Protein AF-0000000086681454 (afdb_homodimer)

Nearest PDB structures (foldseek):
  4rvu-assembly2_B  TM=9.110E-01  e=4.464E-30  Mycobacterium tuberculosis H37Rv
  2oby-assembly1_A  TM=8.668E-01  e=4.019E-28  Homo sapiens
  1yb5-assembly1_A  TM=9.025E-01  e=2.209E-26  Homo sapiens
  1zsy-assembly1_A  TM=8.170E-01  e=2.437E-22  Homo sapiens
  7ayc-assembly1_A-2  TM=8.411E-01  e=2.108E-21  Homo sapiens

Structure (mmCIF, N/CA/C/O backbone):
data_AF-0000000086681454-model_v1
#
loop_
_entity.id
_entity.type
_entity.pdbx_description
1 polymer 'NADPH:quinone reductase'
#
loop_
_atom_site.group_PDB
_atom_site.id
_atom_site.type_symbol
_atom_site.label_atom_id
_atom_site.label_alt_id
_atom_site.label_comp_id
_atom_site.label_asym_id
_atom_site.label_entity_id
_atom_site.label_seq_id
_atom_site.pdbx_PDB_ins_code
_atom_site.Cartn_x
_atom_site.Cartn_y
_atom_site.Cartn_z
_atom_site.occupancy
_atom_site.B_iso_or_equiv
_atom_site.auth_seq_id
_atom_site.auth_comp_id
_atom_site.auth_asym_id
_atom_site.auth_atom_id
_atom_site.pdbx_PDB_model_num
ATOM 1 N N . MET A 1 1 ? 12.797 -35.812 -27.078 1 97.38 1 MET A N 1
ATOM 2 C CA . MET A 1 1 ? 11.555 -35.781 -26.312 1 97.38 1 MET A CA 1
ATOM 3 C C . MET A 1 1 ? 10.547 -34.844 -26.953 1 97.38 1 MET A C 1
ATOM 5 O O . MET A 1 1 ? 10.906 -34.031 -27.812 1 97.38 1 MET A O 1
ATOM 9 N N . ARG A 1 2 ? 9.242 -35 -26.531 1 98.25 2 ARG A N 1
ATOM 10 C CA . ARG A 1 2 ? 8.195 -34.062 -26.922 1 98.25 2 ARG A CA 1
ATOM 11 C C . ARG A 1 2 ? 8.148 -32.875 -25.984 1 98.25 2 ARG A C 1
ATOM 13 O O . ARG A 1 2 ? 8.359 -33 -24.781 1 98.25 2 ARG A O 1
ATOM 20 N N . ALA A 1 3 ? 7.895 -31.703 -26.594 1 98.75 3 ALA A N 1
ATOM 21 C CA . ALA A 1 3 ? 7.77 -30.469 -25.812 1 98.75 3 ALA A CA 1
ATOM 22 C C . ALA A 1 3 ? 6.98 -29.422 -26.578 1 98.75 3 ALA A C 1
ATOM 24 O O . ALA A 1 3 ? 6.762 -29.547 -27.797 1 98.75 3 ALA A O 1
ATOM 25 N N . LEU A 1 4 ? 6.465 -28.484 -25.938 1 98.81 4 LEU A N 1
ATOM 26 C CA . LEU A 1 4 ? 5.859 -27.312 -26.562 1 98.81 4 LEU A CA 1
ATOM 27 C C . LEU A 1 4 ? 6.844 -26.156 -26.609 1 98.81 4 LEU A C 1
ATOM 29 O O . LEU A 1 4 ? 7.422 -25.781 -25.594 1 98.81 4 LEU A O 1
ATOM 33 N N . GLN A 1 5 ? 7.035 -25.609 -27.766 1 98.75 5 GLN A N 1
ATOM 34 C CA . GLN A 1 5 ? 7.953 -24.5 -27.984 1 98.75 5 GLN A CA 1
ATOM 35 C C . GLN A 1 5 ? 7.199 -23.219 -28.359 1 98.75 5 GLN A C 1
ATOM 37 O O . GLN A 1 5 ? 6.344 -23.25 -29.25 1 98.75 5 GLN A O 1
ATOM 42 N N . GLN A 1 6 ? 7.398 -22.188 -27.656 1 98.75 6 GLN A N 1
ATOM 43 C CA . GLN A 1 6 ? 6.883 -20.859 -28 1 98.75 6 GLN A CA 1
ATOM 44 C C . GLN A 1 6 ? 7.789 -20.172 -29.016 1 98.75 6 GLN A C 1
ATOM 46 O O . GLN A 1 6 ? 8.977 -19.953 -28.75 1 98.75 6 GLN A O 1
ATOM 51 N N . ARG A 1 7 ? 7.281 -19.719 -30.062 1 98 7 ARG A N 1
ATOM 52 C CA . ARG A 1 7 ? 8.125 -19.297 -31.172 1 98 7 ARG A CA 1
ATOM 53 C C . ARG A 1 7 ? 8.125 -17.781 -31.312 1 98 7 ARG A C 1
ATOM 55 O O . ARG A 1 7 ? 9 -17.219 -31.969 1 98 7 ARG A O 1
ATOM 62 N N . SER A 1 8 ? 7.164 -17.125 -30.766 1 97.94 8 SER A N 1
ATOM 63 C CA . SER A 1 8 ? 7.043 -15.664 -30.812 1 97.94 8 SER A CA 1
ATOM 64 C C . SER A 1 8 ? 6.301 -15.133 -29.594 1 97.94 8 SER A C 1
ATOM 66 O O . SER A 1 8 ? 5.984 -15.891 -28.672 1 97.94 8 SER A O 1
ATOM 68 N N . PHE A 1 9 ? 6.051 -13.812 -29.625 1 97.69 9 PHE A N 1
ATOM 69 C CA . PHE A 1 9 ? 5.262 -13.188 -28.578 1 97.69 9 PHE A CA 1
ATOM 70 C C . PHE A 1 9 ? 3.818 -12.992 -29.016 1 97.69 9 PHE A C 1
ATOM 72 O O . PHE A 1 9 ? 3.119 -12.117 -28.5 1 97.69 9 PHE A O 1
ATOM 79 N N . ASP A 1 10 ? 3.375 -13.773 -30.016 1 97.31 10 ASP A N 1
ATOM 80 C CA . ASP A 1 10 ? 2.037 -13.594 -30.562 1 97.31 10 ASP A CA 1
ATOM 81 C C . ASP A 1 10 ? 1.003 -14.391 -29.766 1 97.31 10 ASP A C 1
ATOM 83 O O . ASP A 1 10 ? -0.128 -14.57 -30.234 1 97.31 10 ASP A O 1
ATOM 87 N N . GLY A 1 11 ? 1.394 -14.883 -28.656 1 97.44 11 GLY A N 1
ATOM 88 C CA . GLY A 1 11 ? 0.442 -15.508 -27.75 1 97.44 11 GLY A CA 1
ATOM 89 C C . GLY A 1 11 ? 0.363 -17.016 -27.922 1 97.44 11 GLY A C 1
ATOM 90 O O . GLY A 1 11 ? 1.226 -17.625 -28.562 1 97.44 11 GLY A O 1
ATOM 91 N N . PRO A 1 12 ? -0.625 -17.609 -27.266 1 97.44 12 PRO A N 1
ATOM 92 C CA . PRO A 1 12 ? -0.763 -19.062 -27.188 1 97.44 12 PRO A CA 1
ATOM 93 C C . PRO A 1 12 ? -0.827 -19.719 -28.562 1 97.44 12 PRO A C 1
ATOM 95 O O . PRO A 1 12 ? -0.464 -20.891 -28.703 1 97.44 12 PRO A O 1
ATOM 98 N N . ARG A 1 13 ? -1.24 -18.969 -29.547 1 94.56 13 ARG A N 1
ATOM 99 C CA . ARG A 1 13 ? -1.41 -19.531 -30.875 1 94.56 13 ARG A CA 1
ATOM 100 C C . ARG A 1 13 ? -0.069 -19.953 -31.469 1 94.56 13 ARG A C 1
ATOM 102 O O . ARG A 1 13 ? -0.012 -20.828 -32.344 1 94.56 13 ARG A O 1
ATOM 109 N N . ASP A 1 14 ? 1.019 -19.391 -31.047 1 97.25 14 ASP A N 1
ATOM 110 C CA . ASP A 1 14 ? 2.332 -19.688 -31.609 1 97.25 14 ASP A CA 1
ATOM 111 C C . ASP A 1 14 ? 3.061 -20.734 -30.781 1 97.25 14 ASP A C 1
ATOM 113 O O . ASP A 1 14 ? 4.258 -20.953 -30.953 1 97.25 14 ASP A O 1
ATOM 117 N N . LEU A 1 15 ? 2.369 -21.25 -29.812 1 97.62 15 LEU A N 1
ATOM 118 C CA . LEU A 1 15 ? 2.854 -22.422 -29.094 1 97.62 15 LEU A CA 1
ATOM 119 C C . LEU A 1 15 ? 2.703 -23.688 -29.938 1 97.62 15 LEU A C 1
ATOM 121 O O . LEU A 1 15 ? 1.61 -23.984 -30.422 1 97.62 15 LEU A O 1
ATOM 125 N N . GLY A 1 16 ? 3.861 -24.406 -30.141 1 97.81 16 GLY A N 1
ATOM 126 C CA . GLY A 1 16 ? 3.803 -25.562 -31.047 1 97.81 16 GLY A CA 1
ATOM 127 C C . GLY A 1 16 ? 4.5 -26.781 -30.484 1 97.81 16 GLY A C 1
ATOM 128 O O . GLY A 1 16 ? 5.52 -26.672 -29.797 1 97.81 16 GLY A O 1
ATOM 129 N N . LEU A 1 17 ? 3.99 -27.969 -30.828 1 98.19 17 LEU A N 1
ATOM 130 C CA . LEU A 1 17 ? 4.578 -29.25 -30.422 1 98.19 17 LEU A CA 1
ATOM 131 C C . LEU A 1 17 ? 5.812 -29.578 -31.25 1 98.19 17 LEU A C 1
ATOM 133 O O . LEU A 1 17 ? 5.77 -29.5 -32.469 1 98.19 17 LEU A O 1
ATOM 137 N N . VAL A 1 18 ? 6.887 -29.812 -30.562 1 98.19 18 VAL A N 1
ATOM 138 C CA . VAL A 1 18 ? 8.094 -30.359 -31.188 1 98.19 18 VAL A CA 1
ATOM 139 C C . VAL A 1 18 ? 8.383 -31.75 -30.641 1 98.19 18 VAL A C 1
ATOM 141 O O . VAL A 1 18 ? 8.148 -32.031 -29.453 1 98.19 18 VAL A O 1
ATOM 144 N N . THR A 1 19 ? 9 -32.625 -31.453 1 97.19 19 THR A N 1
ATOM 145 C CA . THR A 1 19 ? 9.047 -34.031 -31.047 1 97.19 19 THR A CA 1
ATOM 146 C C . THR A 1 19 ? 10.492 -34.531 -30.969 1 97.19 19 THR A C 1
ATOM 148 O O . THR A 1 19 ? 10.742 -35.656 -30.609 1 97.19 19 THR A O 1
ATOM 151 N N . ASP A 1 20 ? 11.422 -33.719 -31.234 1 96.94 20 ASP A N 1
ATOM 152 C CA . ASP A 1 20 ? 12.805 -34.188 -31.281 1 96.94 20 ASP A CA 1
ATOM 153 C C . ASP A 1 20 ? 13.719 -33.281 -30.453 1 96.94 20 ASP A C 1
ATOM 155 O O . ASP A 1 20 ? 14.836 -32.969 -30.875 1 96.94 20 ASP A O 1
ATOM 159 N N . VAL A 1 21 ? 13.219 -32.812 -29.359 1 97.25 21 VAL A N 1
ATOM 160 C CA . VAL A 1 21 ? 14.031 -32.031 -28.438 1 97.25 21 VAL A CA 1
ATOM 161 C C . VAL A 1 21 ? 14.93 -32.938 -27.609 1 97.25 21 VAL A C 1
ATOM 163 O O . VAL A 1 21 ? 14.477 -33.969 -27.094 1 97.25 21 VAL A O 1
ATOM 166 N N . PRO A 1 22 ? 16.188 -32.625 -27.516 1 97.5 22 PRO A N 1
ATOM 167 C CA . PRO A 1 22 ? 17.031 -33.438 -26.641 1 97.5 22 PRO A CA 1
ATOM 168 C C . PRO A 1 22 ? 16.578 -33.406 -25.188 1 97.5 22 PRO A C 1
ATOM 170 O O . PRO A 1 22 ? 16.141 -32.375 -24.688 1 97.5 22 PRO A O 1
ATOM 173 N N . VAL A 1 23 ? 16.656 -34.562 -24.531 1 98.25 23 VAL A N 1
ATOM 174 C CA . VAL A 1 23 ? 16.422 -34.594 -23.094 1 98.25 23 VAL A CA 1
ATOM 175 C C . VAL A 1 23 ? 17.547 -33.844 -22.375 1 98.25 23 VAL A C 1
ATOM 177 O O . VAL A 1 23 ? 18.734 -34.125 -22.609 1 98.25 23 VAL A O 1
ATOM 180 N N . PRO A 1 24 ? 17.234 -32.938 -21.516 1 97.38 24 PRO A N 1
ATOM 181 C CA . PRO A 1 24 ? 18.297 -32.188 -20.828 1 97.38 24 PRO A CA 1
ATOM 182 C C . PRO A 1 24 ? 18.969 -33.031 -19.734 1 97.38 24 PRO A C 1
ATOM 184 O O . PRO A 1 24 ? 18.391 -34 -19.25 1 97.38 24 PRO A O 1
ATOM 187 N N . SER A 1 25 ? 20.219 -32.719 -19.484 1 97.56 25 SER A N 1
ATOM 188 C CA . SER A 1 25 ? 20.953 -33.281 -18.359 1 97.56 25 SER A CA 1
ATOM 189 C C . SER A 1 25 ? 21.031 -32.312 -17.188 1 97.56 25 SER A C 1
ATOM 191 O O . SER A 1 25 ? 21.297 -31.109 -17.391 1 97.56 25 SER A O 1
ATOM 193 N N . PRO A 1 26 ? 20.812 -32.812 -16.031 1 97.88 26 PRO A N 1
ATOM 194 C CA . PRO A 1 26 ? 20.906 -31.891 -14.898 1 97.88 26 PRO A CA 1
ATOM 195 C C . PRO A 1 26 ? 22.344 -31.469 -14.594 1 97.88 26 PRO A C 1
ATOM 197 O O . PRO A 1 26 ? 23.234 -32.312 -14.555 1 97.88 26 PRO A O 1
ATOM 200 N N . GLY A 1 27 ? 22.531 -30.172 -14.469 1 97.81 27 GLY A N 1
ATOM 201 C CA . GLY A 1 27 ? 23.812 -29.672 -14 1 97.81 27 GLY A CA 1
ATOM 202 C C . GLY A 1 27 ? 23.969 -29.75 -12.5 1 97.81 27 GLY A C 1
ATOM 203 O O . GLY A 1 27 ? 23.141 -30.344 -11.812 1 97.81 27 GLY A O 1
ATOM 204 N N . PRO A 1 28 ? 25.141 -29.203 -11.977 1 98.06 28 PRO A N 1
ATOM 205 C CA . PRO A 1 28 ? 25.328 -29.172 -10.523 1 98.06 28 PRO A CA 1
ATOM 206 C C . PRO A 1 28 ? 24.156 -28.516 -9.781 1 98.06 28 PRO A C 1
ATOM 208 O O . PRO A 1 28 ? 23.734 -27.422 -10.164 1 98.06 28 PRO A O 1
ATOM 211 N N . GLY A 1 29 ? 23.641 -29.25 -8.773 1 98 29 GLY A N 1
ATOM 212 C CA . GLY A 1 29 ? 22.562 -28.719 -7.953 1 98 29 GLY A CA 1
ATOM 213 C C . GLY A 1 29 ? 21.188 -28.844 -8.602 1 98 29 GLY A C 1
ATOM 214 O O . GLY A 1 29 ? 20.203 -28.312 -8.094 1 98 29 GLY A O 1
ATOM 215 N N . GLU A 1 30 ? 21.141 -29.578 -9.711 1 98.38 30 GLU A N 1
ATOM 216 C CA . GLU A 1 30 ? 19.875 -29.688 -10.453 1 98.38 30 GLU A CA 1
ATOM 217 C C . GLU A 1 30 ? 19.391 -31.141 -10.484 1 98.38 30 GLU A C 1
ATOM 219 O O . GLU A 1 30 ? 20.156 -32.062 -10.195 1 98.38 30 GLU A O 1
ATOM 224 N N . VAL A 1 31 ? 18.141 -31.328 -10.812 1 98.62 31 VAL A N 1
ATOM 225 C CA . VAL A 1 31 ? 17.562 -32.656 -10.992 1 98.62 31 VAL A CA 1
ATOM 226 C C . VAL A 1 31 ? 16.797 -32.719 -12.32 1 98.62 31 VAL A C 1
ATOM 228 O O . VAL A 1 31 ? 16.281 -31.688 -12.789 1 98.62 31 VAL A O 1
ATOM 231 N N . LEU A 1 32 ? 16.797 -33.844 -12.859 1 98.75 32 LEU A N 1
ATOM 232 C CA . LEU A 1 32 ? 15.961 -34.125 -14.023 1 98.75 32 LEU A CA 1
ATOM 233 C C . LEU A 1 32 ? 14.664 -34.812 -13.617 1 98.75 32 LEU A C 1
ATOM 235 O O . LEU A 1 32 ? 14.695 -35.812 -12.93 1 98.75 32 LEU A O 1
ATOM 239 N N . VAL A 1 33 ? 13.617 -34.25 -14.008 1 98.88 33 VAL A N 1
ATOM 240 C CA . VAL A 1 33 ? 12.297 -34.781 -13.656 1 98.88 33 VAL A CA 1
ATOM 241 C C . VAL A 1 33 ? 11.594 -35.312 -14.906 1 98.88 33 VAL A C 1
ATOM 243 O O . VAL A 1 33 ? 11.508 -34.594 -15.914 1 98.88 33 VAL A O 1
ATOM 246 N N . ARG A 1 34 ? 11.18 -36.531 -14.914 1 98.88 34 ARG A N 1
ATOM 247 C CA . ARG A 1 34 ? 10.195 -37 -15.891 1 98.88 34 ARG A CA 1
ATOM 248 C C . ARG A 1 34 ? 8.812 -36.438 -15.578 1 98.88 34 ARG A C 1
ATOM 250 O O . ARG A 1 34 ? 8.172 -36.844 -14.609 1 98.88 34 ARG A O 1
ATOM 257 N N . VAL A 1 35 ? 8.375 -35.531 -16.391 1 98.88 35 VAL A N 1
ATOM 258 C CA . VAL A 1 35 ? 7.152 -34.781 -16.109 1 98.88 35 VAL A CA 1
ATOM 259 C C . VAL A 1 35 ? 5.938 -35.688 -16.391 1 98.88 35 VAL A C 1
ATOM 261 O O . VAL A 1 35 ? 5.766 -36.188 -17.5 1 98.88 35 VAL A O 1
ATOM 264 N N . THR A 1 36 ? 5.141 -35.875 -15.375 1 98.75 36 THR A N 1
ATOM 265 C CA . THR A 1 36 ? 3.902 -36.625 -15.547 1 98.75 36 THR A CA 1
ATOM 266 C C . THR A 1 36 ? 2.711 -35.688 -15.68 1 98.75 36 THR A C 1
ATOM 268 O O . THR A 1 36 ? 1.667 -36.062 -16.219 1 98.75 36 THR A O 1
ATOM 271 N N . ALA A 1 37 ? 2.816 -34.5 -15.172 1 98.81 37 ALA A N 1
ATOM 272 C CA . ALA A 1 37 ? 1.804 -33.438 -15.289 1 98.81 37 ALA A CA 1
ATOM 273 C C . ALA A 1 37 ? 2.439 -32.062 -15.25 1 98.81 37 ALA A C 1
ATOM 275 O O . ALA A 1 37 ? 3.254 -31.766 -14.375 1 98.81 37 ALA A O 1
ATOM 276 N N . ALA A 1 38 ? 2.129 -31.234 -16.203 1 98.88 38 ALA A N 1
ATOM 277 C CA . ALA A 1 38 ? 2.572 -29.844 -16.25 1 98.88 38 ALA A CA 1
ATOM 278 C C . ALA A 1 38 ? 1.423 -28.891 -15.93 1 98.88 38 ALA A C 1
ATOM 280 O O . ALA A 1 38 ? 0.33 -29.016 -16.484 1 98.88 38 ALA A O 1
ATOM 281 N N . GLY A 1 39 ? 1.675 -28 -14.992 1 98.88 39 GLY A N 1
ATOM 282 C CA . GLY A 1 39 ? 0.644 -27.031 -14.625 1 98.88 39 GLY A CA 1
ATOM 283 C C . GLY A 1 39 ? 0.575 -25.844 -15.562 1 98.88 39 GLY A C 1
ATOM 284 O O . GLY A 1 39 ? 1.607 -25.344 -16 1 98.88 39 GLY A O 1
ATOM 285 N N . VAL A 1 40 ? -0.639 -25.453 -15.922 1 98.75 40 VAL A N 1
ATOM 286 C CA . VAL A 1 40 ? -0.854 -24.281 -16.734 1 98.75 40 VAL A CA 1
ATOM 287 C C . VAL A 1 40 ? -1.156 -23.078 -15.844 1 98.75 40 VAL A C 1
ATOM 289 O O . VAL A 1 40 ? -2.002 -23.156 -14.953 1 98.75 40 VAL A O 1
ATOM 292 N N . ASN A 1 41 ? -0.465 -22.016 -16.016 1 98.06 41 ASN A N 1
ATOM 293 C CA . ASN A 1 41 ? -0.604 -20.797 -15.242 1 98.06 41 ASN A CA 1
ATOM 294 C C . ASN A 1 41 ? -0.809 -19.578 -16.141 1 98.06 41 ASN A C 1
ATOM 296 O O . ASN A 1 41 ? -0.433 -19.594 -17.312 1 98.06 41 ASN A O 1
ATOM 300 N N . PHE A 1 42 ? -1.377 -18.547 -15.586 1 97.44 42 PHE A N 1
ATOM 301 C CA . PHE A 1 42 ? -1.509 -17.328 -16.375 1 97.44 42 PHE A CA 1
ATOM 302 C C . PHE A 1 42 ? -0.139 -16.766 -16.719 1 97.44 42 PHE A C 1
ATOM 304 O O . PHE A 1 42 ? 0.017 -16.094 -17.75 1 97.44 42 PHE A O 1
ATOM 311 N N . VAL A 1 43 ? 0.84 -17.016 -15.961 1 96.94 43 VAL A N 1
ATOM 312 C CA . VAL A 1 43 ? 2.215 -16.625 -16.266 1 96.94 43 VAL A CA 1
ATOM 313 C C . VAL A 1 43 ? 2.621 -17.203 -17.625 1 96.94 43 VAL A C 1
ATOM 315 O O . VAL A 1 43 ? 3.352 -16.547 -18.375 1 96.94 43 VAL A O 1
ATOM 318 N N . ASP A 1 44 ? 2.197 -18.359 -17.969 1 98.25 44 ASP A N 1
ATOM 319 C CA . ASP A 1 44 ? 2.496 -18.953 -19.266 1 98.25 44 ASP A CA 1
ATOM 320 C C . ASP A 1 44 ? 1.904 -18.109 -20.406 1 98.25 44 ASP A C 1
ATOM 322 O O . ASP A 1 44 ? 2.531 -17.938 -21.453 1 98.25 44 ASP A O 1
ATOM 326 N N . VAL A 1 45 ? 0.685 -17.609 -20.172 1 97.94 45 VAL A N 1
ATOM 327 C CA . VAL A 1 45 ? 0.048 -16.719 -21.125 1 97.94 45 VAL A CA 1
ATOM 328 C C . VAL A 1 45 ? 0.841 -15.414 -21.234 1 97.94 45 VAL A C 1
ATOM 330 O O . VAL A 1 45 ? 1.155 -14.961 -22.328 1 97.94 45 VAL A O 1
ATOM 333 N N . ALA A 1 46 ? 1.193 -14.867 -20.078 1 96.81 46 ALA A N 1
ATOM 334 C CA . ALA A 1 46 ? 1.931 -13.609 -20.047 1 96.81 46 ALA A CA 1
ATOM 335 C C . ALA A 1 46 ? 3.277 -13.742 -20.75 1 96.81 46 ALA A C 1
ATOM 337 O O . ALA A 1 46 ? 3.697 -12.836 -21.484 1 96.81 46 ALA A O 1
ATOM 338 N N . GLN A 1 47 ? 3.932 -14.836 -20.547 1 97.5 47 GLN A N 1
ATOM 339 C CA . GLN A 1 47 ? 5.207 -15.07 -21.219 1 97.5 47 GLN A CA 1
ATOM 340 C C . GLN A 1 47 ? 5.023 -15.195 -22.719 1 97.5 47 GLN A C 1
ATOM 342 O O . GLN A 1 47 ? 5.816 -14.656 -23.5 1 97.5 47 GLN A O 1
ATOM 347 N N . SER A 1 48 ? 3.998 -15.836 -23.156 1 97.94 48 SER A N 1
ATOM 348 C CA . SER A 1 48 ? 3.746 -16.016 -24.578 1 97.94 48 SER A CA 1
ATOM 349 C C . SER A 1 48 ? 3.463 -14.688 -25.266 1 97.94 48 SER A C 1
ATOM 351 O O . SER A 1 48 ? 3.631 -14.555 -26.484 1 97.94 48 SER A O 1
ATOM 353 N N . ARG A 1 49 ? 3.018 -13.734 -24.469 1 96.88 49 ARG A N 1
ATOM 354 C CA . ARG A 1 49 ? 2.684 -12.414 -25 1 96.88 49 ARG A CA 1
ATOM 355 C C . ARG A 1 49 ? 3.818 -11.43 -24.75 1 96.88 49 ARG A C 1
ATOM 357 O O . ARG A 1 49 ? 3.73 -10.266 -25.156 1 96.88 49 ARG A O 1
ATOM 364 N N . GLY A 1 50 ? 4.859 -11.828 -24.047 1 95.12 50 GLY A N 1
ATOM 365 C CA . GLY A 1 50 ? 5.988 -10.961 -23.734 1 95.12 50 GLY A CA 1
ATOM 366 C C . GLY A 1 50 ? 5.672 -9.938 -22.656 1 95.12 50 GLY A C 1
ATOM 367 O O . GLY A 1 50 ? 6.34 -8.906 -22.562 1 95.12 50 GLY A O 1
ATOM 368 N N . THR A 1 51 ? 4.613 -10.195 -21.891 1 93 51 THR A N 1
ATOM 369 C CA . THR A 1 51 ? 4.176 -9.195 -20.922 1 93 51 THR A CA 1
ATOM 370 C C . THR A 1 51 ? 4.66 -9.562 -19.516 1 93 51 THR A C 1
ATOM 372 O O . THR A 1 51 ? 4.465 -8.797 -18.578 1 93 51 THR A O 1
ATOM 375 N N . PHE A 1 52 ? 5.277 -10.695 -19.391 1 93.62 52 PHE A N 1
ATOM 376 C CA . PHE A 1 52 ? 5.898 -11.078 -18.125 1 93.62 52 PHE A CA 1
ATOM 377 C C . PHE A 1 52 ? 7.309 -10.508 -18.031 1 93.62 52 PHE A C 1
ATOM 379 O O . PHE A 1 52 ? 8.188 -10.859 -18.828 1 93.62 52 PHE A O 1
ATOM 386 N N . ALA A 1 53 ? 7.539 -9.68 -17.031 1 92.62 53 ALA A N 1
ATOM 387 C CA . ALA A 1 53 ? 8.852 -9.047 -16.891 1 92.62 53 ALA A CA 1
ATOM 388 C C . ALA A 1 53 ? 9.922 -10.086 -16.562 1 92.62 53 ALA A C 1
ATOM 390 O O . ALA A 1 53 ? 9.773 -10.867 -15.625 1 92.62 53 ALA A O 1
ATOM 391 N N . GLY A 1 54 ? 10.984 -10.086 -17.422 1 91.38 54 GLY A N 1
ATOM 392 C CA . GLY A 1 54 ? 12.086 -11.008 -17.203 1 91.38 54 GLY A CA 1
ATOM 393 C C . GLY A 1 54 ? 11.812 -12.406 -17.703 1 91.38 54 GLY A C 1
ATOM 394 O O . GLY A 1 54 ? 12.5 -13.359 -17.328 1 91.38 54 GLY A O 1
ATOM 395 N N . GLY A 1 55 ? 10.789 -12.562 -18.469 1 93.56 55 GLY A N 1
ATOM 396 C CA . GLY A 1 55 ? 10.484 -13.859 -19.062 1 93.56 55 GLY A CA 1
ATOM 397 C C . GLY A 1 55 ? 11.422 -14.242 -20.188 1 93.56 55 GLY A C 1
ATOM 398 O O . GLY A 1 55 ? 12.242 -13.422 -20.625 1 93.56 55 GLY A O 1
ATOM 399 N N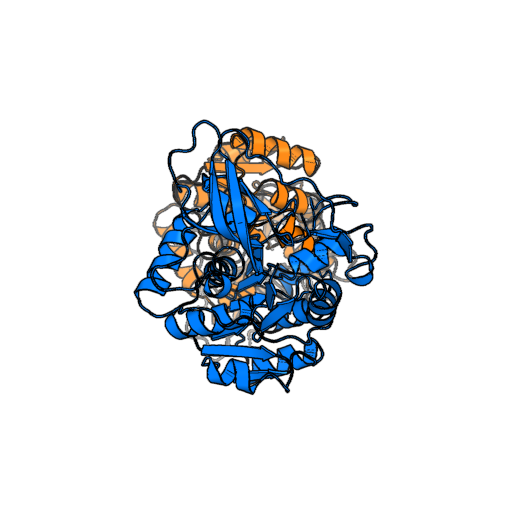 . PRO A 1 56 ? 11.312 -15.438 -20.641 1 96.81 56 PRO A N 1
ATOM 400 C CA . PRO A 1 56 ? 12.195 -15.914 -21.703 1 96.81 56 PRO A CA 1
ATOM 401 C C . PRO A 1 56 ? 11.883 -15.281 -23.047 1 96.81 56 PRO A C 1
ATOM 403 O O . PRO A 1 56 ? 10.773 -14.797 -23.266 1 96.81 56 PR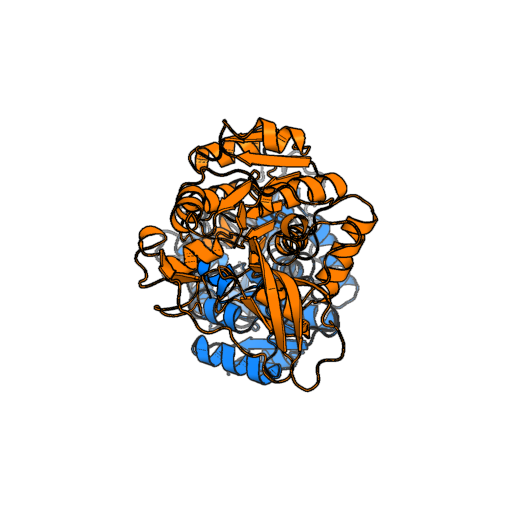O A O 1
ATOM 406 N N . GLN A 1 57 ? 12.93 -15.312 -23.906 1 97.62 57 GLN A N 1
ATOM 407 C CA . GLN A 1 57 ? 12.781 -14.844 -25.281 1 97.62 57 GLN A CA 1
ATOM 408 C C . GLN A 1 57 ? 12.516 -16.016 -26.234 1 97.62 57 GLN A C 1
ATOM 410 O O . GLN A 1 57 ? 13.18 -17.047 -26.141 1 97.62 57 GLN A O 1
ATOM 415 N N . PRO A 1 58 ? 11.617 -15.859 -27.094 1 97.56 58 PRO A N 1
ATOM 416 C CA . PRO A 1 58 ? 11.398 -16.922 -28.078 1 97.56 58 PRO A CA 1
ATOM 417 C C . PRO A 1 58 ? 12.594 -17.125 -29 1 97.56 58 PRO A C 1
ATOM 419 O O . PRO A 1 58 ? 13.32 -16.172 -29.281 1 97.56 58 PRO A O 1
ATOM 422 N N . PRO A 1 59 ? 12.859 -18.328 -29.531 1 97.81 59 PRO A N 1
ATOM 423 C CA . PRO A 1 59 ? 12.086 -19.516 -29.156 1 97.81 59 PRO A CA 1
ATOM 424 C C . PRO A 1 59 ? 12.5 -20.094 -27.812 1 97.81 59 PRO A C 1
ATOM 426 O O . PRO A 1 59 ? 13.672 -20.031 -27.438 1 97.81 59 PRO A O 1
ATOM 429 N N . TYR A 1 60 ? 11.586 -20.594 -27.031 1 98 60 TYR A N 1
ATOM 430 C CA . TYR A 1 60 ? 11.859 -21.25 -25.766 1 98 60 TYR A CA 1
ATOM 431 C C . TYR A 1 60 ? 10.859 -22.375 -25.516 1 98 60 TYR A C 1
ATOM 433 O O . TYR A 1 60 ? 9.781 -22.406 -26.109 1 98 60 TYR A O 1
ATOM 441 N N . LEU A 1 61 ? 11.25 -23.391 -24.719 1 98.5 61 LEU A N 1
ATOM 442 C CA . LEU A 1 61 ? 10.305 -24.406 -24.25 1 98.5 61 LEU A CA 1
ATOM 443 C C . LEU A 1 61 ? 9.398 -23.844 -23.156 1 98.5 61 LEU A C 1
ATOM 445 O O . LEU A 1 61 ? 9.883 -23.344 -22.141 1 98.5 61 LEU A O 1
ATOM 449 N N . ALA A 1 62 ? 8.102 -23.969 -23.344 1 98.56 62 ALA A N 1
ATOM 450 C CA . ALA A 1 62 ? 7.121 -23.25 -22.531 1 98.56 62 ALA A CA 1
ATOM 451 C C . ALA A 1 62 ? 6.766 -24.047 -21.281 1 98.56 62 ALA A C 1
ATOM 453 O O . ALA A 1 62 ? 7.152 -25.203 -21.141 1 98.56 62 ALA A O 1
ATOM 454 N N . GLY A 1 63 ? 6.055 -23.312 -20.375 1 98.69 63 GLY A N 1
ATOM 455 C CA . GLY A 1 63 ? 5.555 -23.906 -19.141 1 98.69 63 GLY A CA 1
ATOM 456 C C . GLY A 1 63 ? 6.473 -23.688 -17.953 1 98.69 63 GLY A C 1
ATOM 457 O O . GLY A 1 63 ? 7.648 -24.047 -18 1 98.69 63 GLY A O 1
ATOM 458 N N . ILE A 1 64 ? 5.914 -23.219 -16.828 1 98.56 64 ILE A N 1
ATOM 459 C CA . ILE A 1 64 ? 6.809 -22.891 -15.727 1 98.56 64 ILE A CA 1
ATOM 460 C C . ILE A 1 64 ? 6.688 -23.938 -14.625 1 98.56 64 ILE A C 1
ATOM 462 O O . ILE A 1 64 ? 7.559 -24.047 -13.758 1 98.56 64 ILE A O 1
ATOM 466 N N . GLU A 1 65 ? 5.672 -24.719 -14.633 1 98.75 65 GLU A N 1
ATOM 467 C CA . GLU A 1 65 ? 5.383 -25.609 -13.516 1 98.75 65 GLU A CA 1
ATOM 468 C C . GLU A 1 65 ? 5.258 -27.062 -13.977 1 98.75 65 GLU A C 1
ATOM 470 O O . GLU A 1 65 ? 4.586 -27.344 -14.977 1 98.75 65 GLU A O 1
ATOM 475 N N . GLY A 1 66 ? 5.902 -27.938 -13.227 1 98.81 66 GLY A N 1
ATOM 476 C CA . GLY A 1 66 ? 5.812 -29.359 -13.547 1 98.81 66 GLY A CA 1
ATOM 477 C C . GLY A 1 66 ? 5.926 -30.25 -12.328 1 98.81 66 GLY A C 1
ATOM 478 O O . GLY A 1 66 ? 6.645 -29.922 -11.383 1 98.81 66 GLY A O 1
ATOM 479 N N . ALA A 1 67 ? 5.23 -31.359 -12.352 1 98.88 67 ALA A N 1
ATOM 480 C CA . ALA A 1 67 ? 5.309 -32.406 -11.352 1 98.88 67 ALA A CA 1
ATOM 481 C C . ALA A 1 67 ? 5.656 -33.75 -12 1 98.88 67 ALA A C 1
ATOM 483 O O . ALA A 1 67 ? 5.254 -34.031 -13.133 1 98.88 67 ALA A O 1
ATOM 484 N N . GLY A 1 68 ? 6.41 -34.531 -11.266 1 98.81 68 GLY A N 1
ATOM 485 C CA . GLY A 1 68 ? 6.773 -35.844 -11.805 1 98.81 68 GLY A CA 1
ATOM 486 C C . GLY A 1 68 ? 7.816 -36.562 -10.969 1 98.81 68 GLY A C 1
ATOM 487 O O . GLY A 1 68 ? 7.914 -36.344 -9.758 1 98.81 68 GLY A O 1
ATOM 488 N N . GLU A 1 69 ? 8.531 -37.438 -11.656 1 98.81 69 GLU A N 1
ATOM 489 C CA . GLU A 1 69 ? 9.492 -38.312 -10.992 1 98.81 69 GLU A CA 1
ATOM 490 C C . GLU A 1 69 ? 10.922 -37.875 -11.289 1 98.81 69 GLU A C 1
ATOM 492 O O . GLU A 1 69 ? 11.289 -37.656 -12.453 1 98.81 69 GLU A O 1
ATOM 497 N N . VAL A 1 70 ? 11.672 -37.75 -10.211 1 98.81 70 VAL A N 1
ATOM 498 C CA . VAL A 1 70 ? 13.102 -37.5 -10.398 1 98.81 70 VAL A CA 1
ATOM 499 C C . VAL A 1 70 ? 13.758 -38.75 -11.016 1 98.81 70 VAL A C 1
ATOM 501 O O . VAL A 1 70 ? 13.625 -39.844 -10.492 1 98.81 70 VAL A O 1
ATOM 504 N N . VAL A 1 71 ? 14.508 -38.531 -12.125 1 98.62 71 VAL A N 1
ATOM 505 C CA . VAL A 1 71 ? 15.086 -39.688 -12.805 1 98.62 71 VAL A CA 1
ATOM 506 C C . VAL A 1 71 ? 16.609 -39.594 -12.82 1 98.62 71 VAL A C 1
ATOM 508 O O . VAL A 1 71 ? 17.312 -40.562 -13.047 1 98.62 71 VAL A O 1
ATOM 511 N N . ALA A 1 72 ? 17.141 -38.375 -12.617 1 98.31 72 ALA A N 1
ATOM 512 C CA . ALA A 1 72 ? 18.578 -38.125 -12.523 1 98.31 72 ALA A CA 1
ATOM 513 C C . ALA A 1 72 ? 18.891 -36.906 -11.664 1 98.31 72 ALA A C 1
ATOM 515 O O . ALA A 1 72 ? 18.047 -36.031 -11.508 1 98.31 72 ALA A O 1
ATOM 516 N N . VAL A 1 73 ? 20.062 -36.938 -11.039 1 98.25 73 VAL A N 1
ATOM 517 C CA . VAL A 1 73 ? 20.5 -35.812 -10.203 1 98.25 73 VAL A CA 1
ATOM 518 C C . VAL A 1 73 ? 21.891 -35.375 -10.609 1 98.25 73 VAL A C 1
ATOM 520 O O . VAL A 1 73 ? 22.719 -36.188 -11.039 1 98.25 73 VAL A O 1
ATOM 523 N N . GLY A 1 74 ? 22.062 -34.062 -10.516 1 97.81 74 GLY A N 1
ATOM 524 C CA . GLY A 1 74 ? 23.375 -33.531 -10.812 1 97.81 74 GLY A CA 1
ATOM 525 C C . GLY A 1 74 ? 24.328 -33.594 -9.625 1 97.81 74 GLY A C 1
ATOM 526 O O . GLY A 1 74 ? 23.953 -34.062 -8.547 1 97.81 74 GLY A O 1
ATOM 527 N N . ALA A 1 75 ? 25.547 -33.125 -9.906 1 97.38 75 ALA A N 1
ATOM 528 C CA . ALA A 1 75 ? 26.594 -33.125 -8.875 1 97.38 75 ALA A CA 1
ATOM 529 C C . ALA A 1 75 ? 26.156 -32.281 -7.668 1 97.38 75 ALA A C 1
ATOM 531 O O . ALA A 1 75 ? 25.578 -31.219 -7.816 1 97.38 75 ALA A O 1
ATOM 532 N N . GLY A 1 76 ? 26.328 -32.875 -6.461 1 96.62 76 GLY A N 1
ATOM 533 C CA . GLY A 1 76 ? 26.141 -32.094 -5.23 1 96.62 76 GLY A CA 1
ATOM 534 C C . GLY A 1 76 ? 24.719 -32.219 -4.691 1 96.62 76 GLY A C 1
ATOM 535 O O . GLY A 1 76 ? 24.422 -31.672 -3.617 1 96.62 76 GLY A O 1
ATOM 536 N N . VAL A 1 77 ? 23.859 -32.844 -5.445 1 96.94 77 VAL A N 1
ATOM 537 C CA . VAL A 1 77 ? 22.484 -32.938 -5 1 96.94 77 VAL A CA 1
ATOM 538 C C . VAL A 1 77 ? 22.359 -34.062 -3.947 1 96.94 77 VAL A C 1
ATOM 540 O O . VAL A 1 77 ? 22.797 -35.188 -4.176 1 96.94 77 VAL A O 1
ATOM 543 N N . THR A 1 78 ? 21.969 -33.688 -2.719 1 90.44 78 THR A N 1
ATOM 544 C CA . THR A 1 78 ? 21.812 -34.625 -1.635 1 90.44 78 THR A CA 1
ATOM 545 C C . THR A 1 78 ? 20.328 -34.938 -1.381 1 90.44 78 THR A C 1
ATOM 547 O O . THR A 1 78 ? 20 -35.875 -0.681 1 90.44 78 THR A O 1
ATOM 550 N N . GLY A 1 79 ? 19.469 -34.094 -1.865 1 87 79 GLY A N 1
ATOM 551 C CA . GLY A 1 79 ? 18.031 -34.312 -1.825 1 87 79 GLY A CA 1
ATOM 552 C C . GLY A 1 79 ? 17.281 -33.531 -2.891 1 87 79 GLY A C 1
ATOM 553 O O . GLY A 1 79 ? 17.609 -32.375 -3.158 1 87 79 GLY A O 1
ATOM 554 N N . PRO A 1 80 ? 16.25 -34.312 -3.463 1 95.12 80 PRO A N 1
ATOM 555 C CA . PRO A 1 80 ? 15.461 -35.5 -3.76 1 95.12 80 PRO A CA 1
ATOM 556 C C . PRO A 1 80 ? 16.281 -36.625 -4.434 1 95.12 80 PRO A C 1
ATOM 558 O O . PRO A 1 80 ? 17.422 -36.375 -4.855 1 95.12 80 PRO A O 1
ATOM 561 N N . GLU A 1 81 ? 15.883 -37.781 -4.555 1 97.06 81 GLU A N 1
ATOM 562 C CA . GLU A 1 81 ? 16.531 -38.938 -5.184 1 97.06 81 GLU A CA 1
ATOM 563 C C . GLU A 1 81 ? 15.719 -39.438 -6.363 1 97.06 81 GLU A C 1
ATOM 565 O O . GLU A 1 81 ? 14.508 -39.188 -6.445 1 97.06 81 GLU A O 1
ATOM 570 N N . PRO A 1 82 ? 16.516 -40.125 -7.281 1 98 82 PRO A N 1
ATOM 571 C CA . PRO A 1 82 ? 15.734 -40.781 -8.328 1 98 82 PRO A CA 1
ATOM 572 C C . PRO A 1 82 ? 14.625 -41.656 -7.766 1 98 82 PRO A C 1
ATOM 574 O O . PRO A 1 82 ? 14.852 -42.406 -6.809 1 98 82 PRO A O 1
ATOM 577 N N . GLY A 1 83 ? 13.492 -41.5 -8.281 1 98.25 83 GLY A N 1
ATOM 578 C CA . GLY A 1 83 ? 12.336 -42.188 -7.766 1 98.25 83 GLY A CA 1
ATOM 579 C C . GLY A 1 83 ? 11.383 -41.312 -6.992 1 98.25 83 GLY A C 1
ATOM 580 O O . GLY A 1 83 ? 10.188 -41.594 -6.879 1 98.25 83 GLY A O 1
ATOM 581 N N . ASP A 1 84 ? 11.875 -40.188 -6.418 1 98.44 84 ASP A N 1
ATOM 582 C CA . ASP A 1 84 ? 11.039 -39.25 -5.688 1 98.44 84 ASP A CA 1
ATOM 583 C C . ASP A 1 84 ? 10.109 -38.5 -6.633 1 98.44 84 ASP A C 1
ATOM 585 O O . ASP A 1 84 ? 10.492 -38.156 -7.754 1 98.44 84 ASP A O 1
ATOM 589 N N . HIS A 1 85 ? 8.898 -38.219 -6.164 1 98.75 85 HIS A N 1
ATOM 590 C CA . HIS A 1 85 ? 7.973 -37.375 -6.898 1 98.75 85 HIS A CA 1
ATOM 591 C C . HIS A 1 85 ? 7.992 -35.938 -6.363 1 98.75 85 HIS A C 1
ATOM 593 O O . HIS A 1 85 ? 7.836 -35.719 -5.16 1 98.75 85 HIS A O 1
ATOM 599 N N . VAL A 1 86 ? 8.234 -35 -7.281 1 98.81 86 VAL A N 1
ATOM 600 C CA . VAL A 1 86 ? 8.391 -33.594 -6.879 1 98.81 86 VAL A CA 1
ATOM 601 C C . VAL A 1 86 ? 7.566 -32.688 -7.797 1 98.81 86 VAL A C 1
ATOM 603 O O . VAL A 1 86 ? 7.125 -33.125 -8.867 1 98.81 86 VAL A O 1
ATOM 606 N N . VAL A 1 87 ? 7.258 -31.594 -7.336 1 98.81 87 VAL A N 1
ATOM 607 C CA . VAL A 1 87 ? 6.684 -30.5 -8.117 1 98.81 87 VAL A CA 1
ATOM 608 C C . VAL A 1 87 ? 7.559 -29.25 -7.996 1 98.81 87 VAL A C 1
ATOM 610 O O . VAL A 1 87 ? 8.148 -29 -6.941 1 98.81 87 VAL A O 1
ATOM 613 N N . GLY A 1 88 ? 7.742 -28.5 -9.039 1 98.31 88 GLY A N 1
ATOM 614 C CA . GLY A 1 88 ? 8.547 -27.297 -9.047 1 98.31 88 GLY A CA 1
ATOM 615 C C . GLY A 1 88 ? 8.172 -26.328 -10.156 1 98.31 88 GLY A C 1
ATOM 616 O O . GLY A 1 88 ? 7.305 -26.641 -10.984 1 98.31 88 GLY A O 1
ATOM 617 N N . ALA A 1 89 ? 8.727 -25.172 -10.07 1 97.88 89 ALA A N 1
ATOM 618 C CA . ALA A 1 89 ? 8.516 -24.125 -11.078 1 97.88 89 ALA A CA 1
ATOM 619 C C . ALA A 1 89 ? 9.844 -23.578 -11.586 1 97.88 89 ALA A C 1
ATOM 621 O O . ALA A 1 89 ? 10.781 -23.406 -10.805 1 97.88 89 ALA A O 1
ATOM 622 N N . ALA A 1 90 ? 9.906 -23.359 -12.852 1 96.62 90 ALA A N 1
ATOM 623 C CA . ALA A 1 90 ? 11.039 -22.719 -13.508 1 96.62 90 ALA A CA 1
ATOM 624 C C . ALA A 1 90 ? 10.57 -21.594 -14.43 1 96.62 90 ALA A C 1
ATOM 626 O O . ALA A 1 90 ? 10 -21.844 -15.492 1 96.62 90 ALA A O 1
ATOM 627 N N . ILE A 1 91 ? 10.938 -20.375 -14.086 1 95.56 91 ILE A N 1
ATOM 628 C CA . ILE A 1 91 ? 10.414 -19.203 -14.773 1 95.56 91 ILE A CA 1
ATOM 629 C C . ILE A 1 91 ? 10.922 -19.188 -16.219 1 95.56 91 ILE A C 1
ATOM 631 O O . ILE A 1 91 ? 10.242 -18.688 -17.109 1 95.56 91 ILE A O 1
ATOM 635 N N . ALA A 1 92 ? 12.062 -19.781 -16.469 1 95.31 92 ALA A N 1
ATOM 636 C CA . ALA A 1 92 ? 12.633 -19.812 -17.812 1 95.31 92 ALA A CA 1
ATOM 637 C C . ALA A 1 92 ? 11.883 -20.797 -18.703 1 95.31 92 ALA A C 1
ATOM 639 O O . ALA A 1 92 ? 12.07 -20.797 -19.922 1 95.31 92 ALA A O 1
ATOM 640 N N . GLY A 1 93 ? 11.078 -21.641 -18.156 1 97.06 93 GLY A N 1
ATOM 641 C CA . GLY A 1 93 ? 10.281 -22.562 -18.938 1 97.06 93 GLY A CA 1
ATOM 642 C C . GLY A 1 93 ? 10.805 -23.984 -18.891 1 97.06 93 GLY A C 1
ATOM 643 O O . GLY A 1 93 ? 11.648 -24.312 -18.047 1 97.06 93 GLY A O 1
ATOM 644 N N . GLY A 1 94 ? 10.125 -24.875 -19.656 1 98 94 GLY A N 1
ATOM 645 C CA . GLY A 1 94 ? 10.602 -26.234 -19.828 1 98 94 GLY A CA 1
ATOM 646 C C . GLY A 1 94 ? 9.648 -27.281 -19.266 1 98 94 GLY A C 1
ATOM 647 O O . GLY A 1 94 ? 9.844 -28.484 -19.484 1 98 94 GLY A O 1
ATOM 648 N N . ALA A 1 95 ? 8.578 -26.844 -18.672 1 98.75 95 ALA A N 1
ATOM 649 C CA . ALA A 1 95 ? 7.703 -27.797 -18 1 98.75 95 ALA A CA 1
ATOM 650 C C . ALA A 1 95 ? 6.734 -28.453 -18.969 1 98.75 95 ALA A C 1
ATOM 652 O O . ALA A 1 95 ? 6.254 -29.562 -18.734 1 98.75 95 ALA A O 1
ATOM 653 N N . PHE A 1 96 ? 6.383 -27.734 -20.047 1 98.88 96 PHE A N 1
ATOM 654 C CA . PHE A 1 96 ? 5.52 -28.328 -21.062 1 98.88 96 PHE A CA 1
ATOM 655 C C . PHE A 1 96 ? 6.309 -29.297 -21.953 1 98.88 96 PHE A C 1
ATOM 657 O O . PHE A 1 96 ? 6.441 -29.078 -23.156 1 98.88 96 PHE A O 1
ATOM 664 N N . ALA A 1 97 ? 6.828 -30.359 -21.328 1 98.81 97 ALA A N 1
ATOM 665 C CA . ALA A 1 97 ? 7.707 -31.344 -21.953 1 98.81 97 ALA A CA 1
ATOM 666 C C . ALA A 1 97 ? 7.688 -32.656 -21.188 1 98.81 97 ALA A C 1
ATOM 668 O O . ALA A 1 97 ? 7.137 -32.75 -20.078 1 98.81 97 ALA A O 1
ATOM 669 N N . GLU A 1 98 ? 8.25 -33.625 -21.797 1 98.88 98 GLU A N 1
ATOM 670 C CA . GLU A 1 98 ? 8.32 -34.938 -21.156 1 98.88 98 GLU A CA 1
ATOM 671 C C . GLU A 1 98 ? 9.312 -34.938 -20 1 98.88 98 GLU A C 1
ATOM 673 O O . GLU A 1 98 ? 9.18 -35.719 -19.062 1 98.88 98 GLU A O 1
ATOM 678 N N . TYR A 1 99 ? 10.352 -34.031 -20.109 1 98.81 99 TYR A N 1
ATOM 679 C CA . TYR A 1 99 ? 11.352 -33.875 -19.062 1 98.81 99 TYR A CA 1
ATOM 680 C C . TYR A 1 99 ? 11.641 -32.406 -18.812 1 98.81 99 TYR A C 1
ATOM 682 O O . TYR A 1 99 ? 11.594 -31.594 -19.719 1 98.81 99 TYR A O 1
ATOM 690 N N . MET A 1 100 ? 11.953 -32.094 -17.594 1 98.56 100 MET A N 1
ATOM 691 C CA . MET A 1 100 ? 12.375 -30.75 -17.25 1 98.56 100 MET A CA 1
ATOM 692 C C . MET A 1 100 ? 13.469 -30.766 -16.172 1 98.56 100 MET A C 1
ATOM 694 O O . MET A 1 100 ? 13.578 -31.734 -15.414 1 98.56 100 MET A O 1
ATOM 698 N N . VAL A 1 101 ? 14.266 -29.797 -16.172 1 98.44 101 VAL A N 1
ATOM 699 C CA . VAL A 1 101 ? 15.289 -29.641 -15.141 1 98.44 101 VAL A CA 1
ATOM 700 C C . VAL A 1 101 ? 14.82 -28.625 -14.102 1 98.44 101 VAL A C 1
ATOM 702 O O . VAL A 1 101 ? 14.234 -27.594 -14.445 1 98.44 101 VAL A O 1
ATOM 705 N N . LEU A 1 102 ? 15.031 -28.953 -12.828 1 98 102 LEU A N 1
ATOM 706 C CA . LEU A 1 102 ? 14.742 -28.062 -11.711 1 98 102 LEU A CA 1
ATOM 707 C C . LEU A 1 102 ? 15.953 -27.938 -10.781 1 98 102 LEU A C 1
ATOM 709 O O . LEU A 1 102 ? 16.703 -28.906 -10.609 1 98 102 LEU A O 1
ATOM 713 N N . PRO A 1 103 ? 16.172 -26.75 -10.219 1 96.69 103 PRO A N 1
ATOM 714 C CA . PRO A 1 103 ? 17.062 -26.75 -9.047 1 96.69 103 PRO A CA 1
ATOM 715 C C . PRO A 1 103 ? 16.562 -27.688 -7.949 1 96.69 103 PRO A C 1
ATOM 717 O O . PRO A 1 103 ? 15.375 -27.688 -7.613 1 96.69 103 PRO A O 1
ATOM 720 N N . ALA A 1 104 ? 17.5 -28.453 -7.441 1 97.38 104 ALA A N 1
ATOM 721 C CA . ALA A 1 104 ? 17.141 -29.391 -6.387 1 97.38 104 ALA A CA 1
ATOM 722 C C . ALA A 1 104 ? 16.469 -28.688 -5.215 1 97.38 104 ALA A C 1
ATOM 724 O O . ALA A 1 104 ? 15.5 -29.188 -4.641 1 97.38 104 ALA A O 1
ATOM 725 N N . ALA A 1 105 ? 16.922 -27.5 -4.945 1 93.38 105 ALA A N 1
ATOM 726 C CA . ALA A 1 105 ? 16.453 -26.734 -3.797 1 93.38 105 ALA A CA 1
ATOM 727 C C . ALA A 1 105 ? 15.023 -26.25 -4.008 1 93.38 105 ALA A C 1
ATOM 729 O O . ALA A 1 105 ? 14.32 -25.922 -3.043 1 93.38 105 ALA A O 1
ATOM 730 N N . ALA A 1 106 ? 14.57 -26.266 -5.227 1 93.19 106 ALA A N 1
ATOM 731 C CA . ALA A 1 106 ? 13.242 -25.75 -5.547 1 93.19 106 ALA A CA 1
ATOM 732 C C . ALA A 1 106 ? 12.266 -26.875 -5.855 1 93.19 106 ALA A C 1
ATOM 734 O O . ALA A 1 106 ? 11.102 -26.641 -6.168 1 93.19 106 ALA A O 1
ATOM 735 N N . ALA A 1 107 ? 12.742 -28.047 -5.828 1 97.19 107 ALA A N 1
ATOM 736 C CA . ALA A 1 107 ? 11.891 -29.219 -6.043 1 97.19 107 ALA A CA 1
ATOM 737 C C . ALA A 1 107 ? 11.164 -29.625 -4.758 1 97.19 107 ALA A C 1
ATOM 739 O O . ALA A 1 107 ? 11.789 -30.094 -3.807 1 97.19 107 ALA A O 1
ATOM 740 N N . VAL A 1 108 ? 9.875 -29.438 -4.723 1 97.44 108 VAL A N 1
ATOM 741 C CA . VAL A 1 108 ? 9.055 -29.703 -3.541 1 97.44 108 VAL A CA 1
ATOM 742 C C . VAL A 1 108 ? 8.453 -31.094 -3.635 1 97.44 108 VAL A C 1
ATOM 744 O O . VAL A 1 108 ? 7.902 -31.469 -4.672 1 97.44 108 VAL A O 1
ATOM 747 N N . PRO A 1 109 ? 8.578 -31.891 -2.58 1 97.69 109 PRO A N 1
ATOM 748 C CA . PRO A 1 109 ? 7.996 -33.219 -2.633 1 97.69 109 PRO A CA 1
ATOM 749 C C . PRO A 1 109 ? 6.48 -33.219 -2.822 1 97.69 109 PRO A C 1
ATOM 751 O O . PRO A 1 109 ? 5.789 -32.406 -2.203 1 97.69 109 PRO A O 1
ATOM 754 N N . VAL A 1 110 ? 5.98 -34.031 -3.691 1 98.44 110 VAL A N 1
ATOM 755 C CA . VAL A 1 110 ? 4.543 -34.281 -3.77 1 98.44 110 VAL A CA 1
ATOM 756 C C . VAL A 1 110 ? 4.051 -34.906 -2.457 1 98.44 110 VAL A C 1
ATOM 758 O O . VAL A 1 110 ? 4.652 -35.844 -1.933 1 98.44 110 VAL A O 1
ATOM 761 N N . PRO A 1 111 ? 2.98 -34.312 -1.878 1 97.94 111 PRO A N 1
ATOM 762 C CA . PRO A 1 111 ? 2.492 -34.875 -0.608 1 97.94 111 PRO A CA 1
ATOM 763 C C . PRO A 1 111 ? 2.184 -36.375 -0.685 1 97.94 111 PRO A C 1
ATOM 765 O O . PRO A 1 111 ? 1.741 -36.844 -1.727 1 97.94 111 PRO A O 1
ATOM 768 N N . ALA A 1 112 ? 2.369 -37.031 0.437 1 95.69 112 ALA A N 1
ATOM 769 C CA . ALA A 1 112 ? 2.143 -38.5 0.49 1 95.69 112 ALA A CA 1
ATOM 770 C C . ALA A 1 112 ? 0.71 -38.844 0.092 1 95.69 112 ALA A C 1
ATOM 772 O O . ALA A 1 112 ? -0.241 -38.219 0.568 1 95.69 112 ALA A O 1
ATOM 773 N N . GLY A 1 113 ? 0.677 -39.75 -0.797 1 96.81 113 GLY A N 1
ATOM 774 C CA . GLY A 1 113 ? -0.636 -40.219 -1.186 1 96.81 113 GLY A CA 1
ATOM 775 C C . GLY A 1 113 ? -1.23 -39.469 -2.361 1 96.81 113 GLY A C 1
ATOM 776 O O . GLY A 1 113 ? -2.271 -39.875 -2.895 1 96.81 113 GLY A O 1
ATOM 777 N N . TRP A 1 114 ? -0.655 -38.375 -2.75 1 98.5 114 TRP A N 1
ATOM 778 C CA . TRP A 1 114 ? -1.17 -37.594 -3.881 1 98.5 114 TRP A CA 1
ATOM 779 C C . TRP A 1 114 ? -0.558 -38.094 -5.191 1 98.5 114 TRP A C 1
ATOM 781 O O . TRP A 1 114 ? 0.611 -38.469 -5.227 1 98.5 114 TRP A O 1
ATOM 791 N N . ALA A 1 115 ? -1.368 -38.062 -6.25 1 98.56 115 ALA A N 1
ATOM 792 C CA . ALA A 1 115 ? -0.816 -38.156 -7.598 1 98.56 115 ALA A CA 1
ATOM 793 C C . ALA A 1 115 ? -0.085 -36.875 -7.984 1 98.56 115 ALA A C 1
ATOM 795 O O . ALA A 1 115 ? -0.328 -35.812 -7.406 1 98.56 115 ALA A O 1
ATOM 796 N N . ASP A 1 116 ? 0.811 -36.969 -8.938 1 98.69 116 ASP A N 1
ATOM 797 C CA . ASP A 1 116 ? 1.597 -35.844 -9.367 1 98.69 116 ASP A CA 1
ATOM 798 C C . ASP A 1 116 ? 0.691 -34.656 -9.781 1 98.69 116 ASP A C 1
ATOM 800 O O . ASP A 1 116 ? 0.91 -33.531 -9.367 1 98.69 116 ASP A O 1
ATOM 804 N N . GLU A 1 117 ? -0.331 -34.969 -10.586 1 98.56 117 GLU A N 1
ATOM 805 C CA . GLU A 1 117 ? -1.19 -33.906 -11.109 1 98.56 117 GLU A CA 1
ATOM 806 C C . GLU A 1 117 ? -1.93 -33.188 -9.984 1 98.56 117 GLU A C 1
ATOM 808 O O . GLU A 1 117 ? -2.254 -32 -10.102 1 98.56 117 GLU A O 1
ATOM 813 N N . GLN A 1 118 ? -2.113 -33.844 -8.844 1 98.62 118 GLN A N 1
ATOM 814 C CA . GLN A 1 118 ? -2.84 -33.281 -7.719 1 98.62 118 GLN A CA 1
ATOM 815 C C . GLN A 1 118 ? -1.986 -32.25 -6.977 1 98.62 118 GLN A C 1
ATOM 817 O O . GLN A 1 118 ? -2.502 -31.484 -6.168 1 98.62 118 GLN A O 1
ATOM 822 N N . ALA A 1 119 ? -0.671 -32.219 -7.262 1 98.62 119 ALA A N 1
ATOM 823 C CA . ALA A 1 119 ? 0.26 -31.312 -6.594 1 98.62 119 ALA A CA 1
ATOM 824 C C . ALA A 1 119 ? 0.423 -30.016 -7.383 1 98.62 119 ALA A C 1
ATOM 826 O O . ALA A 1 119 ? 1.081 -29.078 -6.922 1 98.62 119 ALA A O 1
ATOM 827 N N . LEU A 1 120 ? -0.215 -29.969 -8.57 1 98.75 120 LEU A N 1
ATOM 828 C CA . LEU A 1 120 ? -0.11 -28.75 -9.359 1 98.75 120 LEU A CA 1
ATOM 829 C C . LEU A 1 120 ? -0.772 -27.578 -8.641 1 98.75 120 LEU A C 1
ATOM 831 O O . LEU A 1 120 ? -1.898 -27.703 -8.156 1 98.75 120 LEU A O 1
ATOM 835 N N . GLY A 1 121 ? -0.081 -26.453 -8.539 1 98.25 121 GLY A N 1
ATOM 836 C CA . GLY A 1 121 ? -0.505 -25.266 -7.789 1 98.25 121 GLY A CA 1
ATOM 837 C C . GLY A 1 121 ? 0.217 -25.109 -6.465 1 98.25 121 GLY A C 1
ATOM 838 O O . GLY A 1 121 ? 0.244 -24.031 -5.891 1 98.25 121 GLY A O 1
ATOM 839 N N . LEU A 1 122 ? 0.869 -26.141 -6.012 1 98 122 LEU A N 1
ATOM 840 C CA . LEU A 1 122 ? 1.519 -26.188 -4.707 1 98 122 LEU A CA 1
ATOM 841 C C . LEU A 1 122 ? 2.672 -25.203 -4.629 1 98 122 LEU A C 1
ATOM 843 O O . LEU A 1 122 ? 2.994 -24.703 -3.549 1 98 122 LEU A O 1
ATOM 847 N N . VAL A 1 123 ? 3.238 -24.844 -5.785 1 97.25 123 VAL A N 1
ATOM 848 C CA . VAL A 1 123 ? 4.43 -24 -5.727 1 97.25 123 VAL A CA 1
ATOM 849 C C . VAL A 1 123 ? 4.16 -22.672 -6.422 1 97.25 123 VAL A C 1
ATOM 851 O O . VAL A 1 123 ? 5.051 -21.828 -6.527 1 97.25 123 VAL A O 1
ATOM 854 N N . VAL A 1 124 ? 2.941 -22.453 -6.914 1 97.69 124 VAL A N 1
ATOM 855 C CA . VAL A 1 124 ? 2.623 -21.234 -7.633 1 97.69 124 VAL A CA 1
ATOM 856 C C . VAL A 1 124 ? 1.343 -20.625 -7.066 1 97.69 124 VAL A C 1
ATOM 858 O O . VAL A 1 124 ? 1.391 -19.625 -6.344 1 97.69 124 VAL A O 1
ATOM 861 N N . ASN A 1 125 ? 0.206 -21.344 -7.195 1 98.31 125 ASN A N 1
ATOM 862 C CA . ASN A 1 125 ? -1.109 -20.797 -6.871 1 98.31 125 ASN A CA 1
ATOM 863 C C . ASN A 1 125 ? -1.326 -20.719 -5.363 1 98.31 125 ASN A C 1
ATOM 865 O O . ASN A 1 125 ? -1.723 -19.672 -4.848 1 98.31 125 ASN A O 1
ATOM 869 N N . TRP A 1 126 ? -1.021 -21.797 -4.695 1 98.62 126 TRP A N 1
ATOM 870 C CA . TRP A 1 126 ? -1.363 -21.891 -3.279 1 98.62 126 TRP A CA 1
ATOM 871 C C . TRP A 1 126 ? -0.499 -20.969 -2.441 1 98.62 126 TRP A C 1
ATOM 873 O O . TRP A 1 126 ? -1.012 -20.219 -1.598 1 98.62 126 TRP A O 1
ATOM 883 N N . PRO A 1 127 ? 0.82 -20.938 -2.697 1 98.25 127 PRO A N 1
ATOM 884 C CA . PRO A 1 127 ? 1.604 -19.969 -1.924 1 98.25 127 PRO A CA 1
ATOM 885 C C . PRO A 1 127 ? 1.234 -18.531 -2.242 1 98.25 127 PRO A C 1
ATOM 887 O O . PRO A 1 127 ? 1.326 -17.656 -1.371 1 98.25 127 PRO A O 1
ATOM 890 N N . THR A 1 128 ? 0.831 -18.234 -3.463 1 98.62 128 THR A N 1
ATOM 891 C CA . THR A 1 128 ? 0.38 -16.891 -3.816 1 98.62 128 THR A CA 1
ATOM 892 C C . THR A 1 128 ? -0.871 -16.516 -3.027 1 98.62 128 THR A C 1
ATOM 894 O O . THR A 1 128 ? -0.94 -15.43 -2.441 1 98.62 128 THR A O 1
ATOM 897 N N . ALA A 1 129 ? -1.842 -17.406 -2.99 1 98.88 129 ALA A N 1
ATOM 898 C CA . ALA A 1 129 ? -3.07 -17.172 -2.232 1 98.88 129 ALA A CA 1
ATOM 899 C C . ALA A 1 129 ? -2.77 -16.969 -0.75 1 98.88 129 ALA A C 1
ATOM 901 O O . ALA A 1 129 ? -3.277 -16.031 -0.133 1 98.88 129 ALA A O 1
ATOM 902 N N . LEU A 1 130 ? -1.929 -17.844 -0.225 1 98.81 130 LEU A N 1
ATOM 903 C CA . LEU A 1 130 ? -1.582 -17.75 1.189 1 98.81 130 LEU A CA 1
ATOM 904 C C . LEU A 1 130 ? -0.892 -16.438 1.507 1 98.81 130 LEU A C 1
ATOM 906 O O . LEU A 1 130 ? -1.27 -15.742 2.455 1 98.81 130 LEU A O 1
ATOM 910 N N . ALA A 1 131 ? 0.065 -16.094 0.674 1 98.69 131 ALA A N 1
ATOM 911 C CA . ALA A 1 131 ? 0.814 -14.867 0.896 1 98.69 131 ALA A CA 1
ATOM 912 C C . ALA A 1 131 ? -0.104 -13.648 0.842 1 98.69 131 ALA A C 1
ATOM 914 O O . ALA A 1 131 ? 0.038 -12.719 1.64 1 98.69 131 ALA A O 1
ATOM 915 N N . ALA A 1 132 ? -1.026 -13.641 -0.067 1 98.88 132 ALA A N 1
ATOM 916 C CA . ALA A 1 132 ? -1.945 -12.516 -0.236 1 98.88 132 ALA A CA 1
ATOM 917 C C . ALA A 1 132 ? -2.891 -12.398 0.956 1 98.88 132 ALA A C 1
ATOM 919 O O . ALA A 1 132 ? -3.285 -11.297 1.337 1 98.88 132 ALA A O 1
ATOM 920 N N . LEU A 1 133 ? -3.268 -13.492 1.604 1 98.81 133 LEU A N 1
ATOM 921 C CA . LEU A 1 133 ? -4.27 -13.508 2.666 1 98.81 133 LEU A CA 1
ATOM 922 C C . LEU A 1 133 ? -3.643 -13.141 4.008 1 98.81 133 LEU A C 1
ATOM 924 O O . LEU A 1 133 ? -4.223 -12.375 4.777 1 98.81 133 LEU A O 1
ATOM 928 N N . ARG A 1 134 ? -2.455 -13.688 4.309 1 96.31 134 ARG A N 1
ATOM 929 C CA . ARG A 1 134 ? -2.049 -13.602 5.711 1 96.31 134 ARG A CA 1
ATOM 930 C C . ARG A 1 134 ? -0.842 -12.688 5.875 1 96.31 134 ARG A C 1
ATOM 932 O O . ARG A 1 134 ? -0.972 -11.562 6.363 1 96.31 134 ARG A O 1
ATOM 939 N N . PRO A 1 135 ? 0.358 -13.203 5.355 1 95.88 135 PRO A N 1
ATOM 940 C CA . PRO A 1 135 ? 1.444 -12.297 5.738 1 95.88 135 PRO A CA 1
ATOM 941 C C . PRO A 1 135 ? 1.296 -10.906 5.125 1 95.88 135 PRO A C 1
ATOM 943 O O . PRO A 1 135 ? 1.669 -9.906 5.75 1 95.88 135 PRO A O 1
ATOM 946 N N . LEU A 1 136 ? 0.734 -10.797 3.961 1 98 136 LEU A N 1
ATOM 947 C CA . LEU A 1 136 ? 0.611 -9.484 3.35 1 98 136 LEU A CA 1
ATOM 948 C C . LEU A 1 136 ? -0.772 -8.891 3.602 1 98 136 LEU A C 1
ATOM 950 O O . LEU A 1 136 ? -0.901 -7.699 3.887 1 98 136 LEU A O 1
ATOM 954 N N . GLY A 1 137 ? -1.8 -9.703 3.514 1 98.38 137 GLY A N 1
ATOM 955 C CA . GLY A 1 137 ? -3.166 -9.219 3.641 1 98.38 137 GLY A CA 1
ATOM 956 C C . GLY A 1 137 ? -3.619 -9.086 5.082 1 98.38 137 GLY A C 1
ATOM 957 O O . GLY A 1 137 ? -4.531 -8.312 5.383 1 98.38 137 GLY A O 1
ATOM 958 N N . GLY A 1 138 ? -3.102 -9.969 5.973 1 98.12 138 GLY A N 1
ATOM 959 C CA . GLY A 1 138 ? -3.428 -9.898 7.387 1 98.12 138 GLY A CA 1
ATOM 960 C C . GLY A 1 138 ? -4.879 -10.234 7.68 1 98.12 138 GLY A C 1
ATOM 961 O O . GLY A 1 138 ? -5.477 -9.656 8.594 1 98.12 138 GLY A O 1
ATOM 962 N N . ILE A 1 139 ? -5.449 -11.047 6.891 1 98.5 139 ILE A N 1
ATOM 963 C CA . ILE A 1 139 ? -6.859 -11.359 7.078 1 98.5 139 ILE A CA 1
ATOM 964 C C . ILE A 1 139 ? -7.066 -11.992 8.453 1 98.5 139 ILE A C 1
ATOM 966 O O . ILE A 1 139 ? -6.25 -12.797 8.906 1 98.5 139 ILE A O 1
ATOM 970 N N . ALA A 1 140 ? -8.133 -11.625 9.156 1 98.25 140 ALA A N 1
ATOM 971 C CA . ALA A 1 140 ? -8.5 -12.148 10.469 1 98.25 140 ALA A CA 1
ATOM 972 C C . ALA A 1 140 ? -9.961 -12.594 10.492 1 98.25 140 ALA A C 1
ATOM 974 O O . ALA A 1 140 ? -10.742 -12.219 9.625 1 98.25 140 ALA A O 1
ATOM 975 N N . ALA A 1 141 ? -10.188 -13.461 11.492 1 98.62 141 ALA A N 1
ATOM 976 C CA . ALA A 1 141 ? -11.562 -13.914 11.664 1 98.62 141 ALA A CA 1
ATOM 977 C C . ALA A 1 141 ? -12.516 -12.727 11.797 1 98.62 141 ALA A C 1
ATOM 979 O O . ALA A 1 141 ? -12.219 -11.758 12.5 1 98.62 141 ALA A O 1
ATOM 980 N N . GLY A 1 142 ? -13.625 -12.805 11.055 1 98.5 142 GLY A N 1
ATOM 981 C CA . GLY A 1 142 ? -14.641 -11.766 11.133 1 98.5 142 GLY A CA 1
ATOM 982 C C . GLY A 1 142 ? -14.461 -10.68 10.086 1 98.5 142 GLY A C 1
ATOM 983 O O . GLY A 1 142 ? -15.383 -9.891 9.836 1 98.5 142 GLY A O 1
ATOM 984 N N . GLN A 1 143 ? -13.352 -10.578 9.43 1 98.81 143 GLN A N 1
ATOM 985 C CA . GLN A 1 143 ? -13.109 -9.594 8.375 1 98.81 143 GLN A CA 1
ATOM 986 C C . GLN A 1 143 ? -13.633 -10.086 7.031 1 98.81 143 GLN A C 1
ATOM 988 O O . GLN A 1 143 ? -13.914 -11.273 6.863 1 98.81 143 GLN A O 1
ATOM 993 N N . THR A 1 144 ? -13.797 -9.188 6.125 1 98.94 144 THR A N 1
ATOM 994 C CA . THR A 1 144 ? -14.344 -9.484 4.805 1 98.94 144 THR A CA 1
ATOM 995 C C . THR A 1 144 ? -13.266 -9.359 3.732 1 98.94 144 THR A C 1
ATOM 997 O O . THR A 1 144 ? -12.5 -8.391 3.725 1 98.94 144 THR A O 1
ATOM 1000 N N . VAL A 1 145 ? -13.195 -10.336 2.848 1 98.94 145 VAL A N 1
ATOM 1001 C CA . VAL A 1 145 ? -12.227 -10.328 1.759 1 98.94 145 VAL A CA 1
ATOM 1002 C C . VAL A 1 145 ? -12.945 -10.453 0.42 1 98.94 145 VAL A C 1
ATOM 1004 O O . VAL A 1 145 ? -13.898 -11.234 0.291 1 98.94 145 VAL A O 1
ATOM 1007 N N . LEU A 1 146 ? -12.594 -9.594 -0.547 1 98.94 146 LEU A N 1
ATOM 1008 C CA . LEU A 1 146 ? -12.992 -9.711 -1.945 1 98.94 146 LEU A CA 1
ATOM 1009 C C . LEU A 1 146 ? -11.914 -10.43 -2.756 1 98.94 146 LEU A C 1
ATOM 1011 O O . LEU A 1 146 ? -10.766 -9.984 -2.793 1 98.94 146 LEU A O 1
ATOM 1015 N N . ILE A 1 147 ? -12.25 -11.531 -3.338 1 98.94 147 ILE A N 1
ATOM 1016 C CA . ILE A 1 147 ? -11.312 -12.32 -4.129 1 98.94 147 ILE A CA 1
ATOM 1017 C C . ILE A 1 147 ? -11.695 -12.258 -5.605 1 98.94 147 ILE A C 1
ATOM 1019 O O . ILE A 1 147 ? -12.742 -12.781 -6 1 98.94 147 ILE A O 1
ATOM 1023 N N . HIS A 1 148 ? -10.914 -11.578 -6.375 1 98.62 148 HIS A N 1
ATOM 1024 C CA . HIS A 1 148 ? -11.125 -11.555 -7.816 1 98.62 148 HIS A CA 1
ATOM 1025 C C . HIS A 1 148 ? -10.656 -12.859 -8.461 1 98.62 148 HIS A C 1
ATOM 1027 O O . HIS A 1 148 ? -9.773 -13.531 -7.926 1 98.62 148 HIS A O 1
ATOM 1033 N N . ALA A 1 149 ? -11.258 -13.172 -9.656 1 98.25 149 ALA A N 1
ATOM 1034 C CA . ALA A 1 149 ? -10.938 -14.406 -10.359 1 98.25 149 ALA A CA 1
ATOM 1035 C C . ALA A 1 149 ? -11.023 -15.609 -9.414 1 98.25 149 ALA A C 1
ATOM 1037 O O . ALA A 1 149 ? -10.125 -16.453 -9.406 1 98.25 149 ALA A O 1
ATOM 1038 N N . ALA A 1 150 ? -12.094 -15.695 -8.68 1 98.81 150 ALA A N 1
ATOM 1039 C CA . ALA A 1 150 ? -12.203 -16.625 -7.559 1 98.81 150 ALA A CA 1
ATOM 1040 C C . ALA A 1 150 ? -12.32 -18.062 -8.047 1 98.81 150 ALA A C 1
ATOM 1042 O O . ALA A 1 150 ? -12.031 -19 -7.309 1 98.81 150 ALA A O 1
ATOM 1043 N N . ALA A 1 151 ? -12.734 -18.234 -9.266 1 98.62 151 ALA A N 1
ATOM 1044 C CA . ALA A 1 151 ? -12.969 -19.578 -9.773 1 98.62 151 ALA A CA 1
ATOM 1045 C C . ALA A 1 151 ? -11.695 -20.172 -10.375 1 98.62 151 ALA A C 1
ATOM 1047 O O . ALA A 1 151 ? -11.664 -21.344 -10.758 1 98.62 151 ALA A O 1
ATOM 1048 N N . GLY A 1 152 ? -10.648 -19.375 -10.453 1 98.12 152 GLY A N 1
ATOM 1049 C CA . GLY A 1 152 ? -9.391 -19.859 -11 1 98.12 152 GLY A CA 1
ATOM 1050 C C . GLY A 1 152 ? -8.555 -20.625 -10 1 98.12 152 GLY A C 1
ATOM 1051 O O . GLY A 1 152 ? -9 -20.891 -8.883 1 98.12 152 GLY A O 1
ATOM 1052 N N . GLY A 1 153 ? -7.375 -21.062 -10.438 1 97.62 153 GLY A N 1
ATOM 1053 C CA . GLY A 1 153 ? -6.496 -21.875 -9.602 1 97.62 153 GLY A CA 1
ATOM 1054 C C . GLY A 1 153 ? -6.105 -21.188 -8.305 1 97.62 153 GLY A C 1
ATOM 1055 O O . GLY A 1 153 ? -6.246 -21.766 -7.227 1 97.62 153 GLY A O 1
ATOM 1056 N N . THR A 1 154 ? -5.641 -19.969 -8.391 1 98.56 154 THR A N 1
ATOM 1057 C CA . THR A 1 154 ? -5.266 -19.219 -7.199 1 98.56 154 THR A CA 1
ATOM 1058 C C . THR A 1 154 ? -6.504 -18.812 -6.406 1 98.56 154 THR A C 1
ATOM 1060 O O . THR A 1 154 ? -6.516 -18.891 -5.176 1 98.56 154 THR A O 1
ATOM 1063 N N . GLY A 1 155 ? -7.559 -18.422 -7.125 1 98.75 155 GLY A N 1
ATOM 1064 C CA . GLY A 1 155 ? -8.789 -17.953 -6.504 1 98.75 155 GLY A CA 1
ATOM 1065 C C . GLY A 1 155 ? -9.453 -19 -5.641 1 98.75 155 GLY A C 1
ATOM 1066 O O . GLY A 1 155 ? -9.875 -18.719 -4.516 1 98.75 155 GLY A O 1
ATOM 1067 N N . GLN A 1 156 ? -9.531 -20.203 -6.129 1 98.75 156 GLN A N 1
ATOM 1068 C CA . GLN A 1 156 ? -10.18 -21.266 -5.375 1 98.75 156 GLN A CA 1
ATOM 1069 C C . GLN A 1 156 ? -9.406 -21.578 -4.098 1 98.75 156 GLN A C 1
ATOM 1071 O O . GLN A 1 156 ? -10.008 -21.797 -3.039 1 98.75 156 GLN A O 1
ATOM 1076 N N . ALA A 1 157 ? -8.094 -21.609 -4.199 1 98.62 157 ALA A N 1
ATOM 1077 C CA . ALA A 1 157 ? -7.273 -21.797 -3.004 1 98.62 157 ALA A CA 1
ATOM 1078 C C . ALA A 1 157 ? -7.504 -20.672 -2 1 98.62 157 ALA A C 1
ATOM 1080 O O . ALA A 1 157 ? -7.605 -20.922 -0.796 1 98.62 157 ALA A O 1
ATOM 1081 N N . ALA A 1 158 ? -7.613 -19.484 -2.475 1 98.88 158 ALA A N 1
ATOM 1082 C CA . ALA A 1 158 ? -7.816 -18.312 -1.621 1 98.88 158 ALA A CA 1
ATOM 1083 C C . ALA A 1 158 ? -9.156 -18.391 -0.898 1 98.88 158 ALA A C 1
ATOM 1085 O O . ALA A 1 158 ? -9.25 -18.094 0.295 1 98.88 158 ALA A O 1
ATOM 1086 N N . VAL A 1 159 ? -10.242 -18.781 -1.65 1 98.88 159 VAL A N 1
ATOM 1087 C CA . VAL A 1 159 ? -11.562 -18.906 -1.038 1 98.88 159 VAL A CA 1
ATOM 1088 C C . VAL A 1 159 ? -11.508 -19.922 0.107 1 98.88 159 VAL A C 1
ATOM 1090 O O . VAL A 1 159 ? -11.938 -19.625 1.225 1 98.88 159 VAL A O 1
ATOM 1093 N N . THR A 1 160 ? -10.914 -21.047 -0.161 1 98.75 160 THR A N 1
ATOM 1094 C CA . THR A 1 160 ? -10.836 -22.109 0.823 1 98.75 160 THR A CA 1
ATOM 1095 C C . THR A 1 160 ? -10.055 -21.672 2.053 1 98.75 160 THR A C 1
ATOM 1097 O O . THR A 1 160 ? -10.508 -21.844 3.184 1 98.75 160 THR A O 1
ATOM 1100 N N . MET A 1 161 ? -8.906 -21.062 1.851 1 98.81 161 MET A N 1
ATOM 1101 C CA . MET A 1 161 ? -8.055 -20.625 2.955 1 98.81 161 MET A CA 1
ATOM 1102 C C . MET A 1 161 ? -8.711 -19.5 3.738 1 98.81 161 MET A C 1
ATOM 1104 O O . MET A 1 161 ? -8.641 -19.469 4.969 1 98.81 161 MET A O 1
ATOM 1108 N N . ALA A 1 162 ? -9.305 -18.531 3.029 1 98.94 162 ALA A N 1
ATOM 1109 C CA . ALA A 1 162 ? -9.969 -17.422 3.691 1 98.94 162 ALA A CA 1
ATOM 1110 C C . ALA A 1 162 ? -11.07 -17.906 4.625 1 98.94 162 ALA A C 1
ATOM 1112 O O . ALA A 1 162 ? -11.211 -17.422 5.746 1 98.94 162 ALA A O 1
ATOM 1113 N N . LYS A 1 163 ? -11.844 -18.875 4.148 1 98.81 163 LYS A N 1
ATOM 1114 C CA . LYS A 1 163 ? -12.891 -19.453 4.98 1 98.81 163 LYS A CA 1
ATOM 1115 C C . LYS A 1 163 ? -12.305 -20.141 6.215 1 98.81 163 LYS A C 1
ATOM 1117 O O . LYS A 1 163 ? -12.836 -20 7.32 1 98.81 163 LYS A O 1
ATOM 1122 N N . HIS A 1 164 ? -11.25 -20.812 6.027 1 98.56 164 HIS A N 1
ATOM 1123 C CA . HIS A 1 164 ? -10.562 -21.453 7.145 1 98.56 164 HIS A CA 1
ATOM 1124 C C . HIS A 1 164 ? -10.148 -20.438 8.195 1 98.56 164 HIS A C 1
ATOM 1126 O O . HIS A 1 164 ? -10.25 -20.688 9.398 1 98.56 164 HIS A O 1
ATOM 1132 N N . TYR A 1 165 ? -9.742 -19.266 7.773 1 98.56 165 TYR A N 1
ATOM 1133 C CA . TYR A 1 165 ? -9.266 -18.219 8.68 1 98.56 165 TYR A CA 1
ATOM 1134 C C . TYR A 1 165 ? -10.43 -17.469 9.305 1 98.56 165 TYR A C 1
ATOM 1136 O O . TYR A 1 165 ? -10.227 -16.531 10.086 1 98.56 165 TYR A O 1
ATOM 1144 N N . GLY A 1 166 ? -11.664 -17.797 8.922 1 98.75 166 GLY A N 1
ATOM 1145 C CA . GLY A 1 166 ? -12.844 -17.234 9.562 1 98.75 166 GLY A CA 1
ATOM 1146 C C . GLY A 1 166 ? -13.336 -15.961 8.898 1 98.75 166 GLY A C 1
AT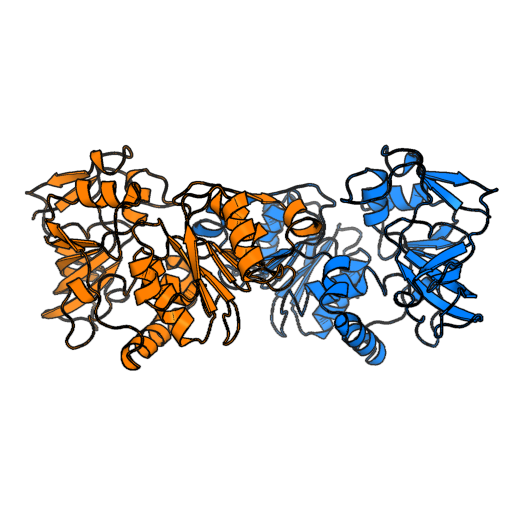OM 1147 O O . GLY A 1 166 ? -14.102 -15.203 9.492 1 98.75 166 GLY A O 1
ATOM 1148 N N . ALA A 1 167 ? -12.945 -15.734 7.688 1 98.81 167 ALA A N 1
ATOM 1149 C CA . ALA A 1 167 ? -13.328 -14.508 6.98 1 98.81 167 ALA A CA 1
ATOM 1150 C C . ALA A 1 167 ? -14.68 -14.664 6.301 1 98.81 167 ALA A C 1
ATOM 1152 O O . ALA A 1 167 ? -15.117 -15.789 6.02 1 98.81 167 ALA A O 1
ATOM 1153 N N . THR A 1 168 ? -15.344 -13.57 6.094 1 98.94 168 THR A N 1
ATOM 1154 C CA . THR A 1 168 ? -16.438 -13.484 5.129 1 98.94 168 THR A CA 1
ATOM 1155 C C . THR A 1 168 ? -15.891 -13.281 3.717 1 98.94 168 THR A C 1
ATOM 1157 O O . THR A 1 168 ? -15.133 -12.336 3.471 1 98.94 168 THR A O 1
ATOM 1160 N N . VAL A 1 169 ? -16.297 -14.164 2.834 1 98.94 169 VAL A N 1
ATOM 1161 C CA . VAL A 1 169 ? -15.688 -14.156 1.506 1 98.94 169 VAL A CA 1
ATOM 1162 C C . VAL A 1 169 ? -16.703 -13.656 0.481 1 98.94 169 VAL A C 1
ATOM 1164 O O . VAL A 1 169 ? -17.797 -14.227 0.349 1 98.94 169 VAL A O 1
ATOM 1167 N N . ILE A 1 170 ? -16.375 -12.609 -0.214 1 98.94 170 ILE A N 1
ATOM 1168 C CA . ILE A 1 170 ? -17.031 -12.18 -1.446 1 98.94 170 ILE A CA 1
ATOM 1169 C C . ILE A 1 170 ? -16.203 -12.625 -2.65 1 98.94 170 ILE A C 1
ATOM 1171 O O . ILE A 1 170 ? -15.102 -12.125 -2.875 1 98.94 170 ILE A O 1
ATOM 1175 N N . ALA A 1 171 ? -16.766 -13.555 -3.434 1 98.94 171 ALA A N 1
ATOM 1176 C CA . ALA A 1 171 ? -16.047 -14.125 -4.57 1 98.94 171 ALA A CA 1
ATOM 1177 C C . ALA A 1 171 ? -16.547 -13.539 -5.887 1 98.94 171 ALA A C 1
ATOM 1179 O O . ALA A 1 171 ? -17.75 -13.57 -6.168 1 98.94 171 ALA A O 1
ATOM 1180 N N . ALA A 1 172 ? -15.633 -12.961 -6.645 1 98.81 172 ALA A N 1
ATOM 1181 C CA . ALA A 1 172 ? -15.977 -12.469 -7.973 1 98.81 172 ALA A CA 1
ATOM 1182 C C . ALA A 1 172 ? -15.664 -13.516 -9.039 1 98.81 172 ALA A C 1
ATOM 1184 O O . ALA A 1 172 ? -14.523 -13.977 -9.148 1 98.81 172 ALA A O 1
ATOM 1185 N N . ALA A 1 173 ? -16.562 -13.914 -9.805 1 98.38 173 ALA A N 1
ATOM 1186 C CA . ALA A 1 173 ? -16.484 -14.875 -10.906 1 98.38 173 ALA A CA 1
ATOM 1187 C C . ALA A 1 173 ? -17.594 -14.641 -11.93 1 98.38 173 ALA A C 1
ATOM 1189 O O . ALA A 1 173 ? -18.547 -13.914 -11.656 1 98.38 173 ALA A O 1
ATOM 1190 N N . SER A 1 174 ? -17.406 -15.148 -13.102 1 97.81 174 SER A N 1
ATOM 1191 C CA . SER A 1 174 ? -18.516 -15.094 -14.062 1 97.81 174 SER A CA 1
ATOM 1192 C C . SER A 1 174 ? -19.703 -15.914 -13.586 1 97.81 174 SER A C 1
ATOM 1194 O O . SER A 1 174 ? -19.547 -16.906 -12.867 1 97.81 174 SER A O 1
ATOM 1196 N N . PRO A 1 175 ? -20.859 -15.516 -13.969 1 97.62 175 PRO A N 1
ATOM 1197 C CA . PRO A 1 175 ? -22.062 -16.156 -13.438 1 97.62 175 PRO A CA 1
ATOM 1198 C C . PRO A 1 175 ? -22.047 -17.672 -13.602 1 97.62 175 PRO A C 1
ATOM 1200 O O . PRO A 1 175 ? -22.484 -18.391 -12.695 1 97.62 175 PRO A O 1
ATOM 1203 N N . GLU A 1 176 ? -21.531 -18.156 -14.664 1 98.06 176 GLU A N 1
ATOM 1204 C CA . GLU A 1 176 ? -21.531 -19.594 -14.938 1 98.06 176 GLU A CA 1
ATOM 1205 C C . GLU A 1 176 ? -20.625 -20.328 -13.953 1 98.06 176 GLU A C 1
ATOM 1207 O O . GLU A 1 176 ? -20.672 -21.562 -13.852 1 98.06 176 GLU A O 1
ATOM 1212 N N . LYS A 1 177 ? -19.828 -19.594 -13.18 1 98.5 177 LYS A N 1
ATOM 1213 C CA . LYS A 1 177 ? -18.875 -20.203 -12.258 1 98.5 177 LYS A CA 1
ATOM 1214 C C . LYS A 1 177 ? -19.266 -19.938 -10.805 1 98.5 177 LYS A C 1
ATOM 1216 O O . LYS A 1 177 ? -18.531 -20.281 -9.883 1 98.5 177 LYS A O 1
ATOM 1221 N N . HIS A 1 178 ? -20.391 -19.328 -10.562 1 98.5 178 HIS A N 1
ATOM 1222 C CA . HIS A 1 178 ? -20.797 -18.938 -9.211 1 98.5 178 HIS A CA 1
ATOM 1223 C C . HIS A 1 178 ? -20.969 -20.156 -8.312 1 98.5 178 HIS A C 1
ATOM 1225 O O . HIS A 1 178 ? -20.594 -20.125 -7.141 1 98.5 178 HIS A O 1
ATOM 1231 N N . GLU A 1 179 ? -21.484 -21.188 -8.875 1 98.31 179 GLU A N 1
ATOM 1232 C CA . GLU A 1 179 ? -21.719 -22.375 -8.055 1 98.31 179 GLU A CA 1
ATOM 1233 C C . GLU A 1 179 ? -20.406 -23 -7.609 1 98.31 179 GLU A C 1
ATOM 1235 O O . GLU A 1 179 ? -20.312 -23.547 -6.504 1 98.31 179 GLU A O 1
ATOM 1240 N N . VAL A 1 180 ? -19.391 -22.859 -8.445 1 97.75 180 VAL A N 1
ATOM 1241 C CA . VAL A 1 180 ? -18.062 -23.391 -8.109 1 97.75 180 VAL A CA 1
ATOM 1242 C C . VAL A 1 180 ? -17.547 -22.703 -6.852 1 97.75 180 VAL A C 1
ATOM 1244 O O . VAL A 1 180 ? -17.094 -23.359 -5.91 1 97.75 180 VAL A O 1
ATOM 1247 N N . VAL A 1 181 ? -17.641 -21.406 -6.766 1 98.25 181 VAL A N 1
ATOM 1248 C CA . VAL A 1 181 ? -17.031 -20.656 -5.66 1 98.25 181 VAL A CA 1
ATOM 1249 C C . VAL A 1 181 ? -17.938 -20.75 -4.43 1 98.25 181 VAL A C 1
ATOM 1251 O O . VAL A 1 181 ? -17.453 -20.75 -3.295 1 98.25 181 VAL A O 1
ATOM 1254 N N . ARG A 1 182 ? -19.281 -20.922 -4.613 1 98.5 182 ARG A N 1
ATOM 1255 C CA . ARG A 1 182 ? -20.172 -21.172 -3.488 1 98.5 182 ARG A CA 1
ATOM 1256 C C . ARG A 1 182 ? -19.844 -22.5 -2.82 1 98.5 182 ARG A C 1
ATOM 1258 O O . ARG A 1 182 ? -19.828 -22.594 -1.592 1 98.5 182 ARG A O 1
ATOM 1265 N N . ALA A 1 183 ? -19.578 -23.453 -3.686 1 98.12 183 ALA A N 1
ATOM 1266 C CA . ALA A 1 183 ? -19.266 -24.797 -3.178 1 98.12 183 ALA A CA 1
ATOM 1267 C C . ALA A 1 183 ? -17.969 -24.781 -2.361 1 98.12 183 ALA A C 1
ATOM 1269 O O . ALA A 1 183 ? -17.797 -25.609 -1.465 1 98.12 183 ALA A O 1
ATOM 1270 N N . LEU A 1 184 ? -17.156 -23.828 -2.627 1 97.69 184 LEU A N 1
ATOM 1271 C CA . LEU A 1 184 ? -15.891 -23.703 -1.906 1 97.69 184 LEU A CA 1
ATOM 1272 C C . LEU A 1 184 ? -16.094 -22.969 -0.587 1 97.69 184 LEU A C 1
ATOM 1274 O O . LEU A 1 184 ? -15.18 -22.922 0.25 1 97.69 184 LEU A O 1
ATOM 1278 N N . GLY A 1 185 ? -17.234 -22.312 -0.435 1 98.12 185 GLY A N 1
ATOM 1279 C CA . GLY A 1 185 ? -17.547 -21.688 0.844 1 98.12 185 GLY A CA 1
ATOM 1280 C C . GLY A 1 185 ? -17.734 -20.188 0.747 1 98.12 185 GLY A C 1
ATOM 1281 O O . GLY A 1 185 ? -17.922 -19.516 1.762 1 98.12 185 GLY A O 1
ATOM 1282 N N . ALA A 1 186 ? -17.734 -19.625 -0.445 1 98.81 186 ALA A N 1
ATOM 1283 C CA . ALA A 1 186 ? -17.953 -18.188 -0.58 1 98.81 186 ALA A CA 1
ATOM 1284 C C . ALA A 1 186 ? -19.281 -17.781 0.053 1 98.81 186 ALA A C 1
ATOM 1286 O O . ALA A 1 186 ? -20.297 -18.453 -0.129 1 98.81 186 ALA A O 1
ATOM 1287 N N . ASP A 1 187 ? -19.266 -16.719 0.82 1 98.88 187 ASP A N 1
ATOM 1288 C CA . ASP A 1 187 ? -20.469 -16.219 1.474 1 98.88 187 ASP A CA 1
ATOM 1289 C C . ASP A 1 187 ? -21.328 -15.414 0.505 1 98.88 187 ASP A C 1
ATOM 1291 O O . ASP A 1 187 ? -22.562 -15.438 0.587 1 98.88 187 ASP A O 1
ATOM 1295 N N . HIS A 1 188 ? -20.672 -14.688 -0.333 1 98.81 188 HIS A N 1
ATOM 1296 C CA . HIS A 1 188 ? -21.312 -13.898 -1.378 1 98.81 188 HIS A CA 1
ATOM 1297 C C . HIS A 1 188 ? -20.578 -14.047 -2.705 1 98.81 188 HIS A C 1
ATOM 1299 O O . HIS A 1 188 ? -19.375 -14.352 -2.729 1 98.81 188 HIS A O 1
ATOM 1305 N N . VAL A 1 189 ? -21.359 -13.93 -3.791 1 98.62 189 VAL A N 1
ATOM 1306 C CA . VAL A 1 189 ? -20.781 -13.961 -5.125 1 98.62 189 VAL A CA 1
ATOM 1307 C C . VAL A 1 189 ? -21.172 -12.703 -5.898 1 98.62 189 VAL A C 1
ATOM 1309 O O . VAL A 1 189 ? -22.297 -12.211 -5.754 1 98.62 189 VAL A O 1
ATOM 1312 N N . VAL A 1 190 ? -20.203 -12.141 -6.605 1 98.62 190 VAL A N 1
ATOM 1313 C CA . VAL A 1 190 ? -20.484 -11.008 -7.48 1 98.62 190 VAL A CA 1
ATOM 1314 C C . VAL A 1 190 ? -20.047 -11.336 -8.906 1 98.62 190 VAL A C 1
ATOM 1316 O O . VAL A 1 190 ? -19.188 -12.195 -9.117 1 98.62 190 VAL A O 1
ATOM 1319 N N . ASP A 1 191 ? -20.672 -10.664 -9.906 1 98.19 191 ASP A N 1
ATOM 1320 C CA . ASP A 1 191 ? -20.406 -10.891 -11.32 1 98.19 191 ASP A CA 1
ATOM 1321 C C . ASP A 1 191 ? -19.141 -10.156 -11.773 1 98.19 191 ASP A C 1
ATOM 1323 O O . ASP A 1 191 ? -19.125 -8.93 -11.844 1 98.19 191 ASP A O 1
ATOM 1327 N N . SER A 1 192 ? -18.156 -10.922 -12.141 1 96.56 192 SER A N 1
ATOM 1328 C CA . SER A 1 192 ? -16.844 -10.352 -12.477 1 96.56 192 SER A CA 1
ATOM 1329 C C . SER A 1 192 ? -16.891 -9.633 -13.828 1 96.56 192 SER A C 1
ATOM 1331 O O . SER A 1 192 ? -15.953 -8.922 -14.188 1 96.56 192 SER A O 1
ATOM 1333 N N . ARG A 1 193 ? -17.953 -9.773 -14.578 1 93.69 193 ARG A N 1
ATOM 1334 C CA . ARG A 1 193 ? -18.047 -9.164 -15.898 1 93.69 193 ARG A CA 1
ATOM 1335 C C . ARG A 1 193 ? -18.594 -7.746 -15.812 1 93.69 193 ARG A C 1
ATOM 1337 O O . ARG A 1 193 ? -18.562 -7.004 -16.797 1 93.69 193 ARG A O 1
ATOM 1344 N N . GLU A 1 194 ? -19.078 -7.438 -14.688 1 91.44 194 GLU A N 1
ATOM 1345 C CA . GLU A 1 194 ? -19.609 -6.09 -14.5 1 91.44 194 GLU A CA 1
ATOM 1346 C C . GLU A 1 194 ? -18.5 -5.047 -14.594 1 91.44 194 GLU A C 1
ATOM 1348 O O . GLU A 1 194 ? -17.328 -5.352 -14.352 1 91.44 194 GLU A O 1
ATOM 1353 N N . SER A 1 195 ? -18.984 -3.863 -14.953 1 88 195 SER A N 1
ATOM 1354 C CA . SER A 1 195 ? -18 -2.779 -14.969 1 88 195 SER A CA 1
ATOM 1355 C C . SER A 1 195 ? -17.406 -2.566 -13.586 1 88 195 SER A C 1
ATOM 1357 O O . SER A 1 195 ? -17.984 -2.963 -12.578 1 88 195 SER A O 1
ATOM 1359 N N . GLY A 1 196 ? -16.266 -1.887 -13.602 1 90.19 196 GLY A N 1
ATOM 1360 C CA . GLY A 1 196 ? -15.594 -1.598 -12.344 1 90.19 196 GLY A CA 1
ATOM 1361 C C . GLY A 1 196 ? -16.5 -0.901 -11.336 1 90.19 196 GLY A C 1
ATOM 1362 O O . GLY A 1 196 ? -16.547 -1.281 -10.164 1 90.19 196 GLY A O 1
ATOM 1363 N N . ALA A 1 197 ? -17.234 0.031 -11.781 1 93.69 197 ALA A N 1
ATOM 1364 C CA . ALA A 1 197 ? -18.094 0.825 -10.906 1 93.69 197 ALA A CA 1
ATOM 1365 C C . ALA A 1 197 ? -19.234 -0.018 -10.336 1 93.69 197 ALA A C 1
ATOM 1367 O O . ALA A 1 197 ? -19.562 0.089 -9.156 1 93.69 197 ALA A O 1
ATOM 1368 N N . ASP A 1 198 ? -19.797 -0.873 -11.148 1 96.69 198 ASP A N 1
ATOM 1369 C CA . ASP A 1 198 ? -20.906 -1.713 -10.727 1 96.69 198 ASP A CA 1
ATOM 1370 C C . ASP A 1 198 ? -20.453 -2.777 -9.734 1 96.69 198 ASP A C 1
ATOM 1372 O O . ASP A 1 198 ? -21.141 -3.062 -8.75 1 96.69 198 ASP A O 1
ATOM 1376 N N . LEU A 1 199 ? -19.312 -3.307 -10.039 1 97.44 199 LEU A N 1
ATOM 1377 C CA . LEU A 1 199 ? -18.766 -4.312 -9.133 1 97.44 199 LEU A CA 1
ATOM 1378 C C . LEU A 1 199 ? -18.484 -3.707 -7.762 1 97.44 199 LEU A C 1
ATOM 1380 O O . LEU A 1 199 ? -18.844 -4.285 -6.734 1 97.44 199 LEU A O 1
ATOM 1384 N N . ALA A 1 200 ? -17.891 -2.549 -7.711 1 98.31 200 ALA A N 1
ATOM 1385 C CA . ALA A 1 200 ? -17.594 -1.86 -6.453 1 98.31 200 ALA A CA 1
ATOM 1386 C C . ALA A 1 200 ? -18.891 -1.552 -5.691 1 98.31 200 ALA A C 1
ATOM 1388 O O . ALA A 1 200 ? -18.953 -1.744 -4.477 1 98.31 200 ALA A O 1
ATOM 1389 N N . ALA A 1 201 ? -19.891 -1.058 -6.391 1 98.31 201 ALA A N 1
ATOM 1390 C CA . ALA A 1 201 ? -21.172 -0.718 -5.766 1 98.31 201 ALA A CA 1
ATOM 1391 C C . ALA A 1 201 ? -21.812 -1.946 -5.129 1 98.31 201 ALA A C 1
ATOM 1393 O O . ALA A 1 201 ? -22.375 -1.862 -4.039 1 98.31 201 ALA A O 1
ATOM 1394 N N . GLU A 1 202 ? -21.719 -3.074 -5.84 1 98.44 202 GLU A N 1
ATOM 1395 C CA . GLU A 1 202 ? -22.281 -4.309 -5.312 1 98.44 202 GLU A CA 1
ATOM 1396 C C . GLU A 1 202 ? -21.562 -4.754 -4.043 1 98.44 202 GLU A C 1
ATOM 1398 O O . GLU A 1 202 ? -22.188 -5.18 -3.076 1 98.44 202 GLU A O 1
ATOM 1403 N N . VAL A 1 203 ? -20.281 -4.629 -4.016 1 98.75 203 VAL A N 1
ATOM 1404 C CA . VAL A 1 203 ? -19.484 -4.996 -2.844 1 98.75 203 VAL A CA 1
ATOM 1405 C C . VAL A 1 203 ? -19.828 -4.07 -1.68 1 98.75 203 VAL A C 1
ATOM 1407 O O . VAL A 1 203 ? -19.984 -4.52 -0.543 1 98.75 203 VAL A O 1
ATOM 1410 N N . LEU A 1 204 ? -19.953 -2.777 -1.932 1 98.69 204 LEU A N 1
ATOM 1411 C CA . LEU A 1 204 ? -20.297 -1.816 -0.893 1 98.69 204 LEU A CA 1
ATOM 1412 C C . LEU A 1 204 ? -21.688 -2.109 -0.33 1 98.69 204 LEU A C 1
ATOM 1414 O O . LEU A 1 204 ? -21.922 -1.981 0.876 1 98.69 204 LEU A O 1
ATOM 1418 N N . ARG A 1 205 ? -22.609 -2.523 -1.206 1 98.44 205 ARG A N 1
ATOM 1419 C CA . ARG A 1 205 ? -23.938 -2.908 -0.739 1 98.44 205 ARG A CA 1
ATOM 1420 C C . ARG A 1 205 ? -23.859 -4.105 0.203 1 98.44 205 ARG A C 1
ATOM 1422 O O . ARG A 1 205 ? -24.453 -4.094 1.279 1 98.44 205 ARG A O 1
ATOM 1429 N N . LEU A 1 206 ? -23 -5.082 -0.142 1 98.56 206 LEU A N 1
ATOM 1430 C CA . LEU A 1 206 ? -22.875 -6.309 0.641 1 98.56 206 LEU A CA 1
ATOM 1431 C C . LEU A 1 206 ? -22.188 -6.027 1.978 1 98.56 206 LEU A C 1
ATOM 1433 O O . LEU A 1 206 ? -22.25 -6.844 2.896 1 98.56 206 LEU A O 1
ATOM 1437 N N . THR A 1 207 ? -21.531 -4.906 2.104 1 98.38 207 THR A N 1
ATOM 1438 C CA . THR A 1 207 ? -20.797 -4.57 3.314 1 98.38 207 THR A CA 1
ATOM 1439 C C . THR A 1 207 ? -21.422 -3.365 4.012 1 98.38 207 THR A C 1
ATOM 1441 O O . THR A 1 207 ? -20.75 -2.676 4.785 1 98.38 207 THR A O 1
ATOM 1444 N N . ALA A 1 208 ? -22.641 -2.998 3.645 1 97.88 208 ALA A N 1
ATOM 1445 C CA . ALA A 1 208 ? -23.406 -1.906 4.242 1 97.88 208 ALA A CA 1
ATOM 1446 C C . ALA A 1 208 ? -22.656 -0.582 4.125 1 97.88 208 ALA A C 1
ATOM 1448 O O . ALA A 1 208 ? -22.625 0.215 5.066 1 97.88 208 ALA A O 1
ATOM 1449 N N . GLY A 1 209 ? -21.891 -0.521 3.068 1 97.75 209 GLY A N 1
ATOM 1450 C CA . GLY A 1 209 ? -21.234 0.733 2.744 1 97.75 209 GLY A CA 1
ATOM 1451 C C . GLY A 1 209 ? -19.828 0.842 3.33 1 97.75 209 GLY A C 1
ATOM 1452 O O . GLY A 1 209 ? -19.078 1.757 2.99 1 97.75 209 GLY A O 1
ATOM 1453 N N . ALA A 1 210 ? -19.344 -0.072 4.145 1 96.81 210 ALA A N 1
ATOM 1454 C CA . ALA A 1 210 ? -18.078 0.021 4.859 1 96.81 210 ALA A CA 1
ATOM 1455 C C . ALA A 1 210 ? -16.906 -0.31 3.939 1 96.81 210 ALA A C 1
ATOM 1457 O O . ALA A 1 210 ? -15.797 0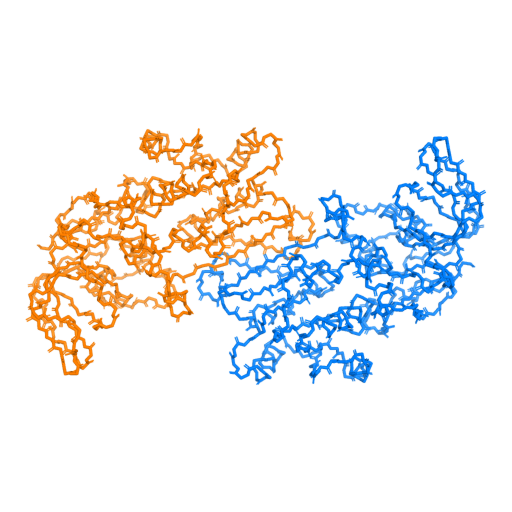.215 4.113 1 96.81 210 ALA A O 1
ATOM 1458 N N . GLY A 1 211 ? -17.156 -1.211 2.965 1 98.5 211 GLY A N 1
ATOM 1459 C CA . GLY A 1 211 ? -16.078 -1.771 2.164 1 98.5 211 GLY A CA 1
ATOM 1460 C C . GLY A 1 211 ? -15.461 -3.014 2.775 1 98.5 211 GLY A C 1
ATOM 1461 O O . GLY A 1 211 ? -15.773 -3.375 3.912 1 98.5 211 GLY A O 1
ATOM 1462 N N . VAL A 1 212 ? -14.625 -3.643 2.014 1 98.94 212 VAL A N 1
ATOM 1463 C CA . VAL A 1 212 ? -14.008 -4.883 2.475 1 98.94 212 VAL A CA 1
ATOM 1464 C C . VAL A 1 212 ? -12.688 -4.57 3.178 1 98.94 212 VAL A C 1
ATOM 1466 O O . VAL A 1 212 ? -12.078 -3.525 2.936 1 98.94 212 VAL A O 1
ATOM 1469 N N . ASP A 1 213 ? -12.266 -5.52 4.047 1 98.88 213 ASP A N 1
ATOM 1470 C CA . ASP A 1 213 ? -11 -5.379 4.758 1 98.88 213 ASP A CA 1
ATOM 1471 C C . ASP A 1 213 ? -9.812 -5.699 3.844 1 98.88 213 ASP A C 1
ATOM 1473 O O . ASP A 1 213 ? -8.719 -5.168 4.027 1 98.88 213 ASP A O 1
ATOM 1477 N N . LEU A 1 214 ? -10.047 -6.582 2.885 1 98.94 214 LEU A N 1
ATOM 1478 C CA . LEU A 1 214 ? -8.969 -7.078 2.033 1 98.94 214 LEU A CA 1
ATOM 1479 C C . LEU A 1 214 ? -9.484 -7.375 0.628 1 98.94 214 LEU A C 1
ATOM 1481 O O . LEU A 1 214 ? -10.57 -7.938 0.465 1 98.94 214 LEU A O 1
ATOM 1485 N N . VAL A 1 215 ? -8.727 -6.953 -0.366 1 98.94 215 VAL A N 1
ATOM 1486 C CA . VAL A 1 215 ? -8.969 -7.367 -1.744 1 98.94 215 VAL A CA 1
ATOM 1487 C C . VAL A 1 215 ? -7.77 -8.148 -2.273 1 98.94 215 VAL A C 1
ATOM 1489 O O . VAL A 1 215 ? -6.625 -7.715 -2.113 1 98.94 215 VAL A O 1
ATOM 1492 N N . LEU A 1 216 ? -7.973 -9.328 -2.77 1 98.94 216 LEU A N 1
ATOM 1493 C CA . LEU A 1 216 ? -6.988 -10.023 -3.59 1 98.94 216 LEU A CA 1
ATOM 1494 C C . LEU A 1 216 ? -7.137 -9.648 -5.059 1 98.94 216 LEU A C 1
ATOM 1496 O O . LEU A 1 216 ? -8.047 -10.125 -5.738 1 98.94 216 LEU A O 1
ATOM 1500 N N . GLU A 1 217 ? -6.246 -8.797 -5.535 1 98.81 217 GLU A N 1
ATOM 1501 C CA . GLU A 1 217 ? -6.352 -8.148 -6.84 1 98.81 217 GLU A CA 1
ATOM 1502 C C . GLU A 1 217 ? -5.395 -8.781 -7.848 1 98.81 217 GLU A C 1
ATOM 1504 O O . GLU A 1 217 ? -4.195 -8.5 -7.832 1 98.81 217 GLU A O 1
ATOM 1509 N N . SER A 1 218 ? -5.922 -9.633 -8.695 1 97.75 218 SER A N 1
ATOM 1510 C CA . SER A 1 218 ? -5.094 -10.383 -9.633 1 97.75 218 SER A CA 1
ATOM 1511 C C . SER A 1 218 ? -5.449 -10.039 -11.078 1 97.75 218 SER A C 1
ATOM 1513 O O . SER A 1 218 ? -4.898 -10.625 -12.016 1 97.75 218 SER A O 1
ATOM 1515 N N . VAL A 1 219 ? -6.344 -9.141 -11.281 1 97.44 219 VAL A N 1
ATOM 1516 C CA . VAL A 1 219 ? -6.922 -8.953 -12.609 1 97.44 219 VAL A CA 1
ATOM 1517 C C . VAL A 1 219 ? -6.375 -7.672 -13.234 1 97.44 219 VAL A C 1
ATOM 1519 O O . VAL A 1 219 ? -5.867 -7.688 -14.352 1 97.44 219 VAL A O 1
ATOM 1522 N N . GLY A 1 220 ? -6.441 -6.57 -12.5 1 97.19 220 GLY A N 1
ATOM 1523 C CA . GLY A 1 220 ? -5.988 -5.289 -13.023 1 97.19 220 GLY A CA 1
ATOM 1524 C C . GLY A 1 220 ? -7.043 -4.574 -13.852 1 97.19 220 GLY A C 1
ATOM 1525 O O . GLY A 1 220 ? -8.242 -4.82 -13.688 1 97.19 220 GLY A O 1
ATOM 1526 N N . GLY A 1 221 ? -6.59 -3.586 -14.68 1 96.44 221 GLY A N 1
ATOM 1527 C CA . GLY A 1 221 ? -7.52 -2.824 -15.5 1 96.44 221 GLY A CA 1
ATOM 1528 C C . GLY A 1 221 ? -8.648 -2.197 -14.695 1 96.44 221 GLY A C 1
ATOM 1529 O O . GLY A 1 221 ? -8.414 -1.644 -13.617 1 96.44 221 GLY A O 1
ATOM 1530 N N . ALA A 1 222 ? -9.867 -2.328 -15.164 1 96.25 222 ALA A N 1
ATOM 1531 C CA . ALA A 1 222 ? -11.039 -1.754 -14.508 1 96.25 222 ALA A CA 1
ATOM 1532 C C . ALA A 1 222 ? -11.281 -2.395 -13.148 1 96.25 222 ALA A C 1
ATOM 1534 O O . ALA A 1 222 ? -11.805 -1.751 -12.234 1 96.25 222 ALA A O 1
ATOM 1535 N N . THR A 1 223 ? -10.867 -3.611 -13.023 1 97.44 223 THR A N 1
ATOM 1536 C CA . THR A 1 223 ? -11.039 -4.324 -11.766 1 97.44 223 THR A CA 1
ATOM 1537 C C . THR A 1 223 ? -10.18 -3.701 -10.664 1 97.44 223 THR A C 1
ATOM 1539 O O . THR A 1 223 ? -10.578 -3.678 -9.5 1 97.44 223 THR A O 1
ATOM 1542 N N . PHE A 1 224 ? -9.07 -3.152 -11.039 1 98.44 224 PHE A N 1
ATOM 1543 C CA . PHE A 1 224 ? -8.203 -2.467 -10.086 1 98.44 224 PHE A CA 1
ATOM 1544 C C . PHE A 1 224 ? -8.922 -1.267 -9.477 1 98.44 224 PHE A C 1
ATOM 1546 O O . PHE A 1 224 ? -8.906 -1.085 -8.258 1 98.44 224 PHE A O 1
ATOM 1553 N N . ASP A 1 225 ? -9.555 -0.525 -10.281 1 97.19 225 ASP A N 1
ATOM 1554 C CA . ASP A 1 225 ? -10.328 0.619 -9.812 1 97.19 225 ASP A CA 1
ATOM 1555 C C . ASP A 1 225 ? -11.453 0.174 -8.883 1 97.19 225 ASP A C 1
ATOM 1557 O O . ASP A 1 225 ? -11.703 0.81 -7.852 1 97.19 225 ASP A O 1
ATOM 1561 N N . ALA A 1 226 ? -12.125 -0.86 -9.258 1 98.19 226 ALA A N 1
ATOM 1562 C CA . ALA A 1 226 ? -13.188 -1.406 -8.422 1 98.19 226 ALA A CA 1
ATOM 1563 C C . ALA A 1 226 ? -12.648 -1.857 -7.066 1 98.19 226 ALA A C 1
ATOM 1565 O O . ALA A 1 226 ? -13.297 -1.672 -6.035 1 98.19 226 ALA A O 1
ATOM 1566 N N . SER A 1 227 ? -11.469 -2.48 -7.105 1 98.75 227 SER A N 1
ATOM 1567 C CA . SER A 1 227 ? -10.812 -2.938 -5.883 1 98.75 227 SER A CA 1
ATOM 1568 C C . SER A 1 227 ? -10.555 -1.78 -4.926 1 98.75 227 SER A C 1
ATOM 1570 O O . SER A 1 227 ? -10.875 -1.868 -3.736 1 98.75 227 SER A O 1
ATOM 1572 N N . LEU A 1 228 ? -10.031 -0.726 -5.457 1 98.75 228 LEU A N 1
ATOM 1573 C CA . LEU A 1 228 ? -9.742 0.448 -4.641 1 98.75 228 LEU A CA 1
ATOM 1574 C C . LEU A 1 228 ? -11.023 1.029 -4.055 1 98.75 228 LEU A C 1
ATOM 1576 O O . LEU A 1 228 ? -11.086 1.341 -2.861 1 98.75 228 LEU A O 1
ATOM 1580 N N . ALA A 1 229 ? -12.062 1.109 -4.852 1 98.44 229 ALA A N 1
ATOM 1581 C CA . ALA A 1 229 ? -13.328 1.731 -4.449 1 98.44 229 ALA A CA 1
ATOM 1582 C C . ALA A 1 229 ? -14.055 0.875 -3.422 1 98.44 229 ALA A C 1
ATOM 1584 O O . ALA A 1 229 ? -14.797 1.397 -2.582 1 98.44 229 ALA A O 1
ATOM 1585 N N . ALA A 1 230 ? -13.789 -0.454 -3.422 1 98.75 230 ALA A N 1
ATOM 1586 C CA . ALA A 1 230 ? -14.523 -1.39 -2.576 1 98.75 230 ALA A CA 1
ATOM 1587 C C . ALA A 1 230 ? -13.805 -1.61 -1.248 1 98.75 230 ALA A C 1
ATOM 1589 O O . ALA A 1 230 ? -14.289 -2.35 -0.388 1 98.75 230 ALA A O 1
ATOM 1590 N N . THR A 1 231 ? -12.68 -1.041 -1.063 1 98.88 231 THR A N 1
ATOM 1591 C CA . THR A 1 231 ? -11.836 -1.321 0.091 1 98.88 231 THR A CA 1
ATOM 1592 C C . THR A 1 231 ? -12.086 -0.306 1.202 1 98.88 231 THR A C 1
ATOM 1594 O O . THR A 1 231 ? -12.211 0.892 0.939 1 98.88 231 THR A O 1
ATOM 1597 N N . LYS A 1 232 ? -12.117 -0.802 2.451 1 98.31 232 LYS A N 1
ATOM 1598 C CA . LYS A 1 232 ? -12.273 0.073 3.609 1 98.31 232 LYS A CA 1
ATOM 1599 C C . LYS A 1 232 ? -11.141 1.092 3.686 1 98.31 232 LYS A C 1
ATOM 1601 O O . LYS A 1 232 ? -9.969 0.734 3.557 1 98.31 232 LYS A O 1
ATOM 1606 N N . ARG A 1 233 ? -11.477 2.33 3.916 1 97.19 233 ARG A N 1
ATOM 1607 C CA . ARG A 1 233 ? -10.453 3.361 4.055 1 97.19 233 ARG A CA 1
ATOM 1608 C C . ARG A 1 233 ? -9.656 3.174 5.344 1 97.19 233 ARG A C 1
ATOM 1610 O O . ARG A 1 233 ? -10.164 2.609 6.316 1 97.19 233 ARG A O 1
ATOM 1617 N N . VAL A 1 234 ? -8.422 3.596 5.355 1 97.62 234 VAL A N 1
ATOM 1618 C CA . VAL A 1 234 ? -7.496 3.707 6.48 1 97.62 234 VAL A CA 1
ATOM 1619 C C . VAL A 1 234 ? -6.871 2.344 6.773 1 97.62 234 VAL A C 1
ATOM 1621 O O . VAL A 1 234 ? -5.648 2.211 6.816 1 97.62 234 VAL A O 1
ATOM 1624 N N . THR A 1 235 ? -7.699 1.281 6.832 1 97.44 235 THR A N 1
ATOM 1625 C CA . THR A 1 235 ? -7.141 0.012 7.285 1 97.44 235 THR A CA 1
ATOM 1626 C C . THR A 1 235 ? -7.199 -1.03 6.172 1 97.44 235 THR A C 1
ATOM 1628 O O . THR A 1 235 ? -6.543 -2.072 6.254 1 97.44 235 THR A O 1
ATOM 1631 N N . GLY A 1 236 ? -8.086 -0.813 5.164 1 98.62 236 GLY A N 1
ATOM 1632 C CA . GLY A 1 236 ? -8.281 -1.803 4.113 1 98.62 236 GLY A CA 1
ATOM 1633 C C . GLY A 1 236 ? -7.043 -2.014 3.262 1 98.62 236 GLY A C 1
ATOM 1634 O O . GLY A 1 236 ? -6.281 -1.075 3.018 1 98.62 236 GLY A O 1
ATOM 1635 N N . ARG A 1 237 ? -6.879 -3.252 2.723 1 98.88 237 ARG A N 1
ATOM 1636 C CA . ARG A 1 237 ? -5.699 -3.623 1.948 1 98.88 237 ARG A CA 1
ATOM 1637 C C . ARG A 1 237 ? -6.094 -4.18 0.584 1 98.88 237 ARG A C 1
ATOM 1639 O O . ARG A 1 237 ? -7.07 -4.922 0.47 1 98.88 237 ARG A O 1
ATOM 1646 N N . VAL A 1 238 ? -5.363 -3.793 -0.385 1 98.94 238 VAL A N 1
ATOM 1647 C CA . VAL A 1 238 ? -5.453 -4.344 -1.734 1 98.94 238 VAL A CA 1
ATOM 1648 C C . VAL A 1 238 ? -4.129 -5.008 -2.109 1 98.94 238 VAL A C 1
ATOM 1650 O O . VAL A 1 238 ? -3.143 -4.324 -2.391 1 98.94 238 VAL A O 1
ATOM 1653 N N . VAL A 1 239 ? -4.082 -6.328 -2.113 1 98.94 239 VAL A N 1
ATOM 1654 C CA . VAL A 1 239 ? -2.865 -7.035 -2.498 1 98.94 239 VAL A CA 1
ATOM 1655 C C . VAL A 1 239 ? -2.879 -7.309 -4 1 98.94 239 VAL A C 1
ATOM 1657 O O . VAL A 1 239 ? -3.746 -8.031 -4.496 1 98.94 239 VAL A O 1
ATOM 1660 N N . VAL A 1 240 ? -1.914 -6.762 -4.703 1 98.94 240 VAL A N 1
ATOM 1661 C CA . VAL A 1 240 ? -1.848 -6.777 -6.164 1 98.94 240 VAL A CA 1
ATOM 1662 C C . VAL A 1 240 ? -0.819 -7.809 -6.621 1 98.94 240 VAL A C 1
ATOM 1664 O O . VAL A 1 240 ? 0.367 -7.695 -6.305 1 98.94 240 VAL A O 1
ATOM 1667 N N . TYR A 1 241 ? -1.221 -8.836 -7.406 1 98.44 241 TYR A N 1
ATOM 1668 C CA . TYR A 1 241 ? -0.255 -9.867 -7.77 1 98.44 241 TYR A CA 1
ATOM 1669 C C . TYR A 1 241 ? -0.491 -10.359 -9.195 1 98.44 241 TYR A C 1
ATOM 1671 O O . TYR A 1 241 ? 0.084 -11.367 -9.609 1 98.44 241 TYR A O 1
ATOM 1679 N N . GLY A 1 242 ? -1.374 -9.609 -9.922 1 95.81 242 GLY A N 1
ATOM 1680 C CA . GLY A 1 242 ? -1.595 -9.945 -11.32 1 95.81 242 GLY A CA 1
ATOM 1681 C C . GLY A 1 242 ? -2.156 -8.789 -12.125 1 95.81 242 GLY A C 1
ATOM 1682 O O . GLY A 1 242 ? -2.621 -7.801 -11.562 1 95.81 242 GLY A O 1
ATOM 1683 N N . LEU A 1 243 ? -2.133 -8.914 -13.422 1 94.56 243 LEU A N 1
ATOM 1684 C CA . LEU A 1 243 ? -2.604 -7.863 -14.32 1 94.56 243 LEU A CA 1
ATOM 1685 C C . LEU A 1 243 ? -3.24 -8.461 -15.57 1 94.56 243 LEU A C 1
ATOM 1687 O O . LEU A 1 243 ? -3.012 -7.98 -16.688 1 94.56 243 LEU A O 1
ATOM 1691 N N . ALA A 1 244 ? -3.971 -9.523 -15.375 1 93.44 244 ALA A N 1
ATOM 1692 C CA . ALA A 1 244 ? -4.602 -10.25 -16.484 1 93.44 244 ALA A CA 1
ATOM 1693 C C . ALA A 1 244 ? -5.488 -9.32 -17.312 1 93.44 244 ALA A C 1
ATOM 1695 O O . ALA A 1 244 ? -5.605 -9.484 -18.516 1 93.44 244 ALA A O 1
ATOM 1696 N N . GLY A 1 245 ? -6.117 -8.422 -16.641 1 93.56 245 GLY A N 1
ATOM 1697 C CA . GLY A 1 245 ? -7.023 -7.496 -17.297 1 93.56 245 GLY A CA 1
ATOM 1698 C C . GLY A 1 245 ? -6.348 -6.219 -17.766 1 93.56 245 GLY A C 1
ATOM 1699 O O . GLY A 1 245 ? -7.012 -5.293 -18.219 1 93.56 245 GLY A O 1
ATOM 1700 N N . GLY A 1 246 ? -5.023 -6.129 -17.547 1 94.75 246 GLY A N 1
ATOM 1701 C CA . GLY A 1 246 ? -4.285 -4.98 -18.047 1 94.75 246 GLY A CA 1
ATOM 1702 C C . GLY A 1 246 ? -3.709 -4.113 -16.953 1 94.75 246 GLY A C 1
ATOM 1703 O O . GLY A 1 246 ? -3.965 -4.355 -15.766 1 94.75 246 GLY A O 1
ATOM 1704 N N . GLU A 1 247 ? -2.947 -3.162 -17.438 1 96.88 247 GLU A N 1
ATOM 1705 C CA . GLU A 1 247 ? -2.283 -2.25 -16.516 1 96.88 247 GLU A CA 1
ATOM 1706 C C . GLU A 1 247 ? -3.254 -1.196 -15.984 1 96.88 247 GLU A C 1
ATOM 1708 O O . GLU A 1 247 ? -4.199 -0.813 -16.672 1 96.88 247 GLU A O 1
ATOM 1713 N N . ALA A 1 248 ? -3.092 -0.792 -14.82 1 98 248 ALA A N 1
ATOM 1714 C CA . ALA A 1 248 ? -3.812 0.274 -14.133 1 98 248 ALA A CA 1
ATOM 1715 C C . ALA A 1 248 ? -2.904 1 -13.148 1 98 248 ALA A C 1
ATOM 1717 O O . ALA A 1 248 ? -1.866 0.469 -12.742 1 98 248 ALA A O 1
ATOM 1718 N N . ALA A 1 249 ? -3.254 2.242 -12.812 1 98.31 249 ALA A N 1
ATOM 1719 C CA . ALA A 1 249 ? -2.389 3.043 -11.953 1 98.31 249 ALA A CA 1
ATOM 1720 C C . ALA A 1 249 ? -3.184 3.666 -10.805 1 98.31 249 ALA A C 1
ATOM 1722 O O . ALA A 1 249 ? -4.402 3.816 -10.898 1 98.31 249 ALA A O 1
ATOM 1723 N N . ILE A 1 250 ? -2.557 3.924 -9.727 1 98.56 250 ILE A N 1
ATOM 1724 C CA . ILE A 1 250 ? -3.037 4.773 -8.648 1 98.56 250 ILE A CA 1
ATOM 1725 C C . ILE A 1 250 ? -2.055 5.918 -8.414 1 98.56 250 ILE A C 1
ATOM 1727 O O . ILE A 1 250 ? -0.838 5.723 -8.477 1 98.56 250 ILE A O 1
ATOM 1731 N N . THR A 1 251 ? -2.557 7.129 -8.18 1 98.38 251 THR A N 1
ATOM 1732 C CA . THR A 1 251 ? -1.684 8.281 -7.98 1 98.38 251 THR A CA 1
ATOM 1733 C C . THR A 1 251 ? -1.572 8.625 -6.5 1 98.38 251 THR A C 1
ATOM 1735 O O . THR A 1 251 ? -2.391 8.188 -5.691 1 98.38 251 THR A O 1
ATOM 1738 N N . ASN A 1 252 ? -0.512 9.383 -6.188 1 98.25 252 ASN A N 1
ATOM 1739 C CA . ASN A 1 252 ? -0.426 9.914 -4.832 1 98.25 252 ASN A CA 1
ATOM 1740 C C . ASN A 1 252 ? -1.626 10.797 -4.5 1 98.25 252 ASN A C 1
ATOM 1742 O O . ASN A 1 252 ? -2.074 10.836 -3.354 1 98.25 252 ASN A O 1
ATOM 1746 N N . TRP A 1 253 ? -2.223 11.469 -5.453 1 97.69 253 TRP A N 1
ATOM 1747 C CA . TRP A 1 253 ? -3.449 12.227 -5.227 1 97.69 253 TRP A CA 1
ATOM 1748 C C . TRP A 1 253 ? -4.586 11.305 -4.793 1 97.69 253 TRP A C 1
ATOM 1750 O O . TRP A 1 253 ? -5.301 11.602 -3.83 1 97.69 253 TRP A O 1
ATOM 1760 N N . ASP A 1 254 ? -4.734 10.148 -5.473 1 98.25 254 ASP A N 1
ATOM 1761 C CA . ASP A 1 254 ? -5.766 9.18 -5.113 1 98.25 254 ASP A CA 1
ATOM 1762 C C . ASP A 1 254 ? -5.586 8.703 -3.672 1 98.25 254 ASP A C 1
ATOM 1764 O O . ASP A 1 254 ? -6.559 8.617 -2.92 1 98.25 254 ASP A O 1
ATOM 1768 N N . LEU A 1 255 ? -4.367 8.406 -3.307 1 98.62 255 LEU A N 1
ATOM 1769 C CA . LEU A 1 255 ? -4.047 7.848 -1.999 1 98.62 255 LEU A CA 1
ATOM 1770 C C . LEU A 1 255 ? -4.328 8.859 -0.892 1 98.62 255 LEU A C 1
ATOM 1772 O O . LEU A 1 255 ? -4.734 8.484 0.21 1 98.62 255 LEU A O 1
ATOM 1776 N N . VAL A 1 256 ? -4.141 10.117 -1.178 1 98.06 256 VAL A N 1
ATOM 1777 C CA . VAL A 1 256 ? -4.309 11.148 -0.161 1 98.06 256 VAL A CA 1
ATOM 1778 C C . VAL A 1 256 ? -5.773 11.578 -0.101 1 98.06 256 VAL A C 1
ATOM 1780 O O . VAL A 1 256 ? -6.328 11.773 0.985 1 98.06 256 VAL A O 1
ATOM 1783 N N . TYR A 1 257 ? -6.496 11.633 -1.268 1 97.06 257 TYR A N 1
ATOM 1784 C CA . TYR A 1 257 ? -7.758 12.367 -1.267 1 97.06 257 TYR A CA 1
ATOM 1785 C C . TYR A 1 257 ? -8.922 11.445 -1.604 1 97.06 257 TYR A C 1
ATOM 1787 O O . TYR A 1 257 ? -10.078 11.758 -1.291 1 97.06 257 TYR A O 1
ATOM 1795 N N . ARG A 1 258 ? -8.641 10.359 -2.191 1 97 258 ARG A N 1
ATOM 1796 C CA . ARG A 1 258 ? -9.758 9.578 -2.715 1 97 258 ARG A CA 1
ATOM 1797 C C . ARG A 1 258 ? -9.805 8.195 -2.076 1 97 258 ARG A C 1
ATOM 1799 O O . ARG A 1 258 ? -10.859 7.762 -1.604 1 97 258 ARG A O 1
ATOM 1806 N N . HIS A 1 259 ? -8.602 7.453 -2.066 1 97.81 259 HIS A N 1
ATOM 1807 C CA . HIS A 1 259 ? -8.484 6.086 -1.571 1 97.81 259 HIS A CA 1
ATOM 1808 C C . HIS A 1 259 ? -7.387 5.969 -0.522 1 97.81 259 HIS A C 1
ATOM 1810 O O . HIS A 1 259 ? -6.281 5.512 -0.823 1 97.81 259 HIS A O 1
ATOM 1816 N N . GLN A 1 260 ? -7.703 6.266 0.72 1 98.44 260 GLN A N 1
ATOM 1817 C CA . GLN A 1 260 ? -6.73 6.066 1.79 1 98.44 260 GLN A CA 1
ATOM 1818 C C . GLN A 1 260 ? -6.684 4.602 2.225 1 98.44 260 GLN A C 1
ATOM 1820 O O . GLN A 1 260 ? -7.102 4.266 3.334 1 98.44 260 GLN A O 1
ATOM 1825 N N . VAL A 1 261 ? -6.078 3.766 1.392 1 98.69 261 VAL A N 1
ATOM 1826 C CA . VAL A 1 261 ? -5.984 2.326 1.618 1 98.69 261 VAL A CA 1
ATOM 1827 C C . VAL A 1 261 ? -4.523 1.885 1.544 1 98.69 261 VAL A C 1
ATOM 1829 O O . VAL A 1 261 ? -3.637 2.697 1.273 1 98.69 261 VAL A O 1
ATOM 1832 N N . HIS A 1 262 ? -4.266 0.635 1.89 1 98.88 262 HIS A N 1
ATOM 1833 C CA . HIS A 1 262 ? -2.967 -0.006 1.721 1 98.88 262 HIS A CA 1
ATOM 1834 C C . HIS A 1 262 ? -2.908 -0.795 0.417 1 98.88 262 HIS A C 1
ATOM 1836 O O . HIS A 1 262 ? -3.686 -1.732 0.217 1 98.88 262 HIS A O 1
ATOM 1842 N N . VAL A 1 263 ? -2.074 -0.412 -0.5 1 98.94 263 VAL A N 1
ATOM 1843 C CA . VAL A 1 263 ? -1.849 -1.15 -1.738 1 98.94 263 VAL A CA 1
ATOM 1844 C C . VAL A 1 263 ? -0.528 -1.912 -1.654 1 98.94 263 VAL A C 1
ATOM 1846 O O . VAL A 1 263 ? 0.532 -1.31 -1.471 1 98.94 263 VAL A O 1
ATOM 1849 N N . VAL A 1 264 ? -0.577 -3.219 -1.8 1 98.88 264 VAL A N 1
ATOM 1850 C CA . VAL A 1 264 ? 0.562 -4.082 -1.513 1 98.88 264 VAL A CA 1
ATOM 1851 C C . VAL A 1 264 ? 0.93 -4.883 -2.76 1 98.88 264 VAL A C 1
ATOM 1853 O O . VAL A 1 264 ? 0.077 -5.551 -3.35 1 98.88 264 VAL A O 1
ATOM 1856 N N . GLY A 1 265 ? 2.176 -4.781 -3.135 1 98.88 265 GLY A N 1
ATOM 1857 C CA . GLY A 1 265 ? 2.645 -5.574 -4.258 1 98.88 265 GLY A CA 1
ATOM 1858 C C . GLY A 1 265 ? 3.1 -6.965 -3.855 1 98.88 265 GLY A C 1
ATOM 1859 O O . GLY A 1 265 ? 3.781 -7.133 -2.844 1 98.88 265 GLY A O 1
ATOM 1860 N N . LEU A 1 266 ? 2.744 -7.934 -4.691 1 98.81 266 LEU A N 1
ATOM 1861 C CA . LEU A 1 266 ? 3.139 -9.312 -4.422 1 98.81 266 LEU A CA 1
ATOM 1862 C C . LEU A 1 266 ? 3.656 -9.984 -5.688 1 98.81 266 LEU A C 1
ATOM 1864 O O . LEU A 1 266 ? 2.973 -10 -6.715 1 98.81 266 LEU A O 1
ATOM 1868 N N . ASN A 1 267 ? 4.781 -10.406 -5.66 1 97.75 267 ASN A N 1
ATOM 1869 C CA . ASN A 1 267 ? 5.383 -11.391 -6.559 1 97.75 267 ASN A CA 1
ATOM 1870 C C . ASN A 1 267 ? 5.883 -12.609 -5.801 1 97.75 267 ASN A C 1
ATOM 1872 O O . ASN A 1 267 ? 6.812 -12.516 -5 1 97.75 267 ASN A O 1
ATOM 1876 N N . ILE A 1 268 ? 5.285 -13.711 -6.043 1 96.44 268 ILE A N 1
ATOM 1877 C CA . ILE A 1 268 ? 5.531 -14.883 -5.203 1 96.44 268 ILE A CA 1
ATOM 1878 C C . ILE A 1 268 ? 6.988 -15.312 -5.332 1 96.44 268 ILE A C 1
ATOM 1880 O O . ILE A 1 268 ? 7.59 -15.781 -4.363 1 96.44 268 ILE A O 1
ATOM 1884 N N . GLY A 1 269 ? 7.617 -15.148 -6.531 1 94.25 269 GLY A N 1
ATOM 1885 C CA . GLY A 1 269 ? 9.031 -15.453 -6.68 1 94.25 269 GLY A CA 1
ATOM 1886 C C . GLY A 1 269 ? 9.914 -14.609 -5.773 1 94.25 269 GLY A C 1
ATOM 1887 O O . GLY A 1 269 ? 10.859 -15.125 -5.164 1 94.25 269 GLY A O 1
ATOM 1888 N N . VAL A 1 270 ? 9.586 -13.383 -5.617 1 95.38 270 VAL A N 1
ATOM 1889 C CA . VAL A 1 270 ? 10.328 -12.469 -4.754 1 95.38 270 VAL A CA 1
ATOM 1890 C C . VAL A 1 270 ? 10.062 -12.805 -3.291 1 95.38 270 VAL A C 1
ATOM 1892 O O . VAL A 1 270 ? 10.992 -12.883 -2.482 1 95.38 270 VAL A O 1
ATOM 1895 N N . LEU A 1 271 ? 8.828 -13.07 -2.971 1 96.25 271 LEU A N 1
ATOM 1896 C CA . LEU A 1 271 ? 8.453 -13.312 -1.582 1 96.25 271 LEU A CA 1
ATOM 1897 C C . LEU A 1 271 ? 9.078 -14.602 -1.062 1 96.25 271 LEU A C 1
ATOM 1899 O O . LEU A 1 271 ? 9.539 -14.656 0.079 1 96.25 271 LEU A O 1
ATOM 1903 N N . ILE A 1 272 ? 9.086 -15.664 -1.878 1 93.62 272 ILE A N 1
ATOM 1904 C CA . ILE A 1 272 ? 9.625 -16.953 -1.434 1 93.62 272 ILE A CA 1
ATOM 1905 C C . ILE A 1 272 ? 11.109 -16.812 -1.126 1 93.62 272 ILE A C 1
ATOM 1907 O O . ILE A 1 272 ? 11.617 -17.438 -0.192 1 93.62 272 ILE A O 1
ATOM 1911 N N . GLY A 1 273 ? 11.852 -15.977 -1.881 1 91.38 273 GLY A N 1
ATOM 1912 C CA . GLY A 1 273 ? 13.25 -15.695 -1.579 1 91.38 273 GLY A CA 1
ATOM 1913 C C . GLY A 1 273 ? 13.445 -14.984 -0.252 1 91.38 273 GLY A C 1
ATOM 1914 O O . GLY A 1 273 ? 14.375 -15.297 0.493 1 91.38 273 GLY A O 1
ATOM 1915 N N . ALA A 1 274 ? 12.5 -14.141 0.076 1 90.12 274 ALA A N 1
ATOM 1916 C CA . ALA A 1 274 ? 12.594 -13.32 1.277 1 90.12 274 ALA A CA 1
ATOM 1917 C C . ALA A 1 274 ? 11.977 -14.031 2.479 1 90.12 274 ALA A C 1
ATOM 1919 O O . ALA A 1 274 ? 12.367 -13.781 3.623 1 90.12 274 ALA A O 1
ATOM 1920 N N . ALA A 1 275 ? 11.016 -14.898 2.164 1 89 275 ALA A N 1
ATOM 1921 C CA . ALA A 1 275 ? 10.25 -15.539 3.23 1 89 275 ALA A CA 1
ATOM 1922 C C . ALA A 1 275 ? 9.961 -17 2.895 1 89 275 ALA A C 1
ATOM 1924 O O . ALA A 1 275 ? 8.797 -17.391 2.73 1 89 275 ALA A O 1
ATOM 1925 N N . PRO A 1 276 ? 10.93 -17.797 2.988 1 87.12 276 PRO A N 1
ATOM 1926 C CA . PRO A 1 276 ? 10.734 -19.188 2.602 1 87.12 276 PRO A CA 1
ATOM 1927 C C . PRO A 1 276 ? 9.844 -19.953 3.572 1 87.12 276 PRO A C 1
ATOM 1929 O O . PRO A 1 276 ? 9.352 -21.047 3.244 1 87.12 276 PRO A O 1
ATOM 1932 N N . GLN A 1 277 ? 9.523 -19.344 4.723 1 92.06 277 GLN A N 1
ATOM 1933 C CA . GLN A 1 277 ? 8.695 -20 5.723 1 92.06 277 GLN A CA 1
ATOM 1934 C C . GLN A 1 277 ? 7.258 -20.156 5.23 1 92.06 277 GLN A C 1
ATOM 1936 O O . GLN A 1 277 ? 6.461 -20.875 5.844 1 92.06 277 GLN A O 1
ATOM 1941 N N . ILE A 1 278 ? 6.992 -19.547 4.117 1 94.44 278 ILE A N 1
ATOM 1942 C CA . ILE A 1 278 ? 5.648 -19.625 3.557 1 94.44 278 ILE A CA 1
ATOM 1943 C C . ILE A 1 278 ? 5.285 -21.078 3.252 1 94.44 278 ILE A C 1
ATOM 1945 O O . ILE A 1 278 ? 4.125 -21.469 3.379 1 94.44 278 ILE A O 1
ATOM 1949 N N . PHE A 1 279 ? 6.223 -21.891 2.857 1 95.19 279 PHE A N 1
ATOM 1950 C CA . PHE A 1 279 ? 5.949 -23.281 2.52 1 95.19 279 PHE A CA 1
ATOM 1951 C C . PHE A 1 279 ? 5.645 -24.094 3.771 1 95.19 279 PHE A C 1
ATOM 1953 O O . PHE A 1 279 ? 4.84 -25.031 3.732 1 95.19 279 PHE A O 1
ATOM 1960 N N . GLY A 1 280 ? 6.32 -23.672 4.891 1 96.38 280 GLY A N 1
ATOM 1961 C CA . GLY A 1 280 ? 5.949 -24.312 6.145 1 96.38 280 GLY A CA 1
ATOM 1962 C C . GLY A 1 280 ? 4.492 -24.109 6.512 1 96.38 280 GLY A C 1
ATOM 1963 O O . GLY A 1 280 ? 3.809 -25.047 6.918 1 96.38 280 GLY A O 1
ATOM 1964 N N . GLU A 1 281 ? 4.055 -22.922 6.336 1 96.62 281 GLU A N 1
ATOM 1965 C CA . GLU A 1 281 ? 2.654 -22.625 6.605 1 96.62 281 GLU A CA 1
ATOM 1966 C C . GLU A 1 281 ? 1.732 -23.359 5.641 1 96.62 281 GLU A C 1
ATOM 1968 O O . GLU A 1 281 ? 0.682 -23.859 6.043 1 96.62 281 GLU A O 1
ATOM 1973 N N . LEU A 1 282 ? 2.119 -23.422 4.441 1 97.44 282 LEU A N 1
ATOM 1974 C CA . LEU A 1 282 ? 1.324 -24.094 3.422 1 97.44 282 LEU A CA 1
ATOM 1975 C C . LEU A 1 282 ? 1.188 -25.594 3.738 1 97.44 282 LEU A C 1
ATOM 1977 O O . LEU A 1 282 ? 0.083 -26.141 3.697 1 97.44 282 LEU A O 1
ATOM 1981 N N . PHE A 1 283 ? 2.242 -26.219 4.121 1 97.38 283 PHE A N 1
ATOM 1982 C CA . PHE A 1 283 ? 2.211 -27.641 4.441 1 97.38 283 PHE A CA 1
ATOM 1983 C C . PHE A 1 283 ? 1.445 -27.891 5.734 1 97.38 283 PHE A C 1
ATOM 1985 O O . PHE A 1 283 ? 0.829 -28.938 5.906 1 97.38 283 PHE A O 1
ATOM 1992 N N . GLY A 1 284 ? 1.48 -26.891 6.605 1 97.88 284 GLY A N 1
ATOM 1993 C CA . GLY A 1 284 ? 0.612 -26.953 7.77 1 97.88 284 GLY A CA 1
ATOM 1994 C C . GLY A 1 284 ? -0.861 -27.016 7.414 1 97.88 284 GLY A C 1
ATOM 1995 O O . GLY A 1 284 ? -1.62 -27.781 8 1 97.88 284 GLY A O 1
ATOM 1996 N N . LEU A 1 285 ? -1.216 -26.25 6.461 1 98.12 285 LEU A N 1
ATOM 1997 C CA . LEU A 1 285 ? -2.604 -26.234 6.008 1 98.12 285 LEU A CA 1
ATOM 1998 C C . LEU A 1 285 ? -2.979 -27.562 5.359 1 98.12 285 LEU A C 1
ATOM 2000 O O . LEU A 1 285 ? -4.105 -28.031 5.52 1 98.12 285 LEU A O 1
ATOM 2004 N N . ILE A 1 286 ? -2.068 -28.141 4.629 1 97.94 286 ILE A N 1
ATOM 2005 C CA . ILE A 1 286 ? -2.295 -29.438 4.008 1 97.94 286 ILE A CA 1
ATOM 2006 C C . ILE A 1 286 ? -2.441 -30.516 5.09 1 97.94 286 ILE A C 1
ATOM 2008 O O . ILE A 1 286 ? -3.373 -31.312 5.051 1 97.94 286 ILE A O 1
ATOM 2012 N N . ALA A 1 287 ? -1.573 -30.438 6.059 1 97.38 287 ALA A N 1
ATOM 2013 C CA . ALA A 1 287 ? -1.592 -31.422 7.152 1 97.38 287 ALA A CA 1
ATOM 2014 C C . ALA A 1 287 ? -2.883 -31.312 7.957 1 97.38 287 ALA A C 1
ATOM 2016 O O . ALA A 1 287 ? -3.404 -32.312 8.445 1 97.38 287 ALA A O 1
ATOM 2017 N N . ALA A 1 288 ? -3.41 -30.141 8.031 1 97.25 288 ALA A N 1
ATOM 2018 C CA . ALA A 1 288 ? -4.629 -29.891 8.789 1 97.25 288 ALA A CA 1
ATOM 2019 C C . ALA A 1 288 ? -5.871 -30.25 7.98 1 97.25 288 ALA A C 1
ATOM 2021 O O . ALA A 1 288 ? -6.992 -30.172 8.484 1 97.25 288 ALA A O 1
ATOM 2022 N N . GLY A 1 289 ? -5.688 -30.531 6.738 1 96.69 289 GLY A N 1
ATOM 2023 C CA . GLY A 1 289 ? -6.793 -30.938 5.887 1 96.69 289 GLY A CA 1
ATOM 2024 C C . GLY A 1 289 ? -7.539 -29.766 5.273 1 96.69 289 GLY A C 1
ATOM 2025 O O . GLY A 1 289 ? -8.602 -29.938 4.672 1 96.69 289 GLY A O 1
ATOM 2026 N N . VAL A 1 290 ? -6.957 -28.625 5.434 1 97.44 290 VAL A N 1
ATOM 2027 C CA . VAL A 1 290 ? -7.586 -27.438 4.867 1 97.44 290 VAL A CA 1
ATOM 2028 C C . VAL A 1 290 ? -7.461 -27.453 3.346 1 97.44 290 VAL A C 1
ATOM 2030 O O . VAL A 1 290 ? -8.422 -27.156 2.635 1 97.44 290 VAL A O 1
ATOM 2033 N N . LEU A 1 291 ? -6.25 -27.766 2.889 1 97.38 291 LEU A N 1
ATOM 2034 C CA . LEU A 1 291 ? -5.996 -27.953 1.466 1 97.38 291 LEU A CA 1
ATOM 2035 C C . LEU A 1 291 ? -5.812 -29.438 1.142 1 97.38 291 LEU A C 1
ATOM 2037 O O . LEU A 1 291 ? -5.02 -30.125 1.79 1 97.38 291 LEU A O 1
ATOM 2041 N N . GLY A 1 292 ? -6.562 -29.906 0.222 1 97.19 292 GLY A N 1
ATOM 2042 C CA . GLY A 1 292 ? -6.457 -31.297 -0.219 1 97.19 292 GLY A CA 1
ATOM 2043 C C . GLY A 1 292 ? -5.914 -31.422 -1.629 1 97.19 292 GLY A C 1
ATOM 2044 O O . GLY A 1 292 ? -5.539 -30.438 -2.254 1 97.19 292 GLY A O 1
ATOM 2045 N N . PRO A 1 293 ? -5.867 -32.719 -2.076 1 97.94 293 PRO A N 1
ATOM 2046 C CA . PRO A 1 293 ? -5.367 -32.938 -3.434 1 97.94 293 PRO A CA 1
ATOM 2047 C C . PRO A 1 293 ? -6.148 -32.156 -4.488 1 97.94 293 PRO A C 1
ATOM 2049 O O . PRO A 1 293 ? -7.379 -32.125 -4.438 1 97.94 293 PRO A O 1
ATOM 2052 N N . GLY A 1 294 ? -5.379 -31.562 -5.344 1 97.06 294 GLY A N 1
ATOM 2053 C CA . GLY A 1 294 ? -6.016 -30.812 -6.418 1 97.06 294 GLY A CA 1
ATOM 2054 C C . GLY A 1 294 ? -6.766 -31.703 -7.395 1 97.06 294 GLY A C 1
ATOM 2055 O O . GLY A 1 294 ? -6.605 -32.938 -7.375 1 97.06 294 GLY A O 1
ATOM 2056 N N . ARG A 1 295 ? -7.602 -31.094 -8.172 1 96.75 295 ARG A N 1
ATOM 2057 C CA . ARG A 1 295 ? -8.312 -31.75 -9.25 1 96.75 295 ARG A CA 1
ATOM 2058 C C . ARG A 1 295 ? -8.227 -30.953 -10.547 1 96.75 295 ARG A C 1
ATOM 2060 O O . ARG A 1 295 ? -9.242 -30.469 -11.047 1 96.75 295 ARG A O 1
ATOM 2067 N N . PRO A 1 296 ? -7.055 -30.906 -11.094 1 98.44 296 PRO A N 1
ATOM 2068 C CA . PRO A 1 296 ? -6.898 -30.078 -12.297 1 98.44 296 PRO A CA 1
ATOM 2069 C C . PRO A 1 296 ? -7.633 -30.672 -13.5 1 98.44 296 PRO A C 1
ATOM 2071 O O . PRO A 1 296 ? -7.805 -31.891 -13.594 1 98.44 296 PRO A O 1
ATOM 2074 N N . THR A 1 297 ? -8.117 -29.797 -14.375 1 98.38 297 THR A N 1
ATOM 2075 C CA . THR A 1 297 ? -8.617 -30.219 -15.68 1 98.38 297 THR A CA 1
ATOM 2076 C C . THR A 1 297 ? -7.469 -30.625 -16.594 1 98.38 297 THR A C 1
ATOM 2078 O O . THR A 1 297 ? -6.551 -29.828 -16.828 1 98.38 297 THR A O 1
ATOM 2081 N N . GLY A 1 298 ? -7.566 -31.812 -17.141 1 98.38 298 GLY A N 1
ATOM 2082 C CA . GLY A 1 298 ? -6.453 -32.375 -17.906 1 98.38 298 GLY A CA 1
ATOM 2083 C C . GLY A 1 298 ? -6.574 -32.156 -19.391 1 98.38 298 GLY A C 1
ATOM 2084 O O . GLY A 1 298 ? -7.676 -32.219 -19.953 1 98.38 298 GLY A O 1
ATOM 2085 N N . TYR A 1 299 ? -5.461 -31.859 -20.016 1 98.69 299 TYR A N 1
ATOM 2086 C CA . TYR A 1 299 ? -5.266 -31.781 -21.469 1 98.69 299 TYR A CA 1
ATOM 2087 C C . TYR A 1 299 ? -4.062 -32.625 -21.891 1 98.69 299 TYR A C 1
ATOM 2089 O O . TYR A 1 299 ? -3.135 -32.812 -21.109 1 98.69 299 TYR A O 1
ATOM 2097 N N . ASP A 1 300 ? -4.086 -33.062 -23.141 1 98.44 300 ASP A N 1
ATOM 2098 C CA . ASP A 1 300 ? -2.863 -33.625 -23.703 1 98.44 300 ASP A CA 1
ATOM 2099 C C . ASP A 1 300 ? -1.824 -32.531 -23.953 1 98.44 300 ASP A C 1
ATOM 2101 O O . ASP A 1 300 ? -2.176 -31.375 -24.188 1 98.44 300 ASP A O 1
ATOM 2105 N N . LEU A 1 301 ? -0.579 -32.938 -23.906 1 98.56 301 LEU A N 1
ATOM 2106 C CA . LEU A 1 301 ? 0.507 -31.984 -24.156 1 98.56 301 LEU A CA 1
ATOM 2107 C C . LEU A 1 301 ? 0.269 -31.203 -25.438 1 98.56 301 LEU A C 1
ATOM 2109 O O . LEU A 1 301 ? 0.406 -29.969 -25.453 1 98.56 301 LEU A O 1
ATOM 2113 N N . ALA A 1 302 ? -0.181 -31.875 -26.453 1 97.94 302 ALA A N 1
ATOM 2114 C CA . ALA A 1 302 ? -0.37 -31.266 -27.766 1 97.94 302 ALA A CA 1
ATOM 2115 C C . ALA A 1 302 ? -1.488 -30.219 -27.719 1 97.94 302 ALA A C 1
ATOM 2117 O O . ALA A 1 302 ? -1.587 -29.375 -28.625 1 97.94 302 ALA A O 1
ATOM 2118 N N . GLN A 1 303 ? -2.322 -30.25 -26.688 1 98.38 303 GLN A N 1
ATOM 2119 C CA . GLN A 1 303 ? -3.441 -29.328 -26.547 1 98.38 303 GLN A CA 1
ATOM 2120 C C . GLN A 1 303 ? -3.035 -28.094 -25.766 1 98.38 303 GLN A C 1
ATOM 2122 O O . GLN A 1 303 ? -3.883 -27.266 -25.406 1 98.38 303 GLN A O 1
ATOM 2127 N N . GLY A 1 304 ? -1.742 -27.922 -25.531 1 98.38 304 GLY A N 1
ATOM 2128 C CA . GLY A 1 304 ? -1.218 -26.781 -24.797 1 98.38 304 GLY A CA 1
ATOM 2129 C C . GLY A 1 304 ? -1.728 -25.438 -25.312 1 98.38 304 GLY A C 1
ATOM 2130 O O . GLY A 1 304 ? -2.209 -24.609 -24.547 1 98.38 304 GLY A O 1
ATOM 2131 N N . PRO A 1 305 ? -1.68 -25.219 -26.625 1 98.31 305 PRO A N 1
ATOM 2132 C CA . PRO A 1 305 ? -2.193 -23.953 -27.172 1 98.31 305 PRO A CA 1
ATOM 2133 C C . PRO A 1 305 ? -3.662 -23.719 -26.812 1 98.31 305 PRO A C 1
ATOM 2135 O O . PRO A 1 305 ? -4.043 -22.609 -26.453 1 98.31 305 PRO A O 1
ATOM 2138 N N . LYS A 1 306 ? -4.453 -24.734 -26.922 1 98.38 306 LYS A N 1
ATOM 2139 C CA . LYS A 1 306 ? -5.871 -24.641 -26.594 1 98.38 306 LYS A CA 1
ATOM 2140 C C . LYS A 1 306 ? -6.062 -24.297 -25.125 1 98.38 306 LYS A C 1
ATOM 2142 O O . LYS A 1 306 ? -6.84 -23.391 -24.781 1 98.38 306 LYS A O 1
ATOM 2147 N N . ALA A 1 307 ? -5.344 -25.016 -24.234 1 98.56 307 ALA A N 1
ATOM 2148 C CA . ALA A 1 307 ? -5.461 -24.781 -22.797 1 98.56 307 ALA A CA 1
ATOM 2149 C C . ALA A 1 307 ? -5.113 -23.344 -22.438 1 98.56 307 ALA A C 1
ATOM 2151 O O . ALA A 1 307 ? -5.844 -22.688 -21.688 1 98.56 307 ALA A O 1
ATOM 2152 N N . LEU A 1 308 ? -4.043 -22.812 -23.031 1 98.62 308 LEU A N 1
ATOM 2153 C CA . LEU A 1 308 ? -3.617 -21.453 -22.734 1 98.62 308 LEU A CA 1
ATOM 2154 C C . LEU A 1 308 ? -4.621 -20.438 -23.297 1 98.62 308 LEU A C 1
ATOM 2156 O O . LEU A 1 308 ? -4.91 -19.438 -22.641 1 98.62 308 LEU A O 1
ATOM 2160 N N . ALA A 1 309 ? -5.121 -20.719 -24.453 1 98.31 309 ALA A N 1
ATOM 2161 C CA . ALA A 1 309 ? -6.098 -19.812 -25.047 1 98.31 309 ALA A CA 1
ATOM 2162 C C . ALA A 1 309 ? -7.375 -19.75 -24.219 1 98.31 309 ALA A C 1
ATOM 2164 O O . ALA A 1 309 ? -7.949 -18.672 -24.031 1 98.31 309 ALA A O 1
ATOM 2165 N N . GLU A 1 310 ? -7.816 -20.875 -23.766 1 98.25 310 GLU A N 1
ATOM 2166 C CA . GLU A 1 310 ? -9.008 -20.922 -22.938 1 98.25 310 GLU A CA 1
ATOM 2167 C C . GLU A 1 310 ? -8.781 -20.203 -21.609 1 98.25 310 GLU A C 1
ATOM 2169 O O . GLU A 1 310 ? -9.672 -19.516 -21.109 1 98.25 310 GLU A O 1
ATOM 2174 N N . LEU A 1 311 ? -7.582 -20.375 -21.031 1 98.06 311 LEU A N 1
ATOM 2175 C CA . LEU A 1 311 ? -7.234 -19.656 -19.797 1 98.06 311 LEU A CA 1
ATOM 2176 C C . LEU A 1 311 ? -7.23 -18.156 -20.031 1 98.06 311 LEU A C 1
ATOM 2178 O O . LEU A 1 311 ? -7.809 -17.391 -19.25 1 98.06 311 LEU A O 1
ATOM 2182 N N . GLU A 1 312 ? -6.625 -17.734 -21.109 1 96.94 312 GLU A N 1
ATOM 2183 C CA . GLU A 1 312 ? -6.559 -16.312 -21.469 1 96.94 312 GLU A CA 1
ATOM 2184 C C . GLU A 1 312 ? -7.953 -15.727 -21.656 1 96.94 312 GLU A C 1
ATOM 2186 O O . GLU A 1 312 ? -8.203 -14.57 -21.281 1 96.94 312 GLU A O 1
ATOM 2191 N N . ALA A 1 313 ? -8.852 -16.547 -22.172 1 96.12 313 ALA A N 1
ATOM 2192 C CA . ALA A 1 313 ? -10.219 -16.109 -22.453 1 96.12 313 ALA A CA 1
ATOM 2193 C C . ALA A 1 313 ? -11.086 -16.203 -21.203 1 96.12 313 ALA A C 1
ATOM 2195 O O . ALA A 1 313 ? -12.297 -15.938 -21.25 1 96.12 313 ALA A O 1
ATOM 2196 N N . ARG A 1 314 ? -10.508 -16.594 -20.094 1 95.12 314 ARG A N 1
ATOM 2197 C CA . ARG A 1 314 ? -11.219 -16.734 -18.828 1 95.12 314 ARG A CA 1
ATOM 2198 C C . ARG A 1 314 ? -12.328 -17.766 -18.922 1 95.12 314 ARG A C 1
ATOM 2200 O O . ARG A 1 314 ? -13.398 -17.594 -18.328 1 95.12 314 ARG A O 1
ATOM 2207 N N . ALA A 1 315 ? -12.062 -18.781 -19.672 1 96.44 315 ALA A N 1
ATOM 2208 C CA . ALA A 1 315 ? -13.078 -19.812 -19.922 1 96.44 315 ALA A CA 1
ATOM 2209 C C . ALA A 1 315 ? -12.82 -21.062 -19.094 1 96.44 315 ALA A C 1
ATOM 2211 O O . ALA A 1 315 ? -13.516 -22.062 -19.25 1 96.44 315 ALA A O 1
ATOM 2212 N N . THR A 1 316 ? -11.891 -21.016 -18.234 1 97.62 316 THR A N 1
ATOM 2213 C CA . THR A 1 316 ? -11.5 -22.203 -17.5 1 97.62 316 THR A CA 1
ATOM 2214 C C . THR A 1 316 ? -11.922 -22.094 -16.031 1 97.62 316 THR A C 1
ATOM 2216 O O . THR A 1 316 ? -12.305 -21.016 -15.578 1 97.62 316 THR A O 1
ATOM 2219 N N . VAL A 1 317 ? -11.961 -23.203 -15.375 1 98.19 317 VAL A N 1
ATOM 2220 C CA . VAL A 1 317 ? -12.227 -23.312 -13.938 1 98.19 317 VAL A CA 1
ATOM 2221 C C . VAL A 1 317 ? -11.102 -24.094 -13.266 1 98.19 317 VAL A C 1
ATOM 2223 O O . VAL A 1 317 ? -10.703 -25.156 -13.742 1 98.19 317 VAL A O 1
ATOM 2226 N N . GLY A 1 318 ? -10.586 -23.531 -12.211 1 98.31 318 GLY A N 1
ATOM 2227 C CA . GLY A 1 318 ? -9.586 -24.234 -11.43 1 98.31 318 GLY A CA 1
ATOM 2228 C C . GLY A 1 318 ? -8.25 -24.359 -12.141 1 98.31 318 GLY A C 1
ATOM 2229 O O . GLY A 1 318 ? -7.949 -23.594 -13.047 1 98.31 318 GLY A O 1
ATOM 2230 N N . LYS A 1 319 ? -7.41 -25.219 -11.648 1 98.69 319 LYS A N 1
ATOM 2231 C CA . LYS A 1 319 ? -6.082 -25.5 -12.188 1 98.69 319 LYS A CA 1
ATOM 2232 C C . LYS A 1 319 ? -6.164 -26.375 -13.438 1 98.69 319 LYS A C 1
ATOM 2234 O O . LYS A 1 319 ? -7.051 -27.219 -13.555 1 98.69 319 LYS A O 1
ATOM 2239 N N . LEU A 1 320 ? -5.281 -26.109 -14.359 1 98.81 320 LEU A N 1
ATOM 2240 C CA . LEU A 1 320 ? -5.188 -26.906 -15.586 1 98.81 320 LEU A CA 1
ATOM 2241 C C . LEU A 1 320 ? -3.877 -27.688 -15.625 1 98.81 320 LEU A C 1
ATOM 2243 O O . LEU A 1 320 ? -2.861 -27.234 -15.094 1 98.81 320 LEU A O 1
ATOM 2247 N N . ALA A 1 321 ? -3.93 -28.828 -16.266 1 98.81 321 ALA A N 1
ATOM 2248 C CA . ALA A 1 321 ? -2.762 -29.703 -16.375 1 98.81 321 ALA A CA 1
ATOM 2249 C C . ALA A 1 321 ? -2.578 -30.188 -17.812 1 98.81 321 ALA A C 1
ATOM 2251 O O . ALA A 1 321 ? -3.553 -30.516 -18.5 1 98.81 321 ALA A O 1
ATOM 2252 N N . LEU A 1 322 ? -1.373 -30.172 -18.266 1 98.88 322 LEU A N 1
ATOM 2253 C CA . LEU A 1 322 ? -0.991 -30.859 -19.484 1 98.88 322 LEU A CA 1
ATOM 2254 C C . LEU A 1 322 ? -0.319 -32.188 -19.172 1 98.88 322 LEU A C 1
ATOM 2256 O O . LEU A 1 322 ? 0.55 -32.25 -18.297 1 98.88 322 LEU A O 1
ATOM 2260 N N . LYS A 1 323 ? -0.714 -33.188 -19.844 1 98 323 LYS A N 1
ATOM 2261 C CA . LYS A 1 323 ? -0.119 -34.5 -19.672 1 98 323 LYS A CA 1
ATOM 2262 C C . LYS A 1 323 ? 0.841 -34.844 -20.812 1 98 323 LYS A C 1
ATOM 2264 O O . LYS A 1 323 ? 0.414 -35.031 -21.953 1 98 323 LYS A O 1
ATOM 2269 N N . PRO A 1 324 ? 2.088 -34.875 -20.5 1 95.19 324 PRO A N 1
ATOM 2270 C CA . PRO A 1 324 ? 3.066 -35.125 -21.562 1 95.19 324 PRO A CA 1
ATOM 2271 C C . PRO A 1 324 ? 2.988 -36.562 -22.109 1 95.19 324 PRO A C 1
ATOM 2273 O O . PRO A 1 324 ? 2.523 -37.469 -21.422 1 95.19 324 PRO A O 1
ATOM 2276 N N . MET B 1 1 ? -13.133 42.812 12.07 1 97.38 1 MET B N 1
ATOM 2277 C CA . MET B 1 1 ? -11.844 42.219 12.438 1 97.38 1 MET B CA 1
ATOM 2278 C C . MET B 1 1 ? -10.906 42.156 11.234 1 97.38 1 MET B C 1
ATOM 2280 O O . MET B 1 1 ? -11.344 42.312 10.094 1 97.38 1 MET B O 1
ATOM 2284 N N . ARG B 1 2 ? -9.586 41.969 11.531 1 98.25 2 ARG B N 1
ATOM 2285 C CA . ARG B 1 2 ? -8.594 41.719 10.492 1 98.25 2 ARG B CA 1
ATOM 2286 C C . ARG B 1 2 ? -8.523 40.25 10.125 1 98.25 2 ARG B C 1
ATOM 2288 O O . ARG B 1 2 ? -8.648 39.375 10.992 1 98.25 2 ARG B O 1
ATOM 2295 N N . ALA B 1 3 ? -8.359 40 8.805 1 98.75 3 ALA B N 1
ATOM 2296 C CA . ALA B 1 3 ? -8.227 38.656 8.32 1 98.75 3 ALA B CA 1
ATOM 2297 C C . ALA B 1 3 ? -7.523 38.625 6.961 1 98.75 3 ALA B C 1
ATOM 2299 O O . ALA B 1 3 ? -7.375 39.656 6.309 1 98.75 3 ALA B O 1
ATOM 2300 N N . LEU B 1 4 ? -7 37.531 6.609 1 98.81 4 LEU B N 1
ATOM 2301 C CA . LEU B 1 4 ? -6.477 37.312 5.266 1 98.81 4 LEU B CA 1
ATOM 2302 C C . LEU B 1 4 ? -7.504 36.625 4.387 1 98.81 4 LEU B C 1
ATOM 2304 O O . LEU B 1 4 ? -8.031 35.562 4.762 1 98.81 4 LEU B O 1
ATOM 2308 N N . GLN B 1 5 ? -7.785 37.188 3.262 1 98.75 5 GLN B N 1
ATOM 2309 C CA . GLN B 1 5 ? -8.75 36.625 2.314 1 98.75 5 GLN B CA 1
ATOM 2310 C C . GLN B 1 5 ? -8.062 36.156 1.035 1 98.75 5 GLN B C 1
ATOM 2312 O O . GLN B 1 5 ? -7.27 36.906 0.446 1 98.75 5 GLN B O 1
ATOM 2317 N N . GLN B 1 6 ? -8.258 34.969 0.677 1 98.75 6 GLN B N 1
ATOM 2318 C CA . GLN B 1 6 ? -7.816 34.438 -0.609 1 98.75 6 GLN B CA 1
ATOM 2319 C C . GLN B 1 6 ? -8.812 34.781 -1.717 1 98.75 6 GLN B C 1
ATOM 2321 O O . GLN B 1 6 ? -9.984 34.406 -1.637 1 98.75 6 GLN B O 1
ATOM 2326 N N . ARG B 1 7 ? -8.375 35.312 -2.754 1 98 7 ARG B N 1
ATOM 2327 C CA . ARG B 1 7 ? -9.305 35.906 -3.715 1 98 7 ARG B CA 1
ATOM 2328 C C . ARG B 1 7 ? -9.367 35.094 -4.992 1 98 7 ARG B C 1
ATOM 2330 O O . ARG B 1 7 ? -10.305 35.219 -5.781 1 98 7 ARG B O 1
ATOM 2337 N N . SER B 1 8 ? -8.398 34.25 -5.234 1 97.94 8 SER B N 1
ATOM 2338 C CA . SER B 1 8 ? -8.328 33.406 -6.41 1 97.94 8 SER B CA 1
ATOM 2339 C C . SER B 1 8 ? -7.527 32.125 -6.125 1 97.94 8 SER B C 1
ATOM 2341 O O . SER B 1 8 ? -7.137 31.891 -4.984 1 97.94 8 SER B O 1
ATOM 2343 N N . PHE B 1 9 ? -7.32 31.359 -7.203 1 97.69 9 PHE B N 1
ATOM 2344 C CA . PHE B 1 9 ? -6.488 30.172 -7.098 1 97.69 9 PHE B CA 1
ATOM 2345 C C . PHE B 1 9 ? -5.082 30.438 -7.621 1 97.69 9 PHE B C 1
ATOM 2347 O O . PHE B 1 9 ? -4.383 29.516 -8.047 1 97.69 9 PHE B O 1
ATOM 2354 N N . ASP B 1 10 ? -4.688 31.734 -7.637 1 97.31 10 ASP B N 1
ATOM 2355 C CA . ASP B 1 10 ? -3.393 32.094 -8.203 1 97.31 10 ASP B CA 1
ATOM 2356 C C . ASP B 1 10 ? -2.285 31.984 -7.16 1 97.31 10 ASP B C 1
ATOM 2358 O O . ASP B 1 10 ? -1.18 32.5 -7.367 1 97.31 10 ASP B O 1
ATOM 2362 N N . GLY B 1 11 ? -2.584 31.422 -6.059 1 97.44 11 GLY B N 1
ATOM 2363 C CA . GLY B 1 11 ? -1.56 31.125 -5.07 1 97.44 11 GLY B CA 1
ATOM 2364 C C . GLY B 1 11 ? -1.436 32.188 -4 1 97.44 11 GLY B C 1
ATOM 2365 O O . GLY B 1 11 ? -2.311 33.031 -3.867 1 97.44 11 GLY B O 1
ATOM 2366 N N . PRO B 1 12 ? -0.39 32.062 -3.205 1 97.44 12 PRO B N 1
ATOM 2367 C CA . PRO B 1 12 ? -0.193 32.906 -2.025 1 97.44 12 PRO B CA 1
ATOM 2368 C C . PRO B 1 12 ? -0.187 34.375 -2.361 1 97.44 12 PRO B C 1
ATOM 2370 O O . PRO B 1 12 ? -0.516 35.219 -1.511 1 97.44 12 PRO B O 1
ATOM 2373 N N . ARG B 1 13 ? 0.142 34.688 -3.578 1 94.5 13 ARG B N 1
ATOM 2374 C CA . ARG B 1 13 ? 0.246 36.094 -3.977 1 94.5 13 ARG B CA 1
ATOM 2375 C C . ARG B 1 13 ? -1.115 36.781 -3.928 1 94.5 13 ARG B C 1
ATOM 2377 O O . ARG B 1 13 ? -1.197 38 -3.768 1 94.5 13 ARG B O 1
ATOM 2384 N N . ASP B 1 14 ? -2.197 36.062 -4.035 1 97.25 14 ASP B N 1
ATOM 2385 C CA . ASP B 1 14 ? -3.533 36.656 -4.066 1 97.25 14 ASP B CA 1
ATOM 2386 C C . ASP B 1 14 ? -4.176 36.625 -2.682 1 97.25 14 ASP B C 1
ATOM 2388 O O . ASP B 1 14 ? -5.379 36.875 -2.549 1 97.25 14 ASP B O 1
ATOM 2392 N N . LEU B 1 15 ? -3.4 36.219 -1.733 1 97.56 15 LEU B N 1
ATOM 2393 C CA . LEU B 1 15 ? -3.801 36.375 -0.339 1 97.56 15 LEU B CA 1
ATOM 2394 C C . LEU B 1 15 ? -3.658 37.812 0.117 1 97.56 15 LEU B C 1
ATOM 2396 O O . LEU B 1 15 ? -2.592 38.406 -0.03 1 97.56 15 LEU B O 1
ATOM 2400 N N . GLY B 1 16 ? -4.793 38.406 0.638 1 97.81 16 GLY B N 1
ATOM 2401 C CA . GLY B 1 16 ? -4.75 39.812 0.985 1 97.81 16 GLY B CA 1
ATOM 2402 C C . GLY B 1 16 ? -5.379 40.094 2.334 1 97.81 16 GLY B C 1
ATOM 2403 O O . GLY B 1 16 ? -6.359 39.469 2.725 1 97.81 16 GLY B O 1
ATOM 2404 N N . LEU B 1 17 ? -4.852 41.125 3.02 1 98.19 17 LEU B N 1
ATOM 2405 C CA . LEU B 1 17 ? -5.375 41.562 4.309 1 98.19 17 LEU B CA 1
ATOM 2406 C C . LEU B 1 17 ? -6.648 42.406 4.129 1 98.19 17 LEU B C 1
ATOM 2408 O O . LEU B 1 17 ? -6.68 43.312 3.318 1 98.19 17 LEU B O 1
ATOM 2412 N N . VAL B 1 18 ? -7.672 42 4.805 1 98.19 18 VAL B N 1
ATOM 2413 C CA . VAL B 1 18 ? -8.891 42.781 4.922 1 98.19 18 VAL B CA 1
ATOM 2414 C C . VAL B 1 18 ? -9.102 43.188 6.375 1 98.19 18 VAL B C 1
ATOM 2416 O O . VAL B 1 18 ? -8.781 42.438 7.297 1 98.19 18 VAL B O 1
ATOM 2419 N N . THR B 1 19 ? -9.75 44.375 6.594 1 97.25 19 THR B N 1
ATOM 2420 C CA . THR B 1 19 ? -9.727 44.906 7.945 1 97.25 19 THR B CA 1
ATOM 2421 C C . THR B 1 19 ? -11.141 45.125 8.477 1 97.25 19 THR B C 1
ATOM 2423 O O . THR B 1 19 ? -11.328 45.531 9.617 1 97.25 19 THR B O 1
ATOM 2426 N N . ASP B 1 20 ? -12.117 44.781 7.746 1 96.94 20 ASP B N 1
ATOM 2427 C CA . ASP B 1 20 ? -13.484 45.094 8.164 1 96.94 20 ASP B CA 1
ATOM 2428 C C . ASP B 1 20 ? -14.367 43.844 8.031 1 96.94 20 ASP B C 1
ATOM 2430 O O . ASP B 1 20 ? -15.516 43.938 7.602 1 96.94 20 ASP B O 1
ATOM 2434 N N . VAL B 1 21 ? -13.805 42.719 8.344 1 97.31 21 VAL B N 1
ATOM 2435 C CA . VAL B 1 21 ? -14.586 41.469 8.336 1 97.31 21 VAL B CA 1
ATOM 2436 C C . VAL B 1 21 ? -15.391 41.375 9.625 1 97.31 21 VAL B C 1
ATOM 2438 O O . VAL B 1 21 ? -14.867 41.625 10.711 1 97.31 21 VAL B O 1
ATOM 2441 N N . PRO B 1 22 ? -16.656 41.062 9.523 1 97.5 22 PRO B N 1
ATOM 2442 C CA . PRO B 1 22 ? -17.406 40.844 10.758 1 97.5 22 PRO B CA 1
ATOM 2443 C C . PRO B 1 22 ? -16.875 39.719 11.602 1 97.5 22 PRO B C 1
ATOM 2445 O O . PRO B 1 22 ? -16.438 38.688 11.062 1 97.5 22 PRO B O 1
ATOM 2448 N N . VAL B 1 23 ? -16.859 39.906 12.914 1 98.25 23 VAL B N 1
ATOM 2449 C CA . VAL B 1 23 ? -16.547 38.812 13.812 1 98.25 23 VAL B CA 1
ATOM 2450 C C . VAL B 1 23 ? -17.641 37.75 13.758 1 98.25 23 VAL B C 1
ATOM 2452 O O . VAL B 1 23 ? -18.828 38.062 13.891 1 98.25 23 VAL B O 1
ATOM 2455 N N . PRO B 1 24 ? -17.312 36.5 13.547 1 97.38 24 PRO B N 1
ATOM 2456 C CA . PRO B 1 24 ? -18.359 35.5 13.469 1 97.38 24 PRO B CA 1
ATOM 2457 C C . PRO B 1 24 ? -18.938 35.125 14.836 1 97.38 24 PRO B C 1
ATOM 2459 O O . PRO B 1 24 ? -18.297 35.375 15.867 1 97.38 24 PRO B O 1
ATOM 2462 N N . SER B 1 25 ? -20.172 34.719 14.828 1 97.5 25 SER B N 1
ATOM 2463 C CA . SER B 1 25 ? -20.812 34.156 16.016 1 97.5 25 SER B CA 1
ATOM 2464 C C . SER B 1 25 ? -20.859 32.625 15.977 1 97.5 25 SER B C 1
ATOM 2466 O O . SER B 1 25 ? -21.172 32.031 14.945 1 97.5 25 SER B O 1
ATOM 2468 N N . PRO B 1 26 ? -20.531 32.031 17.078 1 97.88 26 PRO B N 1
ATOM 2469 C CA . PRO B 1 26 ? -20.594 30.578 17.062 1 97.88 26 PRO B CA 1
ATOM 2470 C C . PRO B 1 26 ? -22.016 30.047 17.016 1 97.88 26 PRO B C 1
ATOM 2472 O O . PRO B 1 26 ? -22.875 30.5 17.766 1 97.88 26 PRO B O 1
ATOM 2475 N N . GLY B 1 27 ? -22.234 29.141 16.094 1 97.81 27 GLY B N 1
ATOM 2476 C CA . GLY B 1 27 ? -23.5 28.422 16.062 1 97.81 27 GLY B CA 1
ATOM 2477 C C . GLY B 1 27 ? -23.562 27.281 17.078 1 97.81 27 GLY B C 1
ATOM 2478 O O . GLY B 1 27 ? -22.656 27.141 17.906 1 97.81 27 GLY B O 1
ATOM 2479 N N . PRO B 1 28 ? -24.719 26.5 17.031 1 98 28 PRO B N 1
ATOM 2480 C CA . PRO B 1 28 ? -24.812 25.344 17.922 1 98 28 PRO B CA 1
ATOM 2481 C C . PRO B 1 28 ? -23.625 24.391 17.781 1 98 28 PRO B C 1
ATOM 2483 O O . PRO B 1 28 ? -23.266 24.016 16.656 1 98 28 PRO B O 1
ATOM 2486 N N . GLY B 1 29 ? -23 24.062 18.953 1 97.88 29 GLY B N 1
ATOM 2487 C CA . GLY B 1 29 ? -21.906 23.125 18.953 1 97.88 29 GLY B CA 1
ATOM 2488 C C . GLY B 1 29 ? -20.578 23.75 18.562 1 97.88 29 GLY B C 1
ATOM 2489 O O . GLY B 1 29 ? -19.578 23.047 18.406 1 97.88 29 GLY B O 1
ATOM 2490 N N . GLU B 1 30 ? -20.562 25.078 18.453 1 98.31 30 GLU B N 1
ATOM 2491 C CA . GLU B 1 30 ? -19.344 25.766 18.016 1 98.31 30 GLU B CA 1
ATOM 2492 C C . GLU B 1 30 ? -18.812 26.703 19.094 1 98.31 30 GLU B C 1
ATOM 2494 O O . GLU B 1 30 ? -19.531 27.031 20.047 1 98.31 30 GLU B O 1
ATOM 2499 N N . VAL B 1 31 ? -17.578 27.109 18.969 1 98.62 31 VAL B N 1
ATOM 2500 C CA . VAL B 1 31 ? -16.969 28.094 19.844 1 98.62 31 VAL B CA 1
ATOM 2501 C C . VAL B 1 31 ? -16.297 29.188 19.016 1 98.62 31 VAL B C 1
ATOM 2503 O O . VAL B 1 31 ? -15.852 28.938 17.891 1 98.62 31 VAL B O 1
ATOM 2506 N N . LEU B 1 32 ? -16.297 30.312 19.562 1 98.75 32 LEU B N 1
ATOM 2507 C CA . LEU B 1 32 ? -15.523 31.422 19 1 98.75 32 LEU B CA 1
ATOM 2508 C C . LEU B 1 32 ? -14.188 31.562 19.719 1 98.75 32 LEU B C 1
ATOM 2510 O O . LEU B 1 32 ? -14.133 31.656 20.938 1 98.75 32 LEU B O 1
ATOM 2514 N N . VAL B 1 33 ? -13.18 31.562 18.984 1 98.88 33 VAL B N 1
ATOM 2515 C CA . VAL B 1 33 ? -11.828 31.656 19.516 1 98.88 33 VAL B CA 1
ATOM 2516 C C . VAL B 1 33 ? -11.188 32.969 19.109 1 98.88 33 VAL B C 1
ATOM 2518 O O . VAL B 1 33 ? -11.188 33.344 17.922 1 98.88 33 VAL B O 1
ATOM 2521 N N . ARG B 1 34 ? -10.727 33.75 20.047 1 98.88 34 ARG B N 1
ATOM 2522 C CA . ARG B 1 34 ? -9.797 34.844 19.734 1 98.88 34 ARG B CA 1
ATOM 2523 C C . ARG B 1 34 ? -8.414 34.281 19.391 1 98.88 34 ARG B C 1
ATOM 2525 O O . ARG B 1 34 ? -7.703 33.812 20.281 1 98.88 34 ARG B O 1
ATOM 2532 N N . VAL B 1 35 ? -8.07 34.375 18.156 1 98.88 35 VAL B N 1
ATOM 2533 C CA . VAL B 1 35 ? -6.855 33.719 17.656 1 98.88 35 VAL B CA 1
ATOM 2534 C C . VAL B 1 35 ? -5.629 34.531 18.109 1 98.88 35 VAL B C 1
ATOM 2536 O O . VAL B 1 35 ? -5.512 35.719 17.797 1 98.88 35 VAL B O 1
ATOM 2539 N N . THR B 1 36 ? -4.758 33.875 18.828 1 98.75 36 THR B N 1
ATOM 2540 C CA . THR B 1 36 ? -3.51 34.531 19.219 1 98.75 36 THR B CA 1
ATOM 2541 C C . THR B 1 36 ? -2.359 34.062 18.328 1 98.75 36 THR B C 1
ATOM 2543 O O . THR B 1 36 ? -1.341 34.75 18.219 1 98.75 36 THR B O 1
ATOM 2546 N N . ALA B 1 37 ? -2.479 32.938 17.734 1 98.81 37 ALA B N 1
ATOM 2547 C CA . ALA B 1 37 ? -1.512 32.406 16.781 1 98.81 37 ALA B CA 1
ATOM 2548 C C . ALA B 1 37 ? -2.189 31.516 15.75 1 98.81 37 ALA B C 1
ATOM 2550 O O . ALA B 1 37 ? -2.955 30.609 16.125 1 98.81 37 ALA B O 1
ATOM 2551 N N . ALA B 1 38 ? -1.967 31.75 14.484 1 98.88 38 ALA B N 1
ATOM 2552 C CA . ALA B 1 38 ? -2.461 30.906 13.406 1 98.88 38 ALA B CA 1
ATOM 2553 C C . ALA B 1 38 ? -1.326 30.094 12.773 1 98.88 38 ALA B C 1
ATOM 2555 O O . ALA B 1 38 ? -0.267 30.641 12.461 1 98.88 38 ALA B O 1
ATOM 2556 N N . GLY B 1 39 ? -1.54 28.797 12.672 1 98.88 39 GLY B N 1
ATOM 2557 C CA . GLY B 1 39 ? -0.521 27.938 12.086 1 98.88 39 GLY B CA 1
ATOM 2558 C C . GLY B 1 39 ? -0.553 27.938 10.57 1 98.88 39 GLY B C 1
ATOM 2559 O O . GLY B 1 39 ? -1.628 27.938 9.961 1 98.88 39 GLY B O 1
ATOM 2560 N N . VAL B 1 40 ? 0.622 28.016 9.961 1 98.75 40 VAL B N 1
ATOM 2561 C CA . VAL B 1 40 ? 0.744 27.938 8.508 1 98.75 40 VAL B CA 1
ATOM 2562 C C . VAL B 1 40 ? 1.062 26.5 8.102 1 98.75 40 VAL B C 1
ATOM 2564 O O . VAL B 1 40 ? 1.964 25.875 8.664 1 98.75 40 VAL B O 1
ATOM 2567 N N . ASN B 1 41 ? 0.33 25.953 7.211 1 98.06 41 ASN B N 1
ATOM 2568 C CA . ASN B 1 41 ? 0.481 24.594 6.711 1 98.06 41 ASN B CA 1
ATOM 2569 C C . ASN B 1 41 ? 0.586 24.562 5.191 1 98.06 41 ASN B C 1
ATOM 2571 O O . ASN B 1 41 ? 0.139 25.484 4.512 1 98.06 41 ASN B O 1
ATOM 2575 N N . PHE B 1 42 ? 1.155 23.5 4.695 1 97.38 42 PHE B N 1
ATOM 2576 C CA . PHE B 1 42 ? 1.195 23.375 3.244 1 97.38 42 PHE B CA 1
ATOM 2577 C C . PHE B 1 42 ? -0.212 23.25 2.672 1 97.38 42 PHE B C 1
ATOM 2579 O O . PHE B 1 42 ? -0.457 23.641 1.527 1 97.38 42 PHE B O 1
ATOM 2586 N N . VAL B 1 43 ? -1.128 22.781 3.396 1 96.81 43 VAL B N 1
ATOM 2587 C CA . VAL B 1 43 ? -2.531 22.75 3 1 96.81 43 VAL B CA 1
ATOM 2588 C C . VAL B 1 43 ? -3.008 24.141 2.635 1 96.81 43 VAL B C 1
ATOM 2590 O O . VAL B 1 43 ? -3.809 24.312 1.712 1 96.81 43 VAL B O 1
ATOM 2593 N N . ASP B 1 44 ? -2.57 25.156 3.316 1 98.19 44 ASP B N 1
ATOM 2594 C CA . ASP B 1 44 ? -2.932 26.531 2.994 1 98.19 44 ASP B CA 1
ATOM 2595 C C . ASP B 1 44 ? -2.441 26.922 1.6 1 98.19 44 ASP B C 1
ATOM 2597 O O . ASP B 1 44 ? -3.141 27.609 0.863 1 98.19 44 ASP B O 1
ATOM 2601 N N . VAL B 1 45 ? -1.229 26.469 1.263 1 97.88 45 VAL B N 1
ATOM 2602 C CA . VAL B 1 45 ? -0.686 26.688 -0.074 1 97.88 45 VAL B CA 1
ATOM 2603 C C . VAL B 1 45 ? -1.526 25.938 -1.104 1 97.88 45 VAL B C 1
ATOM 2605 O O . VAL B 1 45 ? -1.926 26.5 -2.123 1 97.88 45 VAL B O 1
ATOM 2608 N N . ALA B 1 46 ? -1.831 24.688 -0.795 1 96.75 46 ALA B N 1
ATOM 2609 C CA . ALA B 1 46 ? -2.607 23.859 -1.713 1 96.75 46 ALA B CA 1
ATOM 2610 C C . ALA B 1 46 ? -3.99 24.453 -1.956 1 96.75 46 ALA B C 1
ATOM 2612 O O . ALA B 1 46 ? -4.484 24.453 -3.086 1 96.75 46 ALA B O 1
ATOM 2613 N N . GLN B 1 47 ? -4.594 24.938 -0.926 1 97.5 47 GLN B N 1
ATOM 2614 C CA . GLN B 1 47 ? -5.902 25.578 -1.069 1 97.5 47 GLN B CA 1
ATOM 2615 C C . GLN B 1 47 ? -5.809 26.844 -1.916 1 97.5 47 GLN B C 1
ATOM 2617 O O . GLN B 1 47 ? -6.668 27.094 -2.766 1 97.5 47 GLN B O 1
ATOM 2622 N N . SER B 1 48 ? -4.797 27.609 -1.745 1 97.94 48 SER B N 1
ATOM 2623 C CA . SER B 1 48 ? -4.629 28.844 -2.5 1 97.94 48 SER B CA 1
ATOM 2624 C C . SER B 1 48 ? -4.438 28.562 -3.986 1 97.94 48 SER B C 1
ATOM 2626 O O . SER B 1 48 ? -4.688 29.422 -4.824 1 97.94 48 SER B O 1
ATOM 2628 N N . ARG B 1 49 ? -3.971 27.375 -4.273 1 96.94 49 ARG B N 1
ATOM 2629 C CA . ARG B 1 49 ? -3.717 26.969 -5.652 1 96.94 49 ARG B CA 1
ATOM 2630 C C . ARG B 1 49 ? -4.863 26.141 -6.203 1 96.94 49 ARG B C 1
ATOM 2632 O O . ARG B 1 49 ? -4.84 25.734 -7.367 1 96.94 49 ARG B O 1
ATOM 2639 N N . GLY B 1 50 ? -5.84 25.797 -5.395 1 95.12 50 GLY B N 1
ATOM 2640 C CA . GLY B 1 50 ? -6.973 24.984 -5.801 1 95.12 50 GLY B CA 1
ATOM 2641 C C . GLY B 1 50 ? -6.625 23.516 -5.961 1 95.12 50 GLY B C 1
ATOM 2642 O O . GLY B 1 50 ? -7.324 22.781 -6.66 1 95.12 50 GLY B O 1
ATOM 2643 N N . THR B 1 51 ? -5.516 23.109 -5.363 1 93.06 51 THR B N 1
ATOM 2644 C CA . THR B 1 51 ? -5.051 21.734 -5.57 1 93.06 51 THR B CA 1
ATOM 2645 C C . THR B 1 51 ? -5.434 20.844 -4.387 1 93.06 51 THR B C 1
ATOM 2647 O O . THR B 1 51 ? -5.207 19.641 -4.414 1 93.06 51 THR B O 1
ATOM 2650 N N . PHE B 1 52 ? -5.996 21.422 -3.371 1 93.5 52 PHE B N 1
ATOM 2651 C CA . PHE B 1 52 ? -6.523 20.656 -2.252 1 93.5 52 PHE B CA 1
ATOM 2652 C C . PHE B 1 52 ? -7.941 20.172 -2.539 1 93.5 52 PHE B C 1
ATOM 2654 O O . PHE B 1 52 ? -8.852 21 -2.697 1 93.5 52 PHE B O 1
ATOM 2661 N N . ALA B 1 53 ? -8.117 18.875 -2.576 1 92.38 53 ALA B N 1
ATOM 2662 C CA . ALA B 1 53 ? -9.438 18.344 -2.898 1 92.38 53 ALA B CA 1
ATOM 2663 C C . ALA B 1 53 ? -10.453 18.688 -1.815 1 92.38 53 ALA B C 1
ATOM 2665 O O . ALA B 1 53 ? -10.219 18.422 -0.632 1 92.38 53 ALA B O 1
ATOM 2666 N N . GLY B 1 54 ? -11.578 19.328 -2.266 1 91.19 54 GLY B N 1
ATOM 2667 C CA . GLY B 1 54 ? -12.633 19.672 -1.33 1 91.19 54 GLY B CA 1
ATOM 2668 C C . GLY B 1 54 ? -12.352 20.953 -0.558 1 91.19 54 GLY B C 1
ATOM 2669 O O . GLY B 1 54 ? -12.977 21.203 0.471 1 91.19 54 GLY B O 1
ATOM 2670 N N . GLY B 1 55 ? -11.375 21.688 -0.985 1 93.56 55 GLY B N 1
ATOM 2671 C CA . GLY B 1 55 ? -11.07 22.953 -0.34 1 93.56 55 GLY B CA 1
ATOM 2672 C C . GLY B 1 55 ? -12.062 24.047 -0.678 1 93.56 55 GLY B C 1
ATOM 2673 O O . GLY B 1 55 ? -12.938 23.859 -1.527 1 93.56 55 GLY B O 1
ATOM 2674 N N . PRO B 1 56 ? -11.938 25.141 -0.013 1 96.75 56 PRO B N 1
ATOM 2675 C CA . PRO B 1 56 ? -12.867 26.25 -0.234 1 96.75 56 PRO B CA 1
ATOM 2676 C C . PRO B 1 56 ? -12.664 26.938 -1.588 1 96.75 56 PRO B C 1
ATOM 2678 O O . PRO B 1 56 ? -11.594 26.828 -2.182 1 96.75 56 PRO B O 1
ATOM 2681 N N . GLN B 1 57 ? -13.758 27.594 -2.029 1 97.56 57 GLN B N 1
ATOM 2682 C CA . GLN B 1 57 ? -13.719 28.391 -3.254 1 97.56 57 GLN B CA 1
ATOM 2683 C C . GLN B 1 57 ? -13.484 29.859 -2.945 1 97.56 57 GLN B C 1
ATOM 2685 O O . GLN B 1 57 ? -14.109 30.422 -2.041 1 97.56 57 GLN B O 1
ATOM 2690 N N . PRO B 1 58 ? -12.641 30.469 -3.654 1 97.56 58 PRO B N 1
ATOM 2691 C CA . PRO B 1 58 ? -12.453 31.906 -3.443 1 97.56 58 PRO B CA 1
ATOM 2692 C C . PRO B 1 58 ? -13.695 32.719 -3.791 1 97.56 58 PRO B C 1
ATOM 2694 O O . PRO B 1 58 ? -14.469 32.344 -4.668 1 97.56 58 PRO B O 1
ATOM 2697 N N . PRO B 1 59 ? -13.953 33.875 -3.152 1 97.81 59 PRO B N 1
ATOM 2698 C CA . PRO B 1 59 ? -13.117 34.344 -2.047 1 97.81 59 PRO B CA 1
ATOM 2699 C C . PRO B 1 59 ? -13.422 33.625 -0.729 1 97.81 59 PRO B C 1
ATOM 2701 O O . PRO B 1 59 ? -14.578 33.281 -0.466 1 97.81 59 PRO B O 1
ATOM 2704 N N . TYR B 1 60 ? -12.453 33.344 0.075 1 98 60 TYR B N 1
ATOM 2705 C CA . TYR B 1 60 ? -12.617 32.75 1.396 1 98 60 TYR B CA 1
ATOM 2706 C C . TYR B 1 60 ? -11.57 33.281 2.367 1 98 60 TYR B C 1
ATOM 2708 O O . TYR B 1 60 ? -10.531 33.812 1.949 1 98 60 TYR B O 1
ATOM 2716 N N . LEU B 1 61 ? -11.867 33.312 3.688 1 98.5 61 LEU B N 1
ATOM 2717 C CA . LEU B 1 61 ? -10.859 33.594 4.703 1 98.5 61 LEU B CA 1
ATOM 2718 C C . LEU B 1 61 ? -9.906 32.406 4.875 1 98.5 61 LEU B C 1
ATOM 2720 O O . LEU B 1 61 ? -10.344 31.281 5.133 1 98.5 61 LEU B O 1
ATOM 2724 N N . ALA B 1 62 ? -8.625 32.656 4.773 1 98.56 62 ALA B N 1
ATOM 2725 C CA . ALA B 1 62 ? -7.625 31.609 4.656 1 98.56 62 ALA B CA 1
ATOM 2726 C C . ALA B 1 62 ? -7.164 31.125 6.031 1 98.56 62 ALA B C 1
ATOM 2728 O O . ALA B 1 62 ? -7.504 31.734 7.051 1 98.56 62 ALA B O 1
ATOM 2729 N N . GLY B 1 63 ? -6.418 30 5.965 1 98.69 63 GLY B N 1
ATOM 2730 C CA . GLY B 1 63 ? -5.82 29.406 7.156 1 98.69 63 GLY B CA 1
ATOM 2731 C C . GLY B 1 63 ? -6.668 28.312 7.77 1 98.69 63 GLY B C 1
ATOM 2732 O O . GLY B 1 63 ? -7.836 28.531 8.102 1 98.69 63 GLY B O 1
ATOM 2733 N N . ILE B 1 64 ? -6.051 27.156 8.07 1 98.5 64 ILE B N 1
ATOM 2734 C CA . ILE B 1 64 ? -6.883 26.062 8.555 1 98.5 64 ILE B CA 1
ATOM 2735 C C . ILE B 1 64 ? -6.652 25.844 10.047 1 98.5 64 ILE B C 1
ATOM 2737 O O . ILE B 1 64 ? -7.465 25.219 10.727 1 98.5 64 ILE B O 1
ATOM 2741 N N . GLU B 1 65 ? -5.609 26.375 10.586 1 98.75 65 GLU B N 1
ATOM 2742 C CA . GLU B 1 65 ? -5.219 26.047 11.953 1 98.75 65 GLU B CA 1
ATOM 2743 C C . GLU B 1 65 ? -5.074 27.328 12.797 1 98.75 65 GLU B C 1
ATOM 2745 O O . GLU B 1 65 ? -4.461 28.297 12.352 1 98.75 65 GLU B O 1
ATOM 2750 N N . GLY B 1 66 ? -5.645 27.266 13.984 1 98.81 66 GLY B N 1
ATOM 2751 C CA . GLY B 1 66 ? -5.535 28.391 14.891 1 98.81 66 GLY B CA 1
ATOM 2752 C C . GLY B 1 66 ? -5.539 27.984 16.359 1 98.81 66 GLY B C 1
ATOM 2753 O O . GLY B 1 66 ? -6.207 27.016 16.734 1 98.81 66 GLY B O 1
ATOM 2754 N N . ALA B 1 67 ? -4.812 28.703 17.172 1 98.88 67 ALA B N 1
ATOM 2755 C CA . ALA B 1 67 ? -4.793 28.578 18.625 1 98.88 67 ALA B CA 1
ATOM 2756 C C . ALA B 1 67 ? -5.137 29.906 19.297 1 98.88 67 ALA B C 1
ATOM 2758 O O . ALA B 1 67 ? -4.801 30.984 18.781 1 98.88 67 ALA B O 1
ATOM 2759 N N . GLY B 1 68 ? -5.82 29.797 20.391 1 98.81 68 GLY B N 1
ATOM 2760 C CA . GLY B 1 68 ? -6.176 31.016 21.109 1 98.81 68 GLY B CA 1
ATOM 2761 C C . GLY B 1 68 ? -7.137 30.766 22.266 1 98.81 68 GLY B C 1
ATOM 2762 O O . GLY B 1 68 ? -7.164 29.688 22.828 1 98.81 68 GLY B O 1
ATOM 2763 N N . GLU B 1 69 ? -7.855 31.828 22.578 1 98.81 69 GLU B N 1
ATOM 2764 C CA . GLU B 1 69 ? -8.742 31.828 23.734 1 98.81 69 GLU B CA 1
ATOM 2765 C C . GLU B 1 69 ? -10.203 31.75 23.312 1 98.81 69 GLU B C 1
ATOM 2767 O O . GLU B 1 69 ? -10.648 32.531 22.469 1 98.81 69 GLU B O 1
ATOM 2772 N N . VAL B 1 70 ? -10.883 30.812 23.938 1 98.81 70 VAL B N 1
ATOM 2773 C CA . VAL B 1 70 ? -12.328 30.766 23.719 1 98.81 70 VAL B CA 1
ATOM 2774 C C . VAL B 1 70 ? -12.977 32 24.344 1 98.81 70 VAL B C 1
ATOM 2776 O O . VAL B 1 70 ? -12.773 32.281 25.531 1 98.81 70 VAL B O 1
ATOM 2779 N N . VAL B 1 71 ? -13.812 32.719 23.547 1 98.62 71 VAL B N 1
ATOM 2780 C CA . VAL B 1 71 ? -14.391 33.938 24.078 1 98.62 71 VAL B CA 1
ATOM 2781 C C . VAL B 1 71 ? -15.914 33.844 24.094 1 98.62 71 VAL B C 1
ATOM 2783 O O . VAL B 1 71 ? -16.594 34.625 24.766 1 98.62 71 VAL B O 1
ATOM 2786 N N . ALA B 1 72 ? -16.469 32.906 23.297 1 98.31 72 ALA B N 1
ATOM 2787 C CA . ALA B 1 72 ? -17.906 32.656 23.266 1 98.31 72 ALA B CA 1
ATOM 2788 C C . ALA B 1 72 ? -18.203 31.203 22.859 1 98.31 72 ALA B C 1
ATOM 2790 O O . ALA B 1 72 ? -17.375 30.578 22.188 1 98.31 72 ALA B O 1
ATOM 2791 N N . VAL B 1 73 ? -19.328 30.703 23.344 1 98.19 73 VAL B N 1
ATOM 2792 C CA . VAL B 1 73 ? -19.734 29.344 23.016 1 98.19 73 VAL B CA 1
ATOM 2793 C C . VAL B 1 73 ? -21.172 29.344 22.516 1 98.19 73 VAL B C 1
ATOM 2795 O O . VAL B 1 73 ? -22 30.141 22.969 1 98.19 73 VAL B O 1
ATOM 2798 N N . GLY B 1 74 ? -21.375 28.469 21.547 1 97.75 74 GLY B N 1
ATOM 2799 C CA . GLY B 1 74 ? -22.734 28.328 21.031 1 97.75 74 GLY B CA 1
ATOM 2800 C C . GLY B 1 74 ? -23.594 27.391 21.875 1 97.75 74 GLY B C 1
ATOM 2801 O O . GLY B 1 74 ? -23.125 26.859 22.891 1 97.75 74 GLY B O 1
ATOM 2802 N N . ALA B 1 75 ? -24.844 27.281 21.422 1 97.25 75 ALA B N 1
ATOM 2803 C CA . ALA B 1 75 ? -25.797 26.438 22.125 1 97.25 75 ALA B CA 1
ATOM 2804 C C . ALA B 1 75 ? -25.328 25 22.188 1 97.25 75 ALA B C 1
ATOM 2806 O O . ALA B 1 75 ? -24.797 24.469 21.203 1 97.25 75 ALA B O 1
ATOM 2807 N N . GLY B 1 76 ? -25.375 24.391 23.422 1 96.38 76 GLY B N 1
ATOM 2808 C CA . GLY B 1 76 ? -25.125 22.953 23.562 1 96.38 76 GLY B CA 1
ATOM 2809 C C . GLY B 1 76 ? -23.688 22.625 23.844 1 96.38 76 GLY B C 1
ATOM 2810 O O . GLY B 1 76 ? -23.328 21.469 24.047 1 96.38 76 GLY B O 1
ATOM 2811 N N . VAL B 1 77 ? -22.844 23.625 23.859 1 96.62 77 VAL B N 1
ATOM 2812 C CA . VAL B 1 77 ? -21.422 23.375 24.109 1 96.62 77 VAL B CA 1
ATOM 2813 C C . VAL B 1 77 ? -21.188 23.188 25.594 1 96.62 77 VAL B C 1
ATOM 2815 O O . VAL B 1 77 ? -21.594 24.031 26.406 1 96.62 77 VAL B O 1
ATOM 2818 N N . THR B 1 78 ? -20.594 21.984 26.094 1 89.56 78 THR B N 1
ATOM 2819 C CA . THR B 1 78 ? -20.328 21.719 27.5 1 89.56 78 THR B CA 1
ATOM 2820 C C . THR B 1 78 ? -18.844 21.531 27.734 1 89.56 78 THR B C 1
ATOM 2822 O O . THR B 1 78 ? -18.391 21.453 28.891 1 89.56 78 THR B O 1
ATOM 2825 N N . GLY B 1 79 ? -17.969 21.516 26.75 1 87.69 79 GLY B N 1
ATOM 2826 C CA . GLY B 1 79 ? -16.562 21.188 26.922 1 87.69 79 GLY B CA 1
ATOM 2827 C C . GLY B 1 79 ? -15.68 22.406 27.141 1 87.69 79 GLY B C 1
ATOM 2828 O O . GLY B 1 79 ? -15.414 22.797 28.281 1 87.69 79 GLY B O 1
ATOM 2829 N N . PRO B 1 80 ? -15.258 23.172 26.062 1 94 80 PRO B N 1
ATOM 2830 C CA . PRO B 1 80 ? -14.477 24.375 26.297 1 94 80 PRO B CA 1
ATOM 2831 C C . PRO B 1 80 ? -15.312 25.531 26.844 1 94 80 PRO B C 1
ATOM 2833 O O . PRO B 1 80 ? -16.516 25.625 26.547 1 94 80 PRO B O 1
ATOM 2836 N N . GLU B 1 81 ? -14.742 26.328 27.672 1 96.94 81 GLU B N 1
ATOM 2837 C CA . GLU B 1 81 ? -15.391 27.5 28.234 1 96.94 81 GLU B CA 1
ATOM 2838 C C . GLU B 1 81 ? -14.641 28.781 27.875 1 96.94 81 GLU B C 1
ATOM 2840 O O . GLU B 1 81 ? -13.445 28.734 27.578 1 96.94 81 GLU B O 1
ATOM 2845 N N . PRO B 1 82 ? -15.445 29.859 27.906 1 98 82 PRO B N 1
ATOM 2846 C CA . PRO B 1 82 ? -14.711 31.125 27.734 1 98 82 PRO B CA 1
ATOM 2847 C C . PRO B 1 82 ? -13.539 31.25 28.703 1 98 82 PRO B C 1
ATOM 2849 O O . PRO B 1 82 ? -13.68 30.953 29.891 1 98 82 PRO B O 1
ATOM 2852 N N . GLY B 1 83 ? -12.438 31.562 28.172 1 98.25 83 GLY B N 1
ATOM 2853 C CA . GLY B 1 83 ? -11.227 31.625 28.969 1 98.25 83 GLY B CA 1
ATOM 2854 C C . GLY B 1 83 ? -10.266 30.5 28.688 1 98.25 83 GLY B C 1
ATOM 2855 O O . GLY B 1 83 ? -9.055 30.625 28.906 1 98.25 83 GLY B O 1
ATOM 2856 N N . ASP B 1 84 ? -10.773 29.344 28.172 1 98.38 84 ASP B N 1
ATOM 2857 C CA . ASP B 1 84 ? -9.93 28.219 27.828 1 98.38 84 ASP B CA 1
ATOM 2858 C C . ASP B 1 84 ? -9.078 28.516 26.594 1 98.38 84 ASP B C 1
ATOM 2860 O O . ASP B 1 84 ? -9.539 29.172 25.656 1 98.38 84 ASP B O 1
ATOM 2864 N N . HIS B 1 85 ? -7.852 28.016 26.609 1 98.75 85 HIS B N 1
ATOM 2865 C CA . HIS B 1 85 ? -7.004 28.078 25.422 1 98.75 85 HIS B CA 1
ATOM 2866 C C . HIS B 1 85 ? -7.039 26.781 24.641 1 98.75 85 HIS B C 1
ATOM 2868 O O . HIS B 1 85 ? -6.812 25.703 25.203 1 98.75 85 HIS B O 1
ATOM 2874 N N . VAL B 1 86 ? -7.367 26.906 23.328 1 98.75 86 VAL B N 1
ATOM 2875 C CA . VAL B 1 86 ? -7.547 25.719 22.5 1 98.75 86 VAL B CA 1
ATOM 2876 C C . VAL B 1 86 ? -6.809 25.906 21.172 1 98.75 86 VAL B C 1
ATOM 2878 O O . VAL B 1 86 ? -6.422 27.016 20.828 1 98.75 86 VAL B O 1
ATOM 2881 N N . VAL B 1 87 ? -6.508 24.859 20.562 1 98.75 87 VAL B N 1
ATOM 2882 C CA . VAL B 1 87 ? -6.02 24.812 19.188 1 98.75 87 VAL B CA 1
ATOM 2883 C C . VAL B 1 87 ? -6.93 23.922 18.359 1 98.75 87 VAL B C 1
ATOM 2885 O O . VAL B 1 87 ? -7.457 22.922 18.844 1 98.75 87 VAL B O 1
ATOM 2888 N N . GLY B 1 88 ? -7.199 24.281 17.141 1 98.25 88 GLY B N 1
ATOM 2889 C CA . GLY B 1 88 ? -8.047 23.516 16.234 1 98.25 88 GLY B CA 1
ATOM 2890 C C . GLY B 1 88 ? -7.773 23.797 14.766 1 98.25 88 GLY B C 1
ATOM 2891 O O . GLY B 1 88 ? -6.949 24.656 14.445 1 98.25 88 GLY B O 1
ATOM 2892 N N . ALA B 1 89 ? -8.359 22.984 13.953 1 97.88 89 ALA B N 1
ATOM 2893 C CA . ALA B 1 89 ? -8.25 23.141 12.5 1 97.88 89 ALA B CA 1
ATOM 2894 C C . ALA B 1 89 ? -9.625 23.156 11.844 1 97.88 89 ALA B C 1
ATOM 2896 O O . ALA B 1 89 ? -10.523 22.422 12.25 1 97.88 89 ALA B O 1
ATOM 2897 N N . ALA B 1 90 ? -9.766 24.016 10.898 1 96.56 90 ALA B N 1
ATOM 2898 C CA . ALA B 1 90 ? -10.953 24.094 10.055 1 96.56 90 ALA B CA 1
ATOM 2899 C C . ALA B 1 90 ? -10.586 24.141 8.578 1 96.56 90 ALA B C 1
ATOM 2901 O O . ALA B 1 90 ? -10.086 25.156 8.078 1 96.56 90 ALA B O 1
ATOM 2902 N N . ILE B 1 91 ? -10.977 23.109 7.871 1 95.5 91 ILE B N 1
ATOM 2903 C CA . ILE B 1 91 ? -10.539 22.938 6.488 1 95.5 91 ILE B CA 1
ATOM 2904 C C . ILE B 1 91 ? -11.141 24.031 5.617 1 95.5 91 ILE B C 1
ATOM 2906 O O . ILE B 1 91 ? -10.531 24.453 4.629 1 95.5 91 ILE B O 1
ATOM 2910 N N . ALA B 1 92 ? -12.273 24.562 6.004 1 95.19 92 ALA B N 1
ATOM 2911 C CA . ALA B 1 92 ? -12.93 25.625 5.234 1 95.19 92 ALA B CA 1
ATOM 2912 C C . ALA B 1 92 ? -12.211 26.953 5.402 1 95.19 92 ALA B C 1
ATOM 2914 O O . ALA B 1 92 ? -12.469 27.906 4.664 1 95.19 92 ALA B O 1
ATOM 2915 N N . GLY B 1 93 ? -11.336 27.062 6.355 1 97.06 93 GLY B N 1
ATOM 2916 C CA . GLY B 1 93 ? -10.562 28.281 6.547 1 97.06 93 GLY B CA 1
ATOM 2917 C C . GLY B 1 93 ? -11.023 29.109 7.73 1 97.06 93 GLY B C 1
ATOM 2918 O O . GLY B 1 93 ? -11.781 28.625 8.57 1 97.06 93 GLY B O 1
ATOM 2919 N N . GLY B 1 94 ? -10.367 30.266 7.895 1 97.94 94 GLY B N 1
ATOM 2920 C CA . GLY B 1 94 ? -10.812 31.25 8.883 1 97.94 94 GLY B CA 1
ATOM 2921 C C . GLY B 1 94 ? -9.797 31.484 9.984 1 97.94 94 GLY B C 1
ATOM 2922 O O . GLY B 1 94 ? -9.961 32.375 10.805 1 97.94 94 GLY B O 1
ATOM 2923 N N . ALA B 1 95 ? -8.695 30.781 9.945 1 98.69 95 ALA B N 1
ATOM 2924 C CA . ALA B 1 95 ? -7.746 30.859 11.055 1 98.69 95 ALA B CA 1
ATOM 2925 C C . ALA B 1 95 ? -6.82 32.062 10.898 1 98.69 95 ALA B C 1
ATOM 2927 O O . ALA B 1 95 ? -6.293 32.562 11.891 1 98.69 95 ALA B O 1
ATOM 2928 N N . PHE B 1 96 ? -6.566 32.469 9.641 1 98.88 96 PHE B N 1
ATOM 2929 C CA . PHE B 1 96 ? -5.754 33.656 9.422 1 98.88 96 PHE B CA 1
ATOM 2930 C C . PHE B 1 96 ? -6.566 34.906 9.688 1 98.88 96 PHE B C 1
ATOM 2932 O O . PHE B 1 96 ? -6.781 35.719 8.781 1 98.88 96 PHE B O 1
ATOM 2939 N N . ALA B 1 97 ? -7.004 35.094 10.945 1 98.81 97 ALA B N 1
ATOM 2940 C CA . ALA B 1 97 ? -7.887 36.156 11.391 1 98.81 97 ALA B CA 1
ATOM 2941 C C . ALA B 1 97 ? -7.777 36.375 12.898 1 98.81 97 ALA B C 1
ATOM 2943 O O . ALA B 1 97 ? -7.156 35.562 13.602 1 98.81 97 ALA B O 1
ATOM 2944 N N . GLU B 1 98 ? -8.344 37.438 13.305 1 98.88 98 GLU B N 1
ATOM 2945 C CA . GLU B 1 98 ? -8.328 37.75 14.727 1 98.88 98 GLU B CA 1
ATOM 2946 C C . GLU B 1 98 ? -9.25 36.812 15.508 1 98.88 98 GLU B C 1
ATOM 2948 O O . GLU B 1 98 ? -9.023 36.562 16.688 1 98.88 98 GLU B O 1
ATOM 2953 N N . TYR B 1 99 ? -10.32 36.312 14.812 1 98.81 99 TYR B N 1
ATOM 2954 C CA . TYR B 1 99 ? -11.258 35.375 15.398 1 98.81 99 TYR B CA 1
ATOM 2955 C C . TYR B 1 99 ? -11.578 34.25 14.43 1 98.81 99 TYR B C 1
ATOM 2957 O O . TYR B 1 99 ? -11.617 34.438 13.211 1 98.81 99 TYR B O 1
ATOM 2965 N N . MET B 1 100 ? -11.828 33.094 14.961 1 98.56 100 MET B N 1
ATOM 2966 C CA . MET B 1 100 ? -12.281 31.969 14.141 1 98.56 100 MET B CA 1
ATOM 2967 C C . MET B 1 100 ? -13.297 31.109 14.891 1 98.56 100 MET B C 1
ATOM 2969 O O . MET B 1 100 ? -13.32 31.109 16.125 1 98.56 100 MET B O 1
ATOM 2973 N N . VAL B 1 101 ? -14.125 30.484 14.188 1 98.38 101 VAL B N 1
ATOM 2974 C CA . VAL B 1 101 ? -15.086 29.547 14.758 1 98.38 101 VAL B CA 1
ATOM 2975 C C . VAL B 1 101 ? -14.586 28.109 14.57 1 98.38 101 VAL B C 1
ATOM 2977 O O . VAL B 1 101 ? -14.062 27.766 13.516 1 98.38 101 VAL B O 1
ATOM 2980 N N . LEU B 1 102 ? -14.703 27.312 15.633 1 97.94 102 LEU B N 1
ATOM 2981 C CA . LEU B 1 102 ? -14.375 25.891 15.602 1 97.94 102 LEU B CA 1
ATOM 2982 C C . LEU B 1 102 ? -15.523 25.047 16.156 1 97.94 102 LEU B C 1
ATOM 2984 O O . LEU B 1 102 ? -16.234 25.484 17.078 1 97.94 102 LEU B O 1
ATOM 2988 N N . PRO B 1 103 ? -15.742 23.859 15.586 1 96.5 103 PRO B N 1
ATOM 2989 C CA . PRO B 1 103 ? -16.547 22.938 16.375 1 96.5 103 PRO B CA 1
ATOM 2990 C C . PRO B 1 103 ? -15.953 22.656 17.75 1 96.5 103 PRO B C 1
ATOM 2992 O O . PRO B 1 103 ? -14.75 22.422 17.875 1 96.5 103 PRO B O 1
ATOM 2995 N N . ALA B 1 104 ? -16.828 22.703 18.719 1 97.19 104 ALA B N 1
ATOM 2996 C CA . ALA B 1 104 ? -16.359 22.469 20.078 1 97.19 104 ALA B CA 1
ATOM 2997 C C . ALA B 1 104 ? -15.656 21.125 20.203 1 97.19 104 ALA B C 1
ATOM 2999 O O . ALA B 1 104 ? -14.641 21.016 20.891 1 97.19 104 ALA B O 1
ATOM 3000 N N . ALA B 1 105 ? -16.125 20.172 19.469 1 93.12 105 ALA B N 1
ATOM 3001 C CA . ALA B 1 105 ? -15.609 18.797 19.547 1 93.12 105 ALA B CA 1
ATOM 3002 C C . ALA B 1 105 ? -14.211 18.719 18.938 1 93.12 105 ALA B C 1
ATOM 3004 O O . ALA B 1 105 ? -13.461 17.781 19.234 1 93.12 105 ALA B O 1
ATOM 3005 N N . ALA B 1 106 ? -13.844 19.703 18.188 1 93.06 106 ALA B N 1
ATOM 3006 C CA . ALA B 1 106 ? -12.555 19.672 17.484 1 93.06 106 ALA B CA 1
ATOM 3007 C C . ALA B 1 106 ? -11.562 20.641 18.125 1 93.06 106 ALA B C 1
ATOM 3009 O O . ALA B 1 106 ? -10.43 20.766 17.672 1 93.06 106 ALA B O 1
ATOM 3010 N N . ALA B 1 107 ? -12 21.328 19.094 1 97.06 107 ALA B N 1
ATOM 3011 C CA . ALA B 1 107 ? -11.133 22.25 19.828 1 97.06 107 ALA B CA 1
ATOM 3012 C C . ALA B 1 107 ? -10.312 21.5 20.875 1 97.06 107 ALA B C 1
ATOM 3014 O O . ALA B 1 107 ? -10.859 21.031 21.875 1 97.06 107 ALA B O 1
ATOM 3015 N N . VAL B 1 108 ? -9.016 21.391 20.672 1 97.31 108 VAL B N 1
ATOM 3016 C CA . VAL B 1 108 ? -8.125 20.656 21.562 1 97.31 108 VAL B CA 1
ATOM 3017 C C . VAL B 1 108 ? -7.477 21.625 22.562 1 97.31 108 VAL B C 1
ATOM 3019 O O . VAL B 1 108 ? -6.973 22.672 22.172 1 97.31 108 VAL B O 1
ATOM 3022 N N . PRO B 1 109 ? -7.516 21.281 23.828 1 97.56 109 PRO B N 1
ATOM 3023 C CA . PRO B 1 109 ? -6.891 22.172 24.812 1 97.56 109 PRO B CA 1
ATOM 3024 C C . PRO B 1 109 ? -5.391 22.359 24.578 1 97.56 109 PRO B C 1
ATOM 3026 O O . PRO B 1 109 ? -4.691 21.375 24.281 1 97.56 109 PRO B O 1
ATOM 3029 N N . VAL B 1 110 ? -4.922 23.562 24.672 1 98.38 110 VAL B N 1
ATOM 3030 C CA . VAL B 1 110 ? -3.484 23.812 24.719 1 98.38 110 VAL B CA 1
ATOM 3031 C C . VAL B 1 110 ? -2.887 23.172 25.969 1 98.38 110 VAL B C 1
ATOM 3033 O O . VAL B 1 110 ? -3.422 23.328 27.062 1 98.38 110 VAL B O 1
ATOM 3036 N N . PRO B 1 111 ? -1.806 22.406 25.812 1 97.88 111 PRO B N 1
ATOM 3037 C CA . PRO B 1 111 ? -1.216 21.766 26.984 1 97.88 111 PRO B CA 1
ATOM 3038 C C . PRO B 1 111 ? -0.862 22.766 28.094 1 97.88 111 PRO B C 1
ATOM 3040 O O . PRO B 1 111 ? -0.472 23.891 27.797 1 97.88 111 PRO B O 1
ATOM 3043 N N . ALA B 1 112 ? -0.947 22.297 29.344 1 95.56 112 ALA B N 1
ATOM 3044 C CA . ALA B 1 112 ? -0.669 23.156 30.484 1 95.56 112 ALA B CA 1
ATOM 3045 C C . ALA B 1 112 ? 0.746 23.734 30.422 1 95.56 112 ALA B C 1
ATOM 3047 O O . ALA B 1 112 ? 1.704 23 30.156 1 95.56 112 ALA B O 1
ATOM 3048 N N . GLY B 1 113 ? 0.749 25 30.578 1 96.75 113 GLY B N 1
ATOM 3049 C CA . GLY B 1 113 ? 2.049 25.641 30.625 1 96.75 113 GLY B CA 1
ATOM 3050 C C . GLY B 1 113 ? 2.541 26.109 29.266 1 96.75 113 GLY B C 1
ATOM 3051 O O . GLY B 1 113 ? 3.559 26.797 29.188 1 96.75 113 GLY B O 1
ATOM 3052 N N . TRP B 1 114 ? 1.897 25.688 28.203 1 98.5 114 TRP B N 1
ATOM 3053 C CA . TRP B 1 114 ? 2.314 26.125 26.875 1 98.5 114 TRP B CA 1
ATOM 3054 C C . TRP B 1 114 ? 1.638 27.438 26.484 1 98.5 114 TRP B C 1
ATOM 3056 O O . TRP B 1 114 ? 0.482 27.672 26.844 1 98.5 114 TRP B O 1
ATOM 3066 N N . ALA B 1 115 ? 2.381 28.266 25.75 1 98.56 115 ALA B N 1
ATOM 3067 C CA . ALA B 1 115 ? 1.751 29.359 25.031 1 98.56 115 ALA B CA 1
ATOM 3068 C C . ALA B 1 115 ? 0.953 28.859 23.828 1 98.56 115 ALA B C 1
ATOM 3070 O O . ALA B 1 115 ? 1.191 27.75 23.344 1 98.56 115 ALA B O 1
ATOM 3071 N N . ASP B 1 116 ? 0.006 29.656 23.391 1 98.69 116 ASP B N 1
ATOM 3072 C CA . ASP B 1 116 ? -0.844 29.25 22.266 1 98.69 116 ASP B CA 1
ATOM 3073 C C . ASP B 1 116 ? -0.006 28.875 21.047 1 98.69 116 ASP B C 1
ATOM 3075 O O . ASP B 1 116 ? -0.235 27.844 20.422 1 98.69 116 ASP B O 1
ATOM 3079 N N . GLU B 1 117 ? 0.966 29.719 20.719 1 98.56 117 GLU B N 1
ATOM 3080 C CA . GLU B 1 117 ? 1.753 29.5 19.5 1 98.56 117 GLU B CA 1
ATOM 3081 C C . GLU B 1 117 ? 2.537 28.188 19.594 1 98.56 117 GLU B C 1
ATOM 3083 O O . GLU B 1 117 ? 2.812 27.562 18.562 1 98.56 117 GLU B O 1
ATOM 3088 N N . GLN B 1 118 ? 2.816 27.719 20.797 1 98.62 118 GLN B N 1
ATOM 3089 C CA . GLN B 1 118 ? 3.594 26.5 21 1 98.62 118 GLN B CA 1
ATOM 3090 C C . GLN B 1 118 ? 2.756 25.266 20.719 1 98.62 118 GLN B C 1
ATOM 3092 O O . GLN B 1 118 ? 3.295 24.172 20.578 1 98.62 118 GLN B O 1
ATOM 3097 N N . ALA B 1 119 ? 1.424 25.422 20.594 1 98.62 119 ALA B N 1
ATOM 3098 C CA . ALA B 1 119 ? 0.507 24.312 20.359 1 98.62 119 ALA B CA 1
ATOM 3099 C C . ALA B 1 119 ? 0.249 24.125 18.875 1 98.62 119 ALA B C 1
ATOM 3101 O O . ALA B 1 119 ? -0.409 23.156 18.469 1 98.62 119 ALA B O 1
ATOM 3102 N N . LEU B 1 120 ? 0.815 25.047 18.062 1 98.69 120 LEU B N 1
ATOM 3103 C CA . LEU B 1 120 ? 0.62 24.906 16.625 1 98.69 120 LEU B CA 1
ATOM 3104 C C . LEU B 1 120 ? 1.288 23.625 16.109 1 98.69 120 LEU B C 1
ATOM 3106 O O . LEU B 1 120 ? 2.447 23.359 16.422 1 98.69 120 LEU B O 1
ATOM 3110 N N . GLY B 1 121 ? 0.565 22.828 15.328 1 98.25 121 GLY B N 1
ATOM 3111 C CA . GLY B 1 121 ? 0.998 21.531 14.844 1 98.25 121 GLY B CA 1
ATOM 3112 C C . GLY B 1 121 ? 0.36 20.375 15.594 1 98.25 121 GLY B C 1
ATOM 3113 O O . GLY B 1 121 ? 0.34 19.25 15.094 1 98.25 121 GLY B O 1
ATOM 3114 N N . LEU B 1 122 ? -0.225 20.625 16.703 1 98 122 LEU B N 1
ATOM 3115 C CA . LEU B 1 122 ? -0.786 19.625 17.609 1 98 122 LEU B CA 1
ATOM 3116 C C . LEU B 1 122 ? -1.962 18.906 16.953 1 98 122 LEU B C 1
ATOM 3118 O O . LEU B 1 122 ? -2.227 17.734 17.234 1 98 122 LEU B O 1
ATOM 3122 N N . VAL B 1 123 ? -2.617 19.578 15.992 1 97.25 123 VAL B N 1
ATOM 3123 C CA . VAL B 1 123 ? -3.83 18.969 15.453 1 97.25 123 VAL B CA 1
ATOM 3124 C C . VAL B 1 123 ? -3.648 18.688 13.961 1 97.25 123 VAL B C 1
ATOM 3126 O O . VAL B 1 123 ? -4.57 18.219 13.297 1 97.25 123 VAL B O 1
ATOM 3129 N N . VAL B 1 124 ? -2.473 19 13.406 1 97.69 124 VAL B N 1
ATOM 3130 C CA . VAL B 1 124 ? -2.244 18.797 11.977 1 97.69 124 VAL B CA 1
ATOM 3131 C C . VAL B 1 124 ? -0.952 18.016 11.758 1 97.69 124 VAL B C 1
ATOM 3133 O O . VAL B 1 124 ? -0.985 16.828 11.43 1 97.69 124 VAL B O 1
ATOM 3136 N N . ASN B 1 125 ? 0.2 18.609 12.172 1 98.31 125 ASN B N 1
ATOM 3137 C CA . ASN B 1 125 ? 1.514 18.062 11.859 1 98.31 125 ASN B CA 1
ATOM 3138 C C . ASN B 1 125 ? 1.825 16.828 12.703 1 98.31 125 ASN B C 1
ATOM 3140 O O . ASN B 1 125 ? 2.217 15.789 12.172 1 98.31 125 ASN B O 1
ATOM 3144 N N . TRP B 1 126 ? 1.604 16.969 13.984 1 98.62 126 TRP B N 1
ATOM 3145 C CA . TRP B 1 126 ? 2.043 15.93 14.914 1 98.62 126 TRP B CA 1
ATOM 3146 C C . TRP B 1 126 ? 1.205 14.664 14.758 1 98.62 126 TRP B C 1
ATOM 3148 O O . TRP B 1 126 ? 1.748 13.562 14.664 1 98.62 126 TRP B O 1
ATOM 3158 N N . PRO B 1 127 ? -0.129 14.812 14.664 1 98.25 127 PRO B N 1
ATOM 3159 C CA . PRO B 1 127 ? -0.892 13.586 14.438 1 98.25 127 PRO B CA 1
ATOM 3160 C C . PRO B 1 127 ? -0.591 12.945 13.086 1 98.25 127 PRO B C 1
ATOM 3162 O O . PRO B 1 127 ? -0.654 11.719 12.953 1 98.25 127 PRO B O 1
ATOM 3165 N N . THR B 1 128 ? -0.27 13.719 12.07 1 98.62 128 THR B N 1
ATOM 3166 C CA . THR B 1 128 ? 0.114 13.18 10.773 1 98.62 128 THR B CA 1
ATOM 3167 C C . THR B 1 128 ? 1.402 12.367 10.883 1 98.62 128 THR B C 1
ATOM 3169 O O . THR B 1 128 ? 1.477 11.242 10.398 1 98.62 128 THR B O 1
ATOM 3172 N N . ALA B 1 129 ? 2.395 12.93 11.547 1 98.88 129 ALA B N 1
ATOM 3173 C CA . ALA B 1 129 ? 3.662 12.234 11.758 1 98.88 129 ALA B CA 1
ATOM 3174 C C . ALA B 1 129 ? 3.451 10.93 12.531 1 98.88 129 ALA B C 1
ATOM 3176 O O . ALA B 1 129 ? 3.967 9.883 12.141 1 98.88 129 ALA B O 1
ATOM 3177 N N . LEU B 1 130 ? 2.672 11.031 13.586 1 98.81 130 LEU B N 1
ATOM 3178 C CA . LEU B 1 130 ? 2.416 9.859 14.422 1 98.81 130 LEU B CA 1
ATOM 3179 C C . LEU B 1 130 ? 1.703 8.773 13.625 1 98.81 130 LEU B C 1
ATOM 3181 O O . LEU B 1 130 ? 2.117 7.613 13.641 1 98.81 130 LEU B O 1
ATOM 3185 N N . ALA B 1 131 ? 0.683 9.18 12.906 1 98.69 131 ALA B N 1
ATOM 3186 C CA . ALA B 1 131 ? -0.088 8.219 12.125 1 98.69 131 ALA B CA 1
ATOM 3187 C C . ALA B 1 131 ? 0.788 7.535 11.078 1 98.69 131 ALA B C 1
ATOM 3189 O O . ALA B 1 131 ? 0.671 6.328 10.852 1 98.69 131 ALA B O 1
ATOM 3190 N N . ALA B 1 132 ? 1.652 8.273 10.453 1 98.88 132 ALA B N 1
ATOM 3191 C CA . ALA B 1 132 ? 2.523 7.734 9.406 1 98.88 132 ALA B CA 1
ATOM 3192 C C . ALA B 1 132 ? 3.539 6.758 9.992 1 98.88 132 ALA B C 1
ATOM 3194 O O . ALA B 1 132 ? 3.918 5.785 9.336 1 98.88 132 ALA B O 1
ATOM 3195 N N . LEU B 1 133 ? 3.988 6.953 11.227 1 98.81 133 LEU B N 1
ATOM 3196 C CA . LEU B 1 133 ? 5.055 6.16 11.828 1 98.81 133 LEU B CA 1
ATOM 3197 C C . LEU B 1 133 ? 4.504 4.863 12.414 1 98.81 133 LEU B C 1
ATOM 3199 O O . LEU B 1 133 ? 5.102 3.797 12.242 1 98.81 133 LEU B O 1
ATOM 3203 N N . ARG B 1 134 ? 3.365 4.926 13.102 1 96.44 134 ARG B N 1
ATOM 3204 C CA . ARG B 1 134 ? 3.045 3.766 13.93 1 96.44 134 ARG B CA 1
ATOM 3205 C C . ARG B 1 134 ? 1.824 3.027 13.391 1 96.44 134 ARG B C 1
ATOM 3207 O O . ARG B 1 134 ? 1.952 1.951 12.805 1 96.44 134 ARG B O 1
ATOM 3214 N N . PRO B 1 135 ? 0.612 3.707 13.547 1 96.06 135 PRO B N 1
ATOM 3215 C CA . PRO B 1 135 ? -0.485 2.82 13.148 1 96.06 135 PRO B CA 1
ATOM 3216 C C . PRO B 1 135 ? -0.426 2.438 11.672 1 96.06 135 PRO B C 1
ATOM 3218 O O . PRO B 1 135 ? -0.796 1.318 11.305 1 96.06 135 PRO B O 1
ATOM 3221 N N . LEU B 1 136 ? 0.06 3.303 10.828 1 98 136 LEU B N 1
ATOM 3222 C CA . LEU B 1 136 ? 0.099 2.963 9.414 1 98 136 LEU B CA 1
ATOM 3223 C C . LEU B 1 136 ? 1.476 2.438 9.016 1 98 136 LEU B C 1
ATOM 3225 O O . LEU B 1 136 ? 1.582 1.471 8.258 1 98 136 LEU B O 1
ATOM 3229 N N . GLY B 1 137 ? 2.527 3.049 9.531 1 98.38 137 GLY B N 1
ATOM 3230 C CA . GLY B 1 137 ? 3.883 2.693 9.141 1 98.38 137 GLY B CA 1
ATOM 3231 C C . GLY B 1 137 ? 4.426 1.496 9.898 1 98.38 137 GLY B C 1
ATOM 3232 O O . GLY B 1 137 ? 5.332 0.812 9.422 1 98.38 137 GLY B O 1
ATOM 3233 N N . GLY B 1 138 ? 3.992 1.332 11.18 1 98.12 138 GLY B N 1
ATOM 3234 C CA . GLY B 1 138 ? 4.41 0.19 11.977 1 98.12 138 GLY B CA 1
ATOM 3235 C C . GLY B 1 138 ? 5.887 0.211 12.32 1 98.12 138 GLY B C 1
ATOM 3236 O O . GLY B 1 138 ? 6.527 -0.839 12.398 1 98.12 138 GLY B O 1
ATOM 3237 N N . ILE B 1 139 ? 6.426 1.354 12.43 1 98.5 139 ILE B N 1
ATOM 3238 C CA . ILE B 1 139 ? 7.855 1.446 12.703 1 98.5 139 ILE B CA 1
ATOM 3239 C C . ILE B 1 139 ? 8.172 0.761 14.031 1 98.5 139 ILE B C 1
ATOM 3241 O O . ILE B 1 139 ? 7.41 0.876 14.992 1 98.5 139 ILE B O 1
ATOM 3245 N N . ALA B 1 140 ? 9.266 0.017 14.102 1 98.25 140 ALA B N 1
ATOM 3246 C CA . ALA B 1 140 ? 9.742 -0.678 15.297 1 98.25 140 ALA B CA 1
ATOM 3247 C C . ALA B 1 140 ? 11.211 -0.372 15.57 1 98.25 140 ALA B C 1
ATOM 3249 O O . ALA B 1 140 ? 11.93 0.096 14.68 1 98.25 140 ALA B O 1
ATOM 3250 N N . ALA B 1 141 ? 11.523 -0.607 16.844 1 98.62 141 ALA B N 1
ATOM 3251 C CA . ALA B 1 141 ? 12.93 -0.416 17.219 1 98.62 141 ALA B CA 1
ATOM 3252 C C . ALA B 1 141 ? 13.852 -1.229 16.312 1 98.62 141 ALA B C 1
ATOM 3254 O O . ALA B 1 141 ? 13.562 -2.391 16.016 1 98.62 141 ALA B O 1
ATOM 3255 N N . GLY B 1 142 ? 14.914 -0.566 15.828 1 98.5 142 GLY B N 1
ATOM 3256 C CA . GLY B 1 142 ? 15.891 -1.244 15 1 98.5 142 GLY B CA 1
ATOM 3257 C C . GLY B 1 142 ? 15.609 -1.104 13.516 1 98.5 142 GLY B C 1
ATOM 3258 O O . GLY B 1 142 ? 16.484 -1.373 12.68 1 98.5 142 GLY B O 1
ATOM 3259 N N . GLN B 1 143 ? 14.453 -0.689 13.102 1 98.81 143 GLN B N 1
ATOM 3260 C CA . GLN B 1 143 ? 14.117 -0.483 11.695 1 98.81 143 GLN B CA 1
ATOM 3261 C C . GLN B 1 143 ? 14.57 0.893 11.219 1 98.81 143 GLN B C 1
ATOM 3263 O O . GLN B 1 143 ? 14.875 1.77 12.031 1 98.81 143 GLN B O 1
ATOM 3268 N N . THR B 1 144 ? 14.641 1.056 9.938 1 98.94 144 THR B N 1
ATOM 3269 C CA . THR B 1 144 ? 15.109 2.291 9.32 1 98.94 144 THR B CA 1
ATOM 3270 C C . THR B 1 144 ? 13.961 3.02 8.633 1 98.94 144 THR B C 1
ATOM 3272 O O . THR B 1 144 ? 13.164 2.404 7.918 1 98.94 144 THR B O 1
ATOM 3275 N N . VAL B 1 145 ? 13.867 4.32 8.859 1 98.94 145 VAL B N 1
ATOM 3276 C CA . VAL B 1 145 ? 12.828 5.141 8.242 1 98.94 145 VAL B CA 1
ATOM 3277 C C . VAL B 1 145 ? 13.469 6.293 7.473 1 98.94 145 VAL B C 1
ATOM 3279 O O . VAL B 1 145 ? 14.438 6.902 7.938 1 98.94 145 VAL B O 1
ATOM 3282 N N . LEU B 1 146 ? 13.031 6.5 6.219 1 98.94 146 LEU B N 1
ATOM 3283 C CA . LEU B 1 146 ? 13.336 7.684 5.426 1 98.94 146 LEU B CA 1
ATOM 3284 C C . LEU B 1 146 ? 12.234 8.727 5.559 1 98.94 146 LEU B C 1
ATOM 3286 O O . LEU B 1 146 ? 11.07 8.453 5.27 1 98.94 146 LEU B O 1
ATOM 3290 N N . ILE B 1 147 ? 12.562 9.883 6.039 1 98.94 147 ILE B N 1
ATOM 3291 C CA . ILE B 1 147 ? 11.602 10.961 6.23 1 98.94 147 ILE B CA 1
ATOM 3292 C C . ILE B 1 147 ? 11.891 12.094 5.246 1 98.94 147 ILE B C 1
ATOM 3294 O O . ILE B 1 147 ? 12.922 12.766 5.352 1 98.94 147 ILE B O 1
ATOM 3298 N N . HIS B 1 148 ? 11.039 12.25 4.285 1 98.62 148 HIS B N 1
ATOM 3299 C CA . HIS B 1 148 ? 11.156 13.375 3.369 1 98.62 148 HIS B CA 1
ATOM 3300 C C . HIS B 1 148 ? 10.688 14.672 4.023 1 98.62 148 HIS B C 1
ATOM 3302 O O . HIS B 1 148 ? 9.859 14.641 4.941 1 98.62 148 HIS B O 1
ATOM 3308 N N . ALA B 1 149 ? 11.227 15.828 3.496 1 98.25 149 ALA B N 1
ATOM 3309 C CA . ALA B 1 149 ? 10.898 17.141 4.059 1 98.25 149 ALA B CA 1
ATOM 3310 C C . ALA B 1 149 ? 11.078 17.141 5.57 1 98.25 149 ALA B C 1
ATOM 3312 O O . ALA B 1 149 ? 10.219 17.641 6.305 1 98.25 149 ALA B O 1
ATOM 3313 N N . ALA B 1 150 ? 12.195 16.641 6.027 1 98.75 150 ALA B N 1
ATOM 3314 C CA . ALA B 1 150 ? 12.406 16.344 7.441 1 98.75 150 ALA B CA 1
ATOM 3315 C C . ALA B 1 150 ? 12.539 17.625 8.266 1 98.75 150 ALA B C 1
ATOM 3317 O O . ALA B 1 150 ? 12.32 17.625 9.477 1 98.75 150 ALA B O 1
ATOM 3318 N N . ALA B 1 151 ? 12.875 18.703 7.613 1 98.62 151 ALA B N 1
ATOM 3319 C CA . ALA B 1 151 ? 13.117 19.938 8.344 1 98.62 151 ALA B CA 1
ATOM 3320 C C . ALA B 1 151 ? 11.828 20.734 8.523 1 98.62 151 ALA B C 1
ATOM 3322 O O . ALA B 1 151 ? 11.812 21.75 9.211 1 98.62 151 ALA B O 1
ATOM 3323 N N . GLY B 1 152 ? 10.758 20.281 7.91 1 98.12 152 GLY B N 1
ATOM 3324 C CA . GLY B 1 152 ? 9.477 20.969 8.023 1 98.12 152 GLY B CA 1
ATOM 3325 C C . GLY B 1 152 ? 8.742 20.641 9.305 1 98.12 152 GLY B C 1
ATOM 3326 O O . GLY B 1 152 ? 9.266 19.938 10.172 1 98.12 152 GLY B O 1
ATOM 3327 N N . GLY B 1 153 ? 7.547 21.203 9.461 1 97.62 153 GLY B N 1
ATOM 3328 C CA . GLY B 1 153 ? 6.754 21.031 10.664 1 97.62 153 GLY B CA 1
ATOM 3329 C C . GLY B 1 153 ? 6.426 19.578 10.953 1 97.62 153 GLY B C 1
ATOM 3330 O O . GLY B 1 153 ? 6.652 19.109 12.07 1 97.62 153 GLY B O 1
ATOM 3331 N N . THR B 1 154 ? 5.91 18.875 9.977 1 98.56 154 THR B N 1
ATOM 3332 C CA . THR B 1 154 ? 5.59 17.453 10.148 1 98.56 154 THR B CA 1
ATOM 3333 C C . THR B 1 154 ? 6.863 16.625 10.234 1 98.56 154 THR B C 1
ATOM 3335 O O . THR B 1 154 ? 6.953 15.703 11.055 1 98.56 154 THR B O 1
ATOM 3338 N N . GLY B 1 155 ? 7.855 16.969 9.414 1 98.75 155 GLY B N 1
ATOM 3339 C CA . GLY B 1 155 ? 9.102 16.234 9.359 1 98.75 155 GLY B CA 1
ATOM 3340 C C . GLY B 1 155 ? 9.859 16.234 10.672 1 98.75 155 GLY B C 1
ATOM 3341 O O . GLY B 1 155 ? 10.344 15.188 11.109 1 98.75 155 GLY B O 1
ATOM 3342 N N . GLN B 1 156 ? 9.945 17.359 11.297 1 98.75 156 GLN B N 1
ATOM 3343 C CA . GLN B 1 156 ? 10.672 17.453 12.562 1 98.75 156 GLN B CA 1
ATOM 3344 C C . GLN B 1 156 ? 10 16.609 13.641 1 98.75 156 GLN B C 1
ATOM 3346 O O . GLN B 1 156 ? 10.672 15.93 14.414 1 98.75 156 GLN B O 1
ATOM 3351 N N . ALA B 1 157 ? 8.672 16.672 13.688 1 98.62 157 ALA B N 1
ATOM 3352 C CA . ALA B 1 157 ? 7.941 15.836 14.625 1 98.62 157 ALA B CA 1
ATOM 3353 C C . ALA B 1 157 ? 8.195 14.352 14.352 1 98.62 157 ALA B C 1
ATOM 3355 O O . ALA B 1 157 ? 8.383 13.562 15.281 1 98.62 157 ALA B O 1
ATOM 3356 N N . ALA B 1 158 ? 8.242 13.992 13.117 1 98.88 158 ALA B N 1
ATOM 3357 C CA . ALA B 1 158 ? 8.469 12.609 12.719 1 98.88 158 ALA B CA 1
ATOM 3358 C C . ALA B 1 158 ? 9.852 12.133 13.133 1 98.88 158 ALA B C 1
ATOM 3360 O O . ALA B 1 158 ? 10.008 11.016 13.633 1 98.88 158 ALA B O 1
ATOM 3361 N N . VAL B 1 159 ? 10.898 13 12.906 1 98.88 159 VAL B N 1
ATOM 3362 C CA . VAL B 1 159 ? 12.258 12.641 13.297 1 98.88 159 VAL B CA 1
ATOM 3363 C C . VAL B 1 159 ? 12.312 12.359 14.797 1 98.88 159 VAL B C 1
ATOM 3365 O O . VAL B 1 159 ? 12.805 11.312 15.227 1 98.88 159 VAL B O 1
ATOM 3368 N N . THR B 1 160 ? 11.742 13.25 15.547 1 98.75 160 THR B N 1
ATOM 3369 C CA . THR B 1 160 ? 11.758 13.141 17 1 98.75 160 THR B CA 1
ATOM 3370 C C . THR B 1 160 ? 11.039 11.875 17.453 1 98.75 160 THR B C 1
ATOM 3372 O O . THR B 1 160 ? 11.57 11.109 18.266 1 98.75 160 THR B O 1
ATOM 3375 N N . MET B 1 161 ? 9.867 11.617 16.922 1 98.81 161 MET B N 1
ATOM 3376 C CA . MET B 1 161 ? 9.078 10.453 17.328 1 98.81 161 MET B CA 1
ATOM 3377 C C . MET B 1 161 ? 9.742 9.164 16.875 1 98.81 161 MET B C 1
ATOM 3379 O O . MET B 1 161 ? 9.758 8.172 17.609 1 98.81 161 MET B O 1
ATOM 3383 N N . ALA B 1 162 ? 10.266 9.148 15.656 1 98.94 162 ALA B N 1
ATOM 3384 C CA . ALA B 1 162 ? 10.938 7.953 15.141 1 98.94 162 ALA B CA 1
ATOM 3385 C C . ALA B 1 162 ? 12.109 7.562 16.031 1 98.94 162 ALA B C 1
ATOM 3387 O O . ALA B 1 162 ? 12.305 6.379 16.328 1 98.94 162 ALA B O 1
ATOM 3388 N N . LYS B 1 163 ? 12.883 8.555 16.438 1 98.81 163 LYS B N 1
ATOM 3389 C CA . LYS B 1 163 ? 14 8.297 17.344 1 98.81 163 LYS B CA 1
ATOM 3390 C C . LYS B 1 163 ? 13.516 7.73 18.672 1 98.81 163 LYS B C 1
ATOM 3392 O O . LYS B 1 163 ? 14.109 6.797 19.219 1 98.81 163 LYS B O 1
ATOM 3397 N N . HIS B 1 164 ? 12.469 8.266 19.172 1 98.56 164 HIS B N 1
ATOM 3398 C CA . HIS B 1 164 ? 11.875 7.766 20.406 1 98.56 164 HIS B CA 1
ATOM 3399 C C . HIS B 1 164 ? 11.5 6.293 20.281 1 98.56 164 HIS B C 1
ATOM 3401 O O . HIS B 1 164 ? 11.688 5.516 21.219 1 98.56 164 HIS B O 1
ATOM 3407 N N . TYR B 1 165 ? 11.023 5.879 19.125 1 98.56 165 TYR B N 1
ATOM 3408 C CA . TYR B 1 165 ? 10.578 4.508 18.906 1 98.56 165 TYR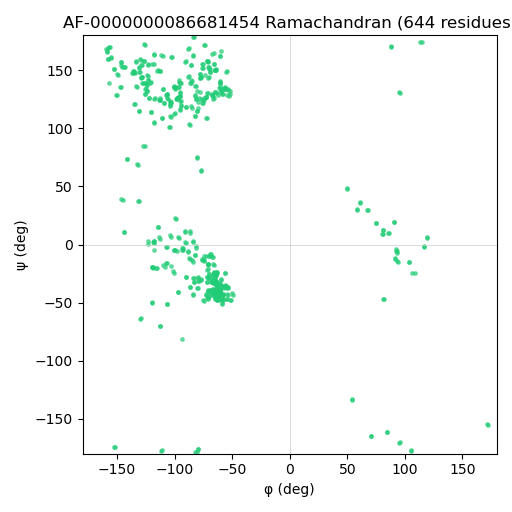 B CA 1
ATOM 3409 C C . TYR B 1 165 ? 11.758 3.588 18.609 1 98.56 165 TYR B C 1
ATOM 3411 O O . TYR B 1 165 ? 11.586 2.391 18.391 1 98.56 165 TYR B O 1
ATOM 3419 N N . GLY B 1 166 ? 12.977 4.133 18.562 1 98.75 166 GLY B N 1
ATOM 3420 C CA . GLY B 1 166 ? 14.18 3.322 18.438 1 98.75 166 GLY B CA 1
ATOM 3421 C C . GLY B 1 166 ? 14.586 3.074 17 1 98.75 166 GLY B C 1
ATOM 3422 O O . GLY B 1 166 ? 15.367 2.162 16.719 1 98.75 166 GLY B O 1
ATOM 3423 N N . ALA B 1 167 ? 14.109 3.867 16.094 1 98.81 167 ALA B N 1
ATOM 3424 C CA . ALA B 1 167 ? 14.398 3.676 14.672 1 98.81 167 ALA B CA 1
ATOM 3425 C C . ALA B 1 167 ? 15.711 4.348 14.289 1 98.81 167 ALA B C 1
ATOM 3427 O O . ALA B 1 167 ? 16.156 5.281 14.961 1 98.81 167 ALA B O 1
ATOM 3428 N N . THR B 1 168 ? 16.328 3.85 13.258 1 98.94 168 THR B N 1
ATOM 3429 C CA . THR B 1 168 ? 17.344 4.586 12.523 1 98.94 168 THR B CA 1
ATOM 3430 C C . THR B 1 168 ? 16.703 5.547 11.523 1 98.94 168 THR B C 1
ATOM 3432 O O . THR B 1 168 ? 15.898 5.137 10.688 1 98.94 168 THR B O 1
ATOM 3435 N N . VAL B 1 169 ? 17.078 6.801 11.648 1 98.94 169 VAL B N 1
ATOM 3436 C CA . VAL B 1 169 ? 16.391 7.82 10.859 1 98.94 169 VAL B CA 1
ATOM 3437 C C . VAL B 1 169 ? 17.328 8.344 9.766 1 98.94 169 VAL B C 1
ATOM 3439 O O . VAL B 1 169 ? 18.406 8.836 10.062 1 98.94 169 VAL B O 1
ATOM 3442 N N . ILE B 1 170 ? 16.906 8.227 8.539 1 98.94 170 ILE B N 1
ATOM 3443 C CA . ILE B 1 170 ? 17.469 8.945 7.402 1 98.94 170 ILE B CA 1
ATOM 3444 C C . ILE B 1 170 ? 16.578 10.141 7.062 1 98.94 170 ILE B C 1
ATOM 3446 O O . ILE B 1 170 ? 15.453 9.969 6.598 1 98.94 170 ILE B O 1
ATOM 3450 N N . ALA B 1 171 ? 17.109 11.344 7.281 1 98.88 171 ALA B N 1
ATOM 3451 C CA . ALA B 1 171 ? 16.344 12.57 7.074 1 98.88 171 ALA B CA 1
ATOM 3452 C C . ALA B 1 171 ? 16.734 13.258 5.773 1 98.88 171 ALA B C 1
ATOM 3454 O O . ALA B 1 171 ? 17.922 13.523 5.539 1 98.88 171 ALA B O 1
ATOM 3455 N N . ALA B 1 172 ? 15.766 13.469 4.914 1 98.81 172 ALA B N 1
ATOM 3456 C CA . ALA B 1 172 ? 16.016 14.219 3.686 1 98.81 172 ALA B CA 1
ATOM 3457 C C . ALA B 1 172 ? 15.656 15.688 3.863 1 98.81 172 ALA B C 1
ATOM 3459 O O . ALA B 1 172 ? 14.523 16.016 4.234 1 98.81 172 ALA B O 1
ATOM 3460 N N . ALA B 1 173 ? 16.531 16.562 3.648 1 98.38 173 ALA B N 1
ATOM 3461 C CA . ALA B 1 173 ? 16.391 18.016 3.723 1 98.38 173 ALA B CA 1
ATOM 3462 C C . ALA B 1 173 ? 17.422 18.703 2.838 1 98.38 173 ALA B C 1
ATOM 3464 O O . ALA B 1 173 ? 18.375 18.078 2.373 1 98.38 173 ALA B O 1
ATOM 3465 N N . SER B 1 174 ? 17.188 19.938 2.521 1 97.81 174 SER B N 1
ATOM 3466 C CA . SER B 1 174 ? 18.219 20.688 1.812 1 97.81 174 SER B CA 1
ATOM 3467 C C . SER B 1 174 ? 19.469 20.859 2.672 1 97.81 174 SER B C 1
ATOM 3469 O O . SER B 1 174 ? 19.391 20.906 3.9 1 97.81 174 SER B O 1
ATOM 3471 N N . PRO B 1 175 ? 20.578 20.953 2.047 1 97.62 175 PRO B N 1
ATOM 3472 C CA . PRO B 1 175 ? 21.844 20.969 2.795 1 97.62 175 PRO B CA 1
ATOM 3473 C C . PRO B 1 175 ? 21.859 22.047 3.887 1 97.62 175 PRO B C 1
ATOM 3475 O O . PRO B 1 175 ? 22.375 21.797 4.984 1 97.62 175 PRO B O 1
ATOM 3478 N N . GLU B 1 176 ? 21.297 23.172 3.643 1 98 176 GLU B N 1
ATOM 3479 C CA . GLU B 1 176 ? 21.312 24.266 4.602 1 98 176 GLU B CA 1
ATOM 3480 C C . GLU B 1 176 ? 20.5 23.938 5.848 1 98 176 GLU B C 1
ATOM 3482 O O . GLU B 1 176 ? 20.594 24.609 6.867 1 98 176 GLU B O 1
ATOM 3487 N N . LYS B 1 177 ? 19.734 22.828 5.797 1 98.44 177 LYS B N 1
ATOM 3488 C CA . LYS B 1 177 ? 18.875 22.469 6.914 1 98.44 177 LYS B CA 1
ATOM 3489 C C . LYS B 1 177 ? 19.344 21.172 7.566 1 98.44 177 LYS B C 1
ATOM 3491 O O . LYS B 1 177 ? 18.688 20.641 8.469 1 98.44 177 LYS B O 1
ATOM 3496 N N . HIS B 1 178 ? 20.469 20.641 7.168 1 98.44 178 HIS B N 1
ATOM 3497 C CA . HIS B 1 178 ? 20.938 19.359 7.668 1 98.44 178 HIS B CA 1
ATOM 3498 C C . HIS B 1 178 ? 21.219 19.406 9.172 1 98.44 178 HIS B C 1
ATOM 3500 O O . HIS B 1 178 ? 20.922 18.453 9.891 1 98.44 178 HIS B O 1
ATOM 3506 N N . GLU B 1 179 ? 21.719 20.5 9.594 1 98.31 179 GLU B N 1
ATOM 3507 C CA . GLU B 1 179 ? 22.047 20.609 11.016 1 98.31 179 GLU B CA 1
ATOM 3508 C C . GLU B 1 179 ? 20.797 20.594 11.875 1 98.31 179 GLU B C 1
ATOM 3510 O O . GLU B 1 179 ? 20.797 20.062 12.992 1 98.31 179 GLU B O 1
ATOM 3515 N N . VAL B 1 180 ? 19.703 21.141 11.312 1 97.69 180 VAL B N 1
ATOM 3516 C CA . VAL B 1 180 ? 18.438 21.156 12.023 1 97.69 180 VAL B CA 1
ATOM 3517 C C . VAL B 1 180 ? 17.969 19.719 12.289 1 97.69 180 VAL B C 1
ATOM 3519 O O . VAL B 1 180 ? 17.609 19.375 13.414 1 97.69 180 VAL B O 1
ATOM 3522 N N . VAL B 1 181 ? 18.031 18.859 11.312 1 98.25 181 VAL B N 1
ATOM 3523 C CA . VAL B 1 181 ? 17.484 17.516 11.453 1 98.25 181 VAL B CA 1
ATOM 3524 C C . VAL B 1 181 ? 18.469 16.625 12.227 1 98.25 181 VAL B C 1
ATOM 3526 O O . VAL B 1 181 ? 18.047 15.719 12.953 1 98.25 181 VAL B O 1
ATOM 3529 N N . ARG B 1 182 ? 19.797 16.906 12.148 1 98.5 182 ARG B N 1
ATOM 3530 C CA . ARG B 1 182 ? 20.781 16.219 12.984 1 98.5 182 ARG B CA 1
ATOM 3531 C C . ARG B 1 182 ? 20.531 16.5 14.461 1 98.5 182 ARG B C 1
ATOM 3533 O O . ARG B 1 182 ? 20.594 15.602 15.297 1 98.5 182 ARG B O 1
ATOM 3540 N N . ALA B 1 183 ? 20.234 17.766 14.695 1 98.06 183 ALA B N 1
ATOM 3541 C CA . ALA B 1 183 ? 20 18.188 16.078 1 98.06 183 ALA B CA 1
ATOM 3542 C C . ALA B 1 183 ? 18.766 17.5 16.656 1 98.06 183 ALA B C 1
ATOM 3544 O O . ALA B 1 183 ? 18.672 17.297 17.875 1 98.06 183 ALA B O 1
ATOM 3545 N N . LEU B 1 184 ? 17.891 17.094 15.797 1 97.62 184 LEU B N 1
ATOM 3546 C CA . LEU B 1 184 ? 16.672 16.422 16.234 1 97.62 184 LEU B CA 1
ATOM 3547 C C . LEU B 1 184 ? 16.938 14.93 16.438 1 97.62 184 LEU B C 1
ATOM 3549 O O . LEU B 1 184 ? 16.078 14.219 16.984 1 97.62 184 LEU B O 1
ATOM 3553 N N . GLY B 1 185 ? 18.078 14.453 15.953 1 98.12 185 GLY B N 1
ATOM 3554 C CA . GLY B 1 185 ? 18.453 13.07 16.234 1 98.12 185 GLY B CA 1
ATOM 3555 C C . GLY B 1 185 ? 18.594 12.219 14.992 1 98.12 185 GLY B C 1
ATOM 3556 O O . GLY B 1 185 ? 18.812 11.016 15.086 1 98.12 185 GLY B O 1
ATOM 3557 N N . ALA B 1 186 ? 18.484 12.805 13.82 1 98.81 186 ALA B N 1
ATOM 3558 C CA . ALA B 1 186 ? 18.641 12.016 12.594 1 98.81 186 ALA B CA 1
ATOM 3559 C C . ALA B 1 186 ? 20 11.305 12.578 1 98.81 186 ALA B C 1
ATOM 3561 O O . ALA B 1 186 ? 21.016 11.891 12.93 1 98.81 186 ALA B O 1
ATOM 3562 N N . ASP B 1 187 ? 20 10.055 12.211 1 98.88 187 ASP B N 1
ATOM 3563 C CA . ASP B 1 187 ? 21.219 9.273 12.148 1 98.88 187 ASP B CA 1
ATOM 3564 C C . ASP B 1 187 ? 21.984 9.555 10.859 1 98.88 187 ASP B C 1
ATOM 3566 O O . ASP B 1 187 ? 23.219 9.547 10.852 1 98.88 187 ASP B O 1
ATOM 3570 N N . HIS B 1 188 ? 21.266 9.734 9.82 1 98.81 188 HIS B N 1
ATOM 3571 C CA . HIS B 1 188 ? 21.797 10.078 8.516 1 98.81 188 HIS B CA 1
ATOM 3572 C C . HIS B 1 188 ? 20.984 11.195 7.863 1 98.81 188 HIS B C 1
ATOM 3574 O O . HIS B 1 188 ? 19.812 11.367 8.164 1 98.81 188 HIS B O 1
ATOM 3580 N N . VAL B 1 189 ? 21.703 12 7.051 1 98.56 189 VAL B N 1
ATOM 3581 C CA . VAL B 1 189 ? 21.031 13.047 6.293 1 98.56 189 VAL B CA 1
ATOM 3582 C C . VAL B 1 189 ? 21.328 12.891 4.805 1 98.56 189 VAL B C 1
ATOM 3584 O O . VAL B 1 189 ? 22.438 12.508 4.43 1 98.56 189 VAL B O 1
ATOM 3587 N N . VAL B 1 190 ? 20.312 13.07 3.992 1 98.62 190 VAL B N 1
ATOM 3588 C CA . VAL B 1 190 ? 20.484 13.062 2.543 1 98.62 190 VAL B CA 1
ATOM 3589 C C . VAL B 1 190 ? 19.969 14.375 1.953 1 98.62 190 VAL B C 1
ATOM 3591 O O . VAL B 1 190 ? 19.125 15.039 2.549 1 98.62 190 VAL B O 1
ATOM 3594 N N . ASP B 1 191 ? 20.516 14.758 0.766 1 98.19 191 ASP B N 1
ATOM 3595 C CA . ASP B 1 191 ? 20.156 16 0.092 1 98.19 191 ASP B CA 1
ATOM 3596 C C . ASP B 1 191 ? 18.844 15.859 -0.68 1 98.19 191 ASP B C 1
ATOM 3598 O O . ASP B 1 191 ? 18.797 15.148 -1.687 1 98.19 191 ASP B O 1
ATOM 3602 N N . SER B 1 192 ? 17.859 16.594 -0.252 1 96.5 192 SER B N 1
ATOM 3603 C CA . SER B 1 192 ? 16.516 16.453 -0.827 1 96.5 192 SER B CA 1
ATOM 3604 C C . SER B 1 192 ? 16.453 17.078 -2.221 1 96.5 192 SER B C 1
ATOM 3606 O O . SER B 1 192 ? 15.469 16.891 -2.938 1 96.5 192 SER B O 1
ATOM 3608 N N . ARG B 1 193 ? 17.453 17.797 -2.643 1 93.56 193 ARG B N 1
ATOM 3609 C CA . ARG B 1 193 ? 17.453 18.453 -3.939 1 93.56 193 ARG B CA 1
ATOM 3610 C C . ARG B 1 193 ? 17.953 17.531 -5.039 1 93.56 193 ARG B C 1
ATOM 3612 O O . ARG B 1 193 ? 17.828 17.844 -6.227 1 93.56 193 ARG B O 1
ATOM 3619 N N . GLU B 1 194 ? 18.5 16.469 -4.621 1 91.25 194 GLU B N 1
ATOM 3620 C CA . GLU B 1 194 ? 19 15.5 -5.594 1 91.25 194 GLU B CA 1
ATOM 3621 C C . GLU B 1 194 ? 17.844 14.891 -6.398 1 91.25 194 GLU B C 1
ATOM 3623 O O . GLU B 1 194 ? 16.703 14.852 -5.934 1 91.25 194 GLU B O 1
ATOM 3628 N N . SER B 1 195 ? 18.281 14.453 -7.57 1 87.88 195 SER B N 1
ATOM 3629 C CA . SER B 1 195 ? 17.266 13.758 -8.367 1 87.88 195 SER B CA 1
ATOM 3630 C C . SER B 1 195 ? 16.75 12.523 -7.637 1 87.88 195 SER B C 1
ATOM 3632 O O . SER B 1 195 ? 17.406 12.008 -6.734 1 87.88 195 SER B O 1
ATOM 3634 N N . GLY B 1 196 ? 15.594 12.07 -8.109 1 90.12 196 GLY B N 1
ATOM 3635 C CA . GLY B 1 196 ? 15.008 10.883 -7.512 1 90.12 196 GLY B CA 1
ATOM 3636 C C . GLY B 1 196 ? 15.953 9.695 -7.496 1 90.12 196 GLY B C 1
ATOM 3637 O O . GLY B 1 196 ? 16.078 9.016 -6.477 1 90.12 196 GLY B O 1
ATOM 3638 N N . ALA B 1 197 ? 16.641 9.5 -8.547 1 93.56 197 ALA B N 1
ATOM 3639 C CA . ALA B 1 197 ? 17.516 8.344 -8.68 1 93.56 197 ALA B CA 1
ATOM 3640 C C . ALA B 1 197 ? 18.719 8.461 -7.746 1 93.56 197 ALA B C 1
ATOM 3642 O O . ALA B 1 197 ? 19.125 7.477 -7.117 1 93.56 197 ALA B O 1
ATOM 3643 N N . ASP B 1 198 ? 19.25 9.633 -7.613 1 96.56 198 ASP B N 1
ATOM 3644 C CA . ASP B 1 198 ? 20.422 9.859 -6.766 1 96.56 198 ASP B CA 1
ATOM 3645 C C . ASP B 1 198 ? 20.047 9.727 -5.289 1 96.56 198 ASP B C 1
ATOM 3647 O O . ASP B 1 198 ? 20.812 9.156 -4.508 1 96.56 198 ASP B O 1
ATOM 3651 N N . LEU B 1 199 ? 18.906 10.25 -4.992 1 97.44 199 LEU B N 1
ATOM 3652 C CA . LEU B 1 199 ? 18.453 10.148 -3.609 1 97.44 199 LEU B CA 1
ATOM 3653 C C . LEU B 1 199 ? 18.234 8.688 -3.221 1 97.44 199 LEU B C 1
ATOM 3655 O O . LEU B 1 199 ? 18.688 8.25 -2.158 1 97.44 199 LEU B O 1
ATOM 3659 N N . ALA B 1 200 ? 17.609 7.914 -4.062 1 98.25 200 ALA B N 1
ATOM 3660 C CA . ALA B 1 200 ? 17.391 6.492 -3.809 1 98.25 200 ALA B CA 1
ATOM 3661 C C . ALA B 1 200 ? 18.703 5.742 -3.664 1 98.25 200 ALA B C 1
ATOM 3663 O O . ALA B 1 200 ? 18.859 4.91 -2.768 1 98.25 200 ALA B O 1
ATOM 3664 N N . ALA B 1 201 ? 19.656 6.02 -4.543 1 98.31 201 ALA B N 1
ATOM 3665 C CA . ALA B 1 201 ? 20.953 5.359 -4.508 1 98.31 201 ALA B CA 1
ATOM 3666 C C . ALA B 1 201 ? 21.672 5.641 -3.193 1 98.31 201 ALA B C 1
ATOM 3668 O O . ALA B 1 201 ? 22.312 4.746 -2.621 1 98.31 201 ALA B O 1
ATOM 3669 N N . GLU B 1 202 ? 21.578 6.887 -2.746 1 98.44 202 GLU B N 1
ATOM 3670 C CA . GLU B 1 202 ? 22.219 7.258 -1.486 1 98.44 202 GLU B CA 1
ATOM 3671 C C . GLU B 1 202 ? 21.594 6.516 -0.31 1 98.44 202 GLU B C 1
ATOM 3673 O O . GLU B 1 202 ? 22.297 6.035 0.579 1 98.44 202 GLU B O 1
ATOM 3678 N N . VAL B 1 203 ? 20.312 6.383 -0.307 1 98.75 203 VAL B N 1
ATOM 3679 C CA . VAL B 1 203 ? 19.609 5.668 0.755 1 98.75 203 VAL B CA 1
ATOM 3680 C C . VAL B 1 203 ? 19.984 4.191 0.725 1 98.75 203 VAL B C 1
ATOM 3682 O O . VAL B 1 203 ? 20.234 3.584 1.771 1 98.75 203 VAL B O 1
ATOM 3685 N N . LEU B 1 204 ? 20.047 3.586 -0.452 1 98.69 204 LEU B N 1
ATOM 3686 C CA . LEU B 1 204 ? 20.438 2.186 -0.585 1 98.69 204 LEU B CA 1
ATOM 3687 C C . LEU B 1 204 ? 21.859 1.967 -0.096 1 98.69 204 LEU B C 1
ATOM 3689 O O . LEU B 1 204 ? 22.156 0.951 0.537 1 98.69 204 LEU B O 1
ATOM 3693 N N . ARG B 1 205 ? 22.734 2.936 -0.373 1 98.44 205 ARG B N 1
ATOM 3694 C CA . ARG B 1 205 ? 24.094 2.848 0.135 1 98.44 205 ARG B CA 1
ATOM 3695 C C . ARG B 1 205 ? 24.125 2.85 1.66 1 98.44 205 ARG B C 1
ATOM 3697 O O . ARG B 1 205 ? 24.781 2.02 2.279 1 98.44 205 ARG B O 1
ATOM 3704 N N . LEU B 1 206 ? 23.281 3.703 2.27 1 98.56 206 LEU B N 1
ATOM 3705 C CA . LEU B 1 206 ? 23.234 3.844 3.721 1 98.56 206 LEU B CA 1
ATOM 3706 C C . LEU B 1 206 ? 22.625 2.602 4.367 1 98.56 206 LEU B C 1
ATOM 3708 O O . LEU B 1 206 ? 22.781 2.393 5.574 1 98.56 206 LEU B O 1
ATOM 3712 N N . THR B 1 207 ? 21.938 1.792 3.607 1 98.38 207 THR B N 1
ATOM 3713 C CA . THR B 1 207 ? 21.266 0.611 4.137 1 98.38 207 THR B CA 1
ATOM 3714 C C . THR B 1 207 ? 21.891 -0.664 3.582 1 98.38 207 THR B C 1
ATOM 3716 O O . THR B 1 207 ? 21.25 -1.716 3.553 1 98.38 207 THR B O 1
ATOM 3719 N N . ALA B 1 208 ? 23.078 -0.566 2.992 1 97.88 208 ALA B N 1
ATOM 3720 C CA . ALA B 1 208 ? 23.844 -1.688 2.459 1 97.88 208 ALA B CA 1
ATOM 3721 C C . ALA B 1 208 ? 23.047 -2.438 1.392 1 97.88 208 ALA B C 1
ATOM 3723 O O . ALA B 1 208 ? 23.062 -3.67 1.35 1 97.88 208 ALA B O 1
ATOM 3724 N N . GLY B 1 209 ? 22.234 -1.673 0.737 1 97.69 209 GLY B N 1
ATOM 3725 C CA . GLY B 1 209 ? 21.516 -2.217 -0.407 1 97.69 209 GLY B CA 1
ATOM 3726 C C . GLY B 1 209 ? 20.156 -2.787 -0.044 1 97.69 209 GLY B C 1
ATOM 3727 O O . GLY B 1 209 ? 19.359 -3.115 -0.926 1 97.69 209 GLY B O 1
ATOM 3728 N N . ALA B 1 210 ? 19.734 -2.871 1.202 1 96.81 210 ALA B N 1
ATOM 3729 C CA . ALA B 1 210 ? 18.516 -3.527 1.648 1 96.81 210 ALA B CA 1
ATOM 3730 C C . ALA B 1 210 ? 17.297 -2.637 1.417 1 96.81 210 ALA B C 1
ATOM 3732 O O . ALA B 1 210 ? 16.188 -3.131 1.18 1 96.81 210 ALA B O 1
ATOM 3733 N N . GLY B 1 211 ? 17.516 -1.301 1.51 1 98.56 211 GLY B N 1
ATOM 3734 C CA . GLY B 1 211 ? 16.406 -0.359 1.527 1 98.56 211 GLY B CA 1
ATOM 3735 C C . GLY B 1 211 ? 15.867 -0.09 2.922 1 98.56 211 GLY B C 1
ATOM 3736 O O . GLY B 1 211 ? 16.266 -0.752 3.883 1 98.56 211 GLY B O 1
ATOM 3737 N N . VAL B 1 212 ? 15.031 0.876 3.004 1 98.94 212 VAL B N 1
ATOM 3738 C CA . VAL B 1 212 ? 14.484 1.26 4.301 1 98.94 212 VAL B CA 1
ATOM 3739 C C . VAL B 1 212 ? 13.203 0.472 4.578 1 98.94 212 VAL B C 1
ATOM 3741 O O . VAL B 1 212 ? 12.547 -0.006 3.648 1 98.94 212 VAL B O 1
ATOM 3744 N N . ASP B 1 213 ? 12.859 0.365 5.883 1 98.88 213 ASP B N 1
ATOM 3745 C CA . ASP B 1 213 ? 11.641 -0.32 6.297 1 98.88 213 ASP B CA 1
ATOM 3746 C C . ASP B 1 213 ? 10.414 0.557 6.059 1 98.88 213 ASP B C 1
ATOM 3748 O O . ASP B 1 213 ? 9.312 0.047 5.824 1 98.88 213 ASP B O 1
ATOM 3752 N N . LEU B 1 214 ? 10.602 1.865 6.148 1 98.94 214 LEU B N 1
ATOM 3753 C CA . LEU B 1 214 ? 9.492 2.809 6.082 1 98.94 214 LEU B CA 1
ATOM 3754 C C . LEU B 1 214 ? 9.922 4.109 5.414 1 98.94 214 LEU B C 1
ATOM 3756 O O . LEU B 1 214 ? 11.008 4.621 5.688 1 98.94 214 LEU B O 1
ATOM 3760 N N . VAL B 1 215 ? 9.094 4.609 4.52 1 98.94 215 VAL B N 1
ATOM 3761 C CA . VAL B 1 215 ? 9.266 5.953 3.975 1 98.94 215 VAL B CA 1
ATOM 3762 C C . VAL B 1 215 ? 8.055 6.812 4.336 1 98.94 215 VAL B C 1
ATOM 3764 O O . VAL B 1 215 ? 6.91 6.387 4.168 1 98.94 215 VAL B O 1
ATOM 3767 N N . LEU B 1 216 ? 8.258 7.934 4.945 1 98.94 216 LEU B N 1
ATOM 3768 C CA . LEU B 1 216 ? 7.246 8.977 5.055 1 98.94 216 LEU B CA 1
ATOM 3769 C C . LEU B 1 216 ? 7.285 9.898 3.84 1 98.94 216 LEU B C 1
ATOM 3771 O O . LEU B 1 216 ? 8.156 10.766 3.738 1 98.94 216 LEU B O 1
ATOM 3775 N N . GLU B 1 217 ? 6.344 9.719 2.945 1 98.75 217 GLU B N 1
ATOM 3776 C CA . GLU B 1 217 ? 6.34 10.344 1.625 1 98.75 217 GLU B CA 1
ATOM 3777 C C . GLU B 1 217 ? 5.34 11.492 1.558 1 98.75 217 GLU B C 1
ATOM 3779 O O . GLU B 1 217 ? 4.133 11.266 1.435 1 98.75 217 GLU B O 1
ATOM 3784 N N . SER B 1 218 ? 5.848 12.703 1.665 1 97.69 218 SER B N 1
ATOM 3785 C CA . SER B 1 218 ? 4.98 13.875 1.728 1 97.69 218 SER B CA 1
ATOM 3786 C C . SER B 1 218 ? 5.23 14.812 0.55 1 97.69 218 SER B C 1
ATOM 3788 O O . SER B 1 218 ? 4.648 15.891 0.475 1 97.69 218 SER B O 1
ATOM 3790 N N . VAL B 1 219 ? 6.078 14.438 -0.338 1 97.38 219 VAL B N 1
ATOM 3791 C CA . VAL B 1 219 ? 6.559 15.383 -1.342 1 97.38 219 VAL B CA 1
ATOM 3792 C C . VAL B 1 219 ? 5.93 15.062 -2.695 1 97.38 219 VAL B C 1
ATOM 3794 O O . VAL B 1 219 ? 5.344 15.938 -3.34 1 97.38 219 VAL B O 1
ATOM 3797 N N . GLY B 1 220 ? 6.012 13.812 -3.121 1 97.12 220 GLY B N 1
ATOM 3798 C CA . GLY B 1 220 ? 5.484 13.406 -4.414 1 97.12 220 GLY B CA 1
ATOM 3799 C C . GLY B 1 220 ? 6.457 13.648 -5.555 1 97.12 220 GLY B C 1
ATOM 3800 O O . GLY B 1 220 ? 7.668 13.727 -5.34 1 97.12 220 GLY B O 1
ATOM 3801 N N . GLY B 1 221 ? 5.926 13.672 -6.809 1 96.38 221 GLY B N 1
ATOM 3802 C CA . GLY B 1 221 ? 6.773 13.867 -7.977 1 96.38 221 GLY B CA 1
ATOM 3803 C C . GLY B 1 221 ? 7.926 12.883 -8.047 1 96.38 221 GLY B C 1
ATOM 3804 O O . GLY B 1 221 ? 7.746 11.688 -7.812 1 96.38 221 GLY B O 1
ATOM 3805 N N . ALA B 1 222 ? 9.125 13.367 -8.312 1 96.19 222 ALA B N 1
ATOM 3806 C CA . ALA B 1 222 ? 10.32 12.539 -8.438 1 96.19 222 ALA B CA 1
ATOM 3807 C C . ALA B 1 222 ? 10.664 11.875 -7.109 1 96.19 222 ALA B C 1
ATOM 3809 O O . ALA B 1 222 ? 11.234 10.781 -7.086 1 96.19 222 ALA B O 1
ATOM 3810 N N . THR B 1 223 ? 10.297 12.523 -6.051 1 97.31 223 THR B N 1
ATOM 3811 C CA . THR B 1 223 ? 10.578 11.977 -4.727 1 97.31 223 THR B CA 1
ATOM 3812 C C . THR B 1 223 ? 9.773 10.703 -4.48 1 97.31 223 THR B C 1
ATOM 3814 O O . THR B 1 223 ? 10.242 9.789 -3.803 1 97.31 223 THR B O 1
ATOM 3817 N N . PHE B 1 224 ? 8.625 10.625 -5.07 1 98.38 224 PHE B N 1
ATOM 3818 C CA . PHE B 1 224 ? 7.805 9.422 -4.957 1 98.38 224 PHE B CA 1
ATOM 3819 C C . PHE B 1 224 ? 8.523 8.219 -5.566 1 98.38 224 PHE B C 1
ATOM 3821 O O . PHE B 1 224 ? 8.586 7.152 -4.949 1 98.38 224 PHE B O 1
ATOM 3828 N N . ASP B 1 225 ? 9.07 8.414 -6.691 1 97.12 225 ASP B N 1
ATOM 3829 C CA . ASP B 1 225 ? 9.844 7.359 -7.344 1 97.12 225 ASP B CA 1
ATOM 3830 C C . ASP B 1 225 ? 11.039 6.941 -6.492 1 97.12 225 ASP B C 1
ATOM 3832 O O . ASP B 1 225 ? 11.336 5.754 -6.375 1 97.12 225 ASP B O 1
ATOM 3836 N N . ALA B 1 226 ? 11.719 7.898 -5.965 1 98.12 226 ALA B N 1
ATOM 3837 C CA . ALA B 1 226 ? 12.852 7.613 -5.086 1 98.12 226 ALA B CA 1
ATOM 3838 C C . ALA B 1 226 ? 12.414 6.816 -3.861 1 98.12 226 ALA B C 1
ATOM 3840 O O . ALA B 1 226 ? 13.125 5.918 -3.412 1 98.12 226 ALA B O 1
ATOM 3841 N N . SER B 1 227 ? 11.25 7.199 -3.324 1 98.75 227 SER B N 1
ATOM 3842 C CA . SER B 1 227 ? 10.688 6.508 -2.168 1 98.75 227 SER B CA 1
ATOM 3843 C C . SER B 1 227 ? 10.461 5.031 -2.467 1 98.75 227 SER B C 1
ATOM 3845 O O . SER B 1 227 ? 10.859 4.164 -1.684 1 98.75 227 SER B O 1
ATOM 3847 N N . LEU B 1 228 ? 9.875 4.777 -3.584 1 98.75 228 LEU B N 1
ATOM 3848 C CA . LEU B 1 228 ? 9.609 3.4 -3.98 1 98.75 228 LEU B CA 1
ATOM 3849 C C . LEU B 1 228 ? 10.906 2.623 -4.156 1 98.75 228 LEU B C 1
ATOM 3851 O O . LEU B 1 228 ? 11.031 1.498 -3.666 1 98.75 228 LEU B O 1
ATOM 3855 N N . ALA B 1 229 ? 11.883 3.223 -4.785 1 98.44 229 ALA B N 1
ATOM 3856 C CA . ALA B 1 229 ? 13.141 2.564 -5.109 1 98.44 229 ALA B CA 1
ATOM 3857 C C . ALA B 1 229 ? 13.969 2.312 -3.852 1 98.44 229 ALA B C 1
ATOM 3859 O O . ALA B 1 229 ? 14.742 1.353 -3.789 1 98.44 229 ALA B O 1
ATOM 3860 N N . ALA B 1 230 ? 13.742 3.129 -2.793 1 98.75 230 ALA B N 1
ATOM 3861 C CA . ALA B 1 230 ? 14.555 3.068 -1.586 1 98.75 230 ALA B CA 1
ATOM 3862 C C . ALA B 1 230 ? 13.93 2.145 -0.544 1 98.75 230 ALA B C 1
ATOM 3864 O O . ALA B 1 230 ? 14.492 1.95 0.538 1 98.75 230 ALA B O 1
ATOM 3865 N N . THR B 1 231 ? 12.812 1.615 -0.802 1 98.88 231 THR B N 1
ATOM 3866 C CA . THR B 1 231 ? 12.055 0.857 0.186 1 98.88 231 THR B CA 1
ATOM 3867 C C . THR B 1 231 ? 12.336 -0.636 0.058 1 98.88 231 THR B C 1
ATOM 3869 O O . THR B 1 231 ? 12.414 -1.167 -1.053 1 98.88 231 THR B O 1
ATOM 3872 N N . LYS B 1 232 ? 12.469 -1.311 1.209 1 98.31 232 LYS B N 1
ATOM 3873 C CA . LYS B 1 232 ? 12.672 -2.756 1.228 1 98.31 232 LYS B CA 1
ATOM 3874 C C . LYS B 1 232 ? 11.516 -3.482 0.552 1 98.31 232 LYS B C 1
ATOM 3876 O O . LYS B 1 232 ? 10.344 -3.203 0.837 1 98.31 232 LYS B O 1
ATOM 3881 N N . ARG B 1 233 ? 11.82 -4.426 -0.304 1 97.25 233 ARG B N 1
ATOM 3882 C CA . ARG B 1 233 ? 10.773 -5.203 -0.961 1 97.25 233 ARG B CA 1
ATOM 3883 C C . ARG B 1 233 ? 10.078 -6.125 0.03 1 97.25 233 ARG B C 1
ATOM 3885 O O . ARG B 1 233 ? 10.664 -6.535 1.031 1 97.25 233 ARG B O 1
ATOM 3892 N N . VAL B 1 234 ? 8.828 -6.422 -0.208 1 97.69 234 VAL B N 1
ATOM 3893 C CA . VAL B 1 234 ? 7.969 -7.402 0.456 1 97.69 234 VAL B CA 1
ATOM 3894 C C . VAL B 1 234 ? 7.41 -6.809 1.748 1 97.69 234 VAL B C 1
ATOM 3896 O O . VAL B 1 234 ? 6.195 -6.801 1.961 1 97.69 234 VAL B O 1
ATOM 3899 N N . THR B 1 235 ? 8.273 -6.184 2.564 1 97.44 235 THR B N 1
ATOM 3900 C CA . THR B 1 235 ? 7.789 -5.77 3.877 1 97.44 235 THR B CA 1
ATOM 3901 C C . THR B 1 235 ? 7.805 -4.25 4.004 1 97.44 235 THR B C 1
ATOM 3903 O O . THR B 1 235 ? 7.191 -3.691 4.914 1 97.44 235 THR B O 1
ATOM 3906 N N . GLY B 1 236 ? 8.609 -3.559 3.15 1 98.62 236 GLY B N 1
ATOM 3907 C CA . GLY B 1 236 ? 8.766 -2.117 3.268 1 98.62 236 GLY B CA 1
ATOM 3908 C C . GLY B 1 236 ? 7.484 -1.356 2.988 1 98.62 236 GLY B C 1
ATOM 3909 O O . GLY B 1 236 ? 6.68 -1.772 2.154 1 98.62 236 GLY B O 1
ATOM 3910 N N . ARG B 1 237 ? 7.332 -0.174 3.645 1 98.88 237 ARG B N 1
ATOM 3911 C CA . ARG B 1 237 ? 6.117 0.627 3.537 1 98.88 237 ARG B CA 1
ATOM 3912 C C . ARG B 1 237 ? 6.438 2.055 3.107 1 98.88 237 ARG B C 1
ATOM 3914 O O . ARG B 1 237 ? 7.43 2.635 3.555 1 98.88 237 ARG B O 1
ATOM 3921 N N . VAL B 1 238 ? 5.637 2.557 2.256 1 98.94 238 VAL B N 1
ATOM 3922 C CA . VAL B 1 238 ? 5.656 3.957 1.845 1 98.94 238 VAL B CA 1
ATOM 3923 C C . VAL B 1 238 ? 4.332 4.621 2.215 1 98.94 238 VAL B C 1
ATOM 3925 O O . VAL B 1 238 ? 3.311 4.391 1.567 1 98.94 238 VAL B O 1
ATOM 3928 N N . VAL B 1 239 ? 4.32 5.438 3.252 1 98.94 239 VAL B N 1
ATOM 3929 C CA . VAL B 1 239 ? 3.105 6.141 3.648 1 98.94 239 VAL B CA 1
ATOM 3930 C C . VAL B 1 239 ? 3.033 7.488 2.934 1 98.94 239 VAL B C 1
ATOM 3932 O O . VAL B 1 239 ? 3.891 8.352 3.137 1 98.94 239 VAL B O 1
ATOM 3935 N N . VAL B 1 240 ? 2.006 7.68 2.129 1 98.94 240 VAL B N 1
ATOM 3936 C CA . VAL B 1 240 ? 1.847 8.828 1.248 1 98.94 240 VAL B CA 1
ATOM 3937 C C . VAL B 1 240 ? 0.824 9.797 1.842 1 98.94 240 VAL B C 1
ATOM 3939 O O . VAL B 1 240 ? -0.344 9.445 2.021 1 98.94 240 VAL B O 1
ATOM 3942 N N . TYR B 1 241 ? 1.206 11.062 2.146 1 98.44 241 TYR B N 1
ATOM 3943 C CA . TYR B 1 241 ? 0.252 11.953 2.795 1 98.44 241 TYR B CA 1
ATOM 3944 C C . TYR B 1 241 ? 0.415 13.383 2.289 1 98.44 241 TYR B C 1
ATOM 3946 O O . TYR B 1 241 ? -0.155 14.32 2.857 1 98.44 241 TYR B O 1
ATOM 3954 N N . GLY B 1 242 ? 1.228 13.516 1.194 1 95.69 242 GLY B N 1
ATOM 3955 C CA . GLY B 1 242 ? 1.373 14.828 0.584 1 95.69 242 GLY B CA 1
ATOM 3956 C C . GLY B 1 242 ? 1.844 14.773 -0.856 1 95.69 242 GLY B C 1
ATOM 3957 O O . GLY B 1 242 ? 2.32 13.727 -1.315 1 95.69 242 GLY B O 1
ATOM 3958 N N . LEU B 1 243 ? 1.724 15.859 -1.566 1 94.19 243 LEU B N 1
ATOM 3959 C CA . LEU B 1 243 ? 2.088 15.93 -2.977 1 94.19 243 LEU B CA 1
ATOM 3960 C C . LEU B 1 243 ? 2.676 17.297 -3.32 1 94.19 243 LEU B C 1
ATOM 3962 O O . LEU B 1 243 ? 2.367 17.859 -4.371 1 94.19 243 LEU B O 1
ATOM 3966 N N . ALA B 1 244 ? 3.449 17.828 -2.404 1 93.06 244 ALA B N 1
ATOM 3967 C CA . ALA B 1 244 ? 4.035 19.156 -2.561 1 93.06 244 ALA B CA 1
ATOM 3968 C C . ALA B 1 244 ? 4.84 19.25 -3.854 1 93.06 244 ALA B C 1
ATOM 3970 O O . ALA B 1 244 ? 4.879 20.297 -4.492 1 93.06 244 ALA B O 1
ATOM 3971 N N . GLY B 1 245 ? 5.48 18.172 -4.191 1 93.38 245 GLY B N 1
ATOM 3972 C CA . GLY B 1 245 ? 6.32 18.141 -5.379 1 93.38 245 GLY B CA 1
ATOM 3973 C C . GLY B 1 245 ? 5.574 17.703 -6.621 1 93.38 245 GLY B C 1
ATOM 3974 O O . GLY B 1 245 ? 6.18 17.516 -7.68 1 93.38 245 GLY B O 1
ATOM 3975 N N . GLY B 1 246 ? 4.27 17.453 -6.492 1 94.62 246 GLY B N 1
ATOM 3976 C CA . GLY B 1 246 ? 3.461 17.109 -7.652 1 94.62 246 GLY B CA 1
ATOM 3977 C C . GLY B 1 246 ? 2.934 15.688 -7.617 1 94.62 246 GLY B C 1
ATOM 3978 O O . GLY B 1 246 ? 3.273 14.914 -6.719 1 94.62 246 GLY B O 1
ATOM 3979 N N . GLU B 1 247 ? 2.113 15.461 -8.617 1 96.81 247 GLU B N 1
ATOM 3980 C CA . GLU B 1 247 ? 1.481 14.148 -8.719 1 96.81 247 GLU B CA 1
ATOM 3981 C C . GLU B 1 247 ? 2.449 13.109 -9.281 1 96.81 247 GLU B C 1
ATOM 3983 O O . GLU B 1 247 ? 3.338 13.438 -10.07 1 96.81 247 GLU B O 1
ATOM 3988 N N . ALA B 1 248 ? 2.346 11.938 -8.867 1 97.94 248 ALA B N 1
ATOM 3989 C CA . ALA B 1 248 ? 3.074 10.758 -9.32 1 97.94 248 ALA B CA 1
ATOM 3990 C C . ALA B 1 248 ? 2.205 9.508 -9.227 1 97.94 248 ALA B C 1
ATOM 3992 O O . ALA B 1 248 ? 1.203 9.492 -8.5 1 97.94 248 ALA B O 1
ATOM 3993 N N . ALA B 1 249 ? 2.543 8.492 -10.008 1 98.25 249 ALA B N 1
ATOM 3994 C CA . ALA B 1 249 ? 1.709 7.293 -10.055 1 98.25 249 ALA B CA 1
ATOM 3995 C C . ALA B 1 249 ? 2.553 6.031 -9.891 1 98.25 249 ALA B C 1
ATOM 3997 O O . ALA B 1 249 ? 3.76 6.047 -10.141 1 98.25 249 ALA B O 1
ATOM 3998 N N . ILE B 1 250 ? 1.987 5.012 -9.375 1 98.5 250 ILE B N 1
ATOM 3999 C CA . ILE B 1 250 ? 2.51 3.648 -9.406 1 98.5 250 ILE B CA 1
ATOM 4000 C C . ILE B 1 250 ? 1.504 2.727 -10.102 1 98.5 250 ILE B C 1
ATOM 4002 O O . ILE B 1 250 ? 0.293 2.867 -9.914 1 98.5 250 ILE B O 1
ATOM 4006 N N . THR B 1 251 ? 1.983 1.802 -10.93 1 98.38 251 THR B N 1
ATOM 4007 C CA . THR B 1 251 ? 1.088 0.906 -11.648 1 98.38 251 THR B CA 1
ATOM 4008 C C . THR B 1 251 ? 1.065 -0.475 -11.008 1 98.38 251 THR B C 1
ATOM 4010 O O . THR B 1 251 ? 1.949 -0.81 -10.211 1 98.38 251 THR B O 1
ATOM 4013 N N . ASN B 1 252 ? 0.004 -1.229 -11.344 1 98.25 252 ASN B N 1
ATOM 4014 C CA . ASN B 1 252 ? -0.008 -2.625 -10.922 1 98.25 252 ASN B CA 1
ATOM 4015 C C . ASN B 1 252 ? 1.183 -3.393 -11.492 1 98.25 252 ASN B C 1
ATOM 4017 O O . ASN B 1 252 ? 1.707 -4.301 -10.844 1 98.25 252 ASN B O 1
ATOM 4021 N N . TRP B 1 253 ? 1.697 -3.031 -12.633 1 97.69 253 TRP B N 1
ATOM 4022 C CA . TRP B 1 253 ? 2.912 -3.637 -13.172 1 97.69 253 TRP B CA 1
ATOM 4023 C C . TRP B 1 253 ? 4.102 -3.371 -12.258 1 97.69 253 TRP B C 1
ATOM 4025 O O . TRP B 1 253 ? 4.871 -4.285 -11.945 1 97.69 253 TRP B O 1
ATOM 4035 N N . ASP B 1 254 ? 4.242 -2.121 -11.789 1 98.25 254 ASP B N 1
ATOM 4036 C CA . ASP B 1 254 ? 5.324 -1.771 -10.875 1 98.25 254 ASP B CA 1
ATOM 4037 C C . ASP B 1 254 ? 5.258 -2.609 -9.602 1 98.25 254 ASP B C 1
ATOM 4039 O O . ASP B 1 254 ? 6.281 -3.117 -9.133 1 98.25 254 ASP B O 1
ATOM 4043 N N . LEU B 1 255 ? 4.074 -2.744 -9.055 1 98.62 255 LEU B N 1
ATOM 4044 C CA . LEU B 1 255 ? 3.859 -3.434 -7.789 1 98.62 255 LEU B CA 1
ATOM 4045 C C . LEU B 1 255 ? 4.18 -4.918 -7.918 1 98.62 255 LEU B C 1
ATOM 4047 O O . LEU B 1 255 ? 4.672 -5.535 -6.969 1 98.62 255 LEU B O 1
ATOM 4051 N N . VAL B 1 256 ? 3.936 -5.48 -9.062 1 98.12 256 VAL B N 1
ATOM 4052 C CA . VAL B 1 256 ? 4.145 -6.914 -9.258 1 98.12 256 VAL B CA 1
ATOM 4053 C C . VAL B 1 256 ? 5.594 -7.176 -9.656 1 98.12 256 VAL B C 1
ATOM 4055 O O . VAL B 1 256 ? 6.215 -8.125 -9.164 1 98.12 256 VAL B O 1
ATOM 4058 N N . TYR B 1 257 ? 6.227 -6.273 -10.461 1 97.12 257 TYR B N 1
ATOM 4059 C CA . TYR B 1 257 ? 7.457 -6.688 -11.125 1 97.12 257 TYR B CA 1
ATOM 4060 C C . TYR B 1 257 ? 8.633 -5.816 -10.695 1 97.12 257 TYR B C 1
ATOM 4062 O O . TYR B 1 257 ? 9.789 -6.215 -10.82 1 97.12 257 TYR B O 1
ATOM 4070 N N . ARG B 1 258 ? 8.352 -4.684 -10.188 1 97 258 ARG B N 1
ATOM 4071 C CA . ARG B 1 258 ? 9.453 -3.756 -9.969 1 97 258 ARG B CA 1
ATOM 4072 C C . ARG B 1 258 ? 9.586 -3.395 -8.5 1 97 258 ARG B C 1
ATOM 4074 O O . ARG B 1 258 ? 10.68 -3.455 -7.934 1 97 258 ARG B O 1
ATOM 4081 N N . HIS B 1 259 ? 8.406 -2.992 -7.82 1 97.81 259 HIS B N 1
ATOM 4082 C CA . HIS B 1 259 ? 8.375 -2.537 -6.438 1 97.81 259 HIS B CA 1
ATOM 4083 C C . HIS B 1 259 ? 7.344 -3.32 -5.625 1 97.81 259 HIS B C 1
ATOM 4085 O O . HIS B 1 259 ? 6.238 -2.834 -5.387 1 97.81 259 HIS B O 1
ATOM 4091 N N . GLN B 1 260 ? 7.734 -4.469 -5.109 1 98.44 260 GLN B N 1
ATOM 4092 C CA . GLN B 1 260 ? 6.836 -5.211 -4.23 1 98.44 260 GLN B CA 1
ATOM 4093 C C . GLN B 1 260 ? 6.867 -4.645 -2.812 1 98.44 260 GLN B C 1
ATOM 4095 O O . GLN B 1 260 ? 7.375 -5.289 -1.893 1 98.44 260 GLN B O 1
ATOM 4100 N N . VAL B 1 261 ? 6.227 -3.496 -2.631 1 98.69 261 VAL B N 1
ATOM 4101 C CA . VAL B 1 261 ? 6.19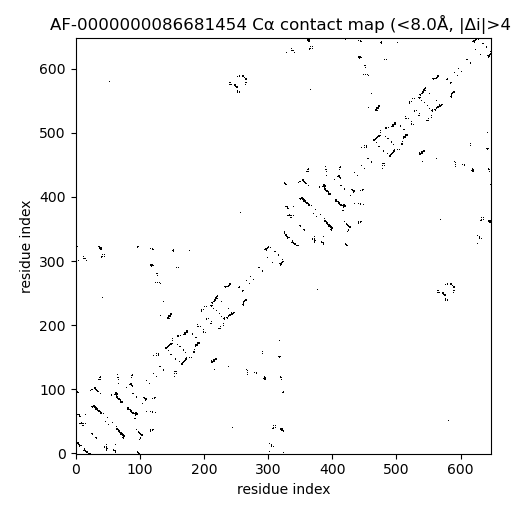1 -2.785 -1.355 1 98.69 261 VAL B CA 1
ATOM 4102 C C . VAL B 1 261 ? 4.746 -2.504 -0.961 1 98.69 261 VAL B C 1
ATOM 4104 O O . VAL B 1 261 ? 3.818 -2.822 -1.71 1 98.69 261 VAL B O 1
ATOM 4107 N N . HIS B 1 262 ? 4.547 -2.008 0.249 1 98.88 262 HIS B N 1
ATOM 4108 C CA . HIS B 1 262 ? 3.26 -1.518 0.729 1 98.88 262 HIS B CA 1
ATOM 4109 C C . HIS B 1 262 ? 3.143 -0.008 0.548 1 98.88 262 HIS B C 1
ATOM 4111 O O . HIS B 1 262 ? 3.939 0.751 1.104 1 98.88 262 HIS B O 1
ATOM 4117 N N . VAL B 1 263 ? 2.234 0.446 -0.253 1 98.94 263 VAL B N 1
ATOM 4118 C CA . VAL B 1 263 ? 1.956 1.868 -0.424 1 98.94 263 VAL B CA 1
ATOM 4119 C C . VAL B 1 263 ? 0.667 2.234 0.308 1 98.94 263 VAL B C 1
ATOM 4121 O O . VAL B 1 263 ? -0.398 1.686 0.015 1 98.94 263 VAL B O 1
ATOM 4124 N N . VAL B 1 264 ? 0.749 3.16 1.235 1 98.88 264 VAL B N 1
ATOM 4125 C CA . VAL B 1 264 ? -0.344 3.436 2.162 1 98.88 264 VAL B CA 1
ATOM 4126 C C . VAL B 1 264 ? -0.764 4.898 2.045 1 98.88 264 VAL B C 1
ATOM 4128 O O . VAL B 1 264 ? 0.07 5.801 2.152 1 98.88 264 VAL B O 1
ATOM 4131 N N . GLY B 1 265 ? -2.035 5.094 1.812 1 98.88 265 GLY B N 1
ATOM 4132 C CA . GLY B 1 265 ? -2.551 6.453 1.774 1 98.88 265 GLY B CA 1
ATOM 4133 C C . GLY B 1 265 ? -2.936 6.984 3.143 1 98.88 265 GLY B C 1
ATOM 4134 O O . GLY B 1 265 ? -3.545 6.27 3.941 1 98.88 265 GLY B O 1
ATOM 4135 N N . LEU B 1 266 ? -2.598 8.25 3.367 1 98.81 266 LEU B N 1
ATOM 4136 C CA . LEU B 1 266 ? -2.93 8.883 4.641 1 98.81 266 LEU B CA 1
ATOM 4137 C C . LEU B 1 266 ? -3.51 10.273 4.422 1 98.81 266 LEU B C 1
ATOM 4139 O O . LEU B 1 266 ? -2.895 11.109 3.756 1 98.81 266 LEU B O 1
ATOM 4143 N N . ASN B 1 267 ? -4.613 10.477 4.844 1 97.69 267 ASN B N 1
ATOM 4144 C CA . ASN B 1 267 ? -5.242 11.773 5.094 1 97.69 267 ASN B CA 1
ATOM 4145 C C . ASN B 1 267 ? -5.648 11.922 6.559 1 97.69 267 ASN B C 1
ATOM 4147 O O . ASN B 1 267 ? -6.527 11.203 7.039 1 97.69 267 ASN B O 1
ATOM 4151 N N . ILE B 1 268 ? -5.031 12.812 7.227 1 96.44 268 ILE B N 1
ATOM 4152 C CA . ILE B 1 268 ? -5.18 12.867 8.68 1 96.44 268 ILE B CA 1
ATOM 4153 C C . ILE B 1 268 ? -6.629 13.188 9.039 1 96.44 268 ILE B C 1
ATOM 4155 O O . ILE B 1 268 ? -7.148 12.703 10.047 1 96.44 268 ILE B O 1
ATOM 4159 N N . GLY B 1 269 ? -7.344 14.008 8.211 1 94.25 269 GLY B N 1
ATOM 4160 C CA . GLY B 1 269 ? -8.75 14.258 8.461 1 94.25 269 GLY B CA 1
ATOM 4161 C C . GLY B 1 269 ? -9.602 13.008 8.422 1 94.25 269 GLY B C 1
ATOM 4162 O O . GLY B 1 269 ? -10.477 12.812 9.266 1 94.25 269 GLY B O 1
ATOM 4163 N N . VAL B 1 270 ? -9.305 12.125 7.527 1 95.38 270 VAL B N 1
ATOM 4164 C CA . VAL B 1 270 ? -10.023 10.859 7.398 1 95.38 270 VAL B CA 1
ATOM 4165 C C . VAL B 1 270 ? -9.648 9.93 8.547 1 95.38 270 VAL B C 1
ATOM 4167 O O . VAL B 1 270 ? -10.516 9.312 9.164 1 95.38 270 VAL B O 1
ATOM 4170 N N . LEU B 1 271 ? -8.383 9.875 8.867 1 96.31 271 LEU B N 1
ATOM 4171 C CA . LEU B 1 271 ? -7.91 8.953 9.891 1 96.31 271 LEU B CA 1
ATOM 4172 C C . LEU B 1 271 ? -8.453 9.328 11.266 1 96.31 271 LEU B C 1
ATOM 4174 O O . LEU B 1 271 ? -8.844 8.453 12.047 1 96.31 271 LEU B O 1
ATOM 4178 N N . ILE B 1 272 ? -8.484 10.641 11.594 1 93.62 272 ILE B N 1
ATOM 4179 C CA . ILE B 1 272 ? -8.945 11.07 12.906 1 93.62 272 ILE B CA 1
ATOM 4180 C C . ILE B 1 272 ? -10.414 10.703 13.086 1 93.62 272 ILE B C 1
ATOM 4182 O O . ILE B 1 272 ? -10.844 10.344 14.188 1 93.62 272 ILE B O 1
ATOM 4186 N N . GLY B 1 273 ? -11.234 10.75 12.016 1 91.5 273 GLY B N 1
ATOM 4187 C CA . GLY B 1 273 ? -12.617 10.305 12.07 1 91.5 273 GLY B CA 1
ATOM 4188 C C . GLY B 1 273 ? -12.75 8.82 12.344 1 91.5 273 GLY B C 1
ATOM 4189 O O . GLY B 1 273 ? -13.625 8.398 13.109 1 91.5 273 GLY B O 1
ATOM 4190 N N . ALA B 1 274 ? -11.82 8.07 11.836 1 90.38 274 ALA B N 1
ATOM 4191 C CA . ALA B 1 274 ? -11.867 6.609 11.93 1 90.38 274 ALA B CA 1
ATOM 4192 C C . ALA B 1 274 ? -11.156 6.121 13.188 1 90.38 274 ALA B C 1
ATOM 4194 O O . ALA B 1 274 ? -11.492 5.066 13.727 1 90.38 274 ALA B O 1
ATOM 4195 N N . ALA B 1 275 ? -10.18 6.926 13.617 1 89.06 275 ALA B N 1
ATOM 4196 C CA . ALA B 1 275 ? -9.328 6.508 14.727 1 89.06 275 ALA B CA 1
ATOM 4197 C C . ALA B 1 275 ? -9.008 7.684 15.648 1 89.06 275 ALA B C 1
ATOM 4199 O O . ALA B 1 275 ? -7.844 8.078 15.766 1 89.06 275 ALA B O 1
ATOM 4200 N N . PRO B 1 276 ? -9.938 8.078 16.391 1 87.25 276 PRO B N 1
ATOM 4201 C CA . PRO B 1 276 ? -9.727 9.258 17.234 1 87.25 276 PRO B CA 1
ATOM 4202 C C . PRO B 1 276 ? -8.742 8.992 18.375 1 87.25 276 PRO B C 1
ATOM 4204 O O . PRO B 1 276 ? -8.242 9.938 18.984 1 87.25 276 PRO B O 1
ATOM 4207 N N . GLN B 1 277 ? -8.383 7.727 18.578 1 92.12 277 GLN B N 1
ATOM 4208 C CA . GLN B 1 277 ? -7.465 7.375 19.656 1 92.12 277 GLN B CA 1
ATOM 4209 C C . GLN B 1 277 ? -6.059 7.902 19.375 1 92.12 277 GLN B C 1
ATOM 4211 O O . GLN B 1 277 ? -5.203 7.895 20.266 1 92.12 277 GLN B O 1
ATOM 4216 N N . ILE B 1 278 ? -5.887 8.414 18.188 1 94.44 278 ILE B N 1
ATOM 4217 C CA . ILE B 1 278 ? -4.578 8.938 17.812 1 94.44 278 ILE B CA 1
ATOM 4218 C C . ILE B 1 278 ? -4.195 10.086 18.734 1 94.44 278 ILE B C 1
ATOM 4220 O O . ILE B 1 278 ? -3.016 10.273 19.047 1 94.44 278 ILE B O 1
ATOM 4224 N N . PHE B 1 279 ? -5.125 10.875 19.203 1 95.19 279 PHE B N 1
ATOM 4225 C CA . PHE B 1 279 ? -4.832 12.008 20.062 1 95.19 279 PHE B CA 1
ATOM 4226 C C . PHE B 1 279 ? -4.418 11.539 21.453 1 95.19 279 PHE B C 1
ATOM 4228 O O . PHE B 1 279 ? -3.586 12.172 22.109 1 95.19 279 PHE B O 1
ATOM 4235 N N . GLY B 1 280 ? -5.031 10.375 21.859 1 96.44 280 GLY B N 1
ATOM 4236 C CA . GLY B 1 280 ? -4.559 9.797 23.094 1 96.44 280 GLY B CA 1
ATOM 4237 C C . GLY B 1 280 ? -3.088 9.43 23.062 1 96.44 280 GLY B C 1
ATOM 4238 O O . GLY B 1 280 ? -2.35 9.711 24.016 1 96.44 280 GLY B O 1
ATOM 4239 N N . GLU B 1 281 ? -2.713 8.859 22 1 96.69 281 GLU B N 1
ATOM 4240 C CA . GLU B 1 281 ? -1.309 8.5 21.844 1 96.69 281 GLU B CA 1
ATOM 4241 C C . GLU B 1 281 ? -0.426 9.742 21.766 1 96.69 281 GLU B C 1
ATOM 4243 O O . GLU B 1 281 ? 0.666 9.766 22.344 1 96.69 281 GLU B O 1
ATOM 4248 N N . LEU B 1 282 ? -0.888 10.711 21.109 1 97.5 282 LEU B N 1
ATOM 4249 C CA . LEU B 1 282 ? -0.14 11.953 20.953 1 97.5 282 LEU B CA 1
ATOM 4250 C C . LEU B 1 282 ? 0.067 12.625 22.312 1 97.5 282 LEU B C 1
ATOM 4252 O O . LEU B 1 282 ? 1.182 13.039 22.641 1 97.5 282 LEU B O 1
ATOM 4256 N N . PHE B 1 283 ? -0.928 12.68 23.109 1 97.38 283 PHE B N 1
ATOM 4257 C CA . PHE B 1 283 ? -0.829 13.312 24.422 1 97.38 283 PHE B CA 1
ATOM 4258 C C . PHE B 1 283 ? 0.028 12.477 25.359 1 97.38 283 PHE B C 1
ATOM 4260 O O . PHE B 1 283 ? 0.691 13.016 26.25 1 97.38 283 PHE B O 1
ATOM 4267 N N . GLY B 1 284 ? 0.009 11.172 25.109 1 97.88 284 GLY B N 1
ATOM 4268 C CA . GLY B 1 284 ? 0.954 10.328 25.828 1 97.88 284 GLY B CA 1
ATOM 4269 C C . GLY B 1 284 ? 2.402 10.688 25.547 1 97.88 284 GLY B C 1
ATOM 4270 O O . GLY B 1 284 ? 3.223 10.719 26.469 1 97.88 284 GLY B O 1
ATOM 4271 N N . LEU B 1 285 ? 2.66 10.969 24.344 1 98.19 285 LEU B N 1
ATOM 4272 C CA . LEU B 1 285 ? 4.012 11.359 23.953 1 98.19 285 LEU B CA 1
ATOM 4273 C C . LEU B 1 285 ? 4.391 12.703 24.578 1 98.19 285 LEU B C 1
ATOM 4275 O O . LEU B 1 285 ? 5.539 12.906 24.969 1 98.19 285 LEU B O 1
ATOM 4279 N N . ILE B 1 286 ? 3.455 13.617 24.641 1 97.94 286 ILE B N 1
ATOM 4280 C CA . ILE B 1 286 ? 3.682 14.914 25.266 1 97.94 286 ILE B CA 1
ATOM 4281 C C . ILE B 1 286 ? 3.934 14.734 26.75 1 97.94 286 ILE B C 1
ATOM 4283 O O . ILE B 1 286 ? 4.887 15.289 27.312 1 97.94 286 ILE B O 1
ATOM 4287 N N . ALA B 1 287 ? 3.143 13.898 27.359 1 97.38 287 ALA B N 1
ATOM 4288 C CA . ALA B 1 287 ? 3.266 13.641 28.797 1 97.38 287 ALA B CA 1
ATOM 4289 C C . ALA B 1 287 ? 4.602 12.984 29.125 1 97.38 287 ALA B C 1
ATOM 4291 O O . ALA B 1 287 ? 5.188 13.242 30.172 1 97.38 287 ALA B O 1
ATOM 4292 N N . ALA B 1 288 ? 5.086 12.219 28.219 1 97.25 288 ALA B N 1
ATOM 4293 C CA . ALA B 1 288 ? 6.344 11.5 28.406 1 97.25 288 ALA B CA 1
ATOM 4294 C C . ALA B 1 288 ? 7.539 12.406 28.109 1 97.25 288 ALA B C 1
ATOM 4296 O O . ALA B 1 288 ? 8.688 12 28.297 1 97.25 288 ALA B O 1
ATOM 4297 N N . GLY B 1 289 ? 7.277 13.555 27.578 1 96.69 289 GLY B N 1
ATOM 4298 C CA . GLY B 1 289 ? 8.336 14.508 27.297 1 96.69 289 GLY B CA 1
ATOM 4299 C C . GLY B 1 289 ? 9 14.281 25.953 1 96.69 289 GLY B C 1
ATOM 4300 O O . GLY B 1 289 ? 10.031 14.898 25.656 1 96.69 289 GLY B O 1
ATOM 4301 N N . VAL B 1 290 ? 8.398 13.43 25.203 1 97.44 290 VAL B N 1
ATOM 4302 C CA . VAL B 1 290 ? 8.945 13.156 23.875 1 97.44 290 VAL B CA 1
ATOM 4303 C C . VAL B 1 290 ? 8.727 14.359 22.969 1 97.44 290 VAL B C 1
ATOM 4305 O O . VAL B 1 290 ? 9.625 14.758 22.219 1 97.44 290 VAL B O 1
ATOM 4308 N N . LEU B 1 291 ? 7.496 14.875 23 1 97.38 291 LEU B N 1
ATOM 4309 C CA . LEU B 1 291 ? 7.156 16.109 22.297 1 97.38 291 LEU B CA 1
ATOM 4310 C C . LEU B 1 291 ? 6.996 17.266 23.266 1 97.38 291 LEU B C 1
ATOM 4312 O O . LEU B 1 291 ? 6.27 17.156 24.25 1 97.38 291 LEU B O 1
ATOM 4316 N N . GLY B 1 292 ? 7.711 18.312 23.031 1 97.19 292 GLY B N 1
ATOM 4317 C CA . GLY B 1 292 ? 7.621 19.5 23.844 1 97.19 292 GLY B CA 1
ATOM 4318 C C . GLY B 1 292 ? 6.992 20.688 23.109 1 97.19 292 GLY B C 1
ATOM 4319 O O . GLY B 1 292 ? 6.551 20.547 21.969 1 97.19 292 GLY B O 1
ATOM 4320 N N . PRO B 1 293 ? 6.957 21.828 23.844 1 97.94 293 PRO B N 1
ATOM 4321 C CA . PRO B 1 293 ? 6.379 23.016 23.219 1 97.94 293 PRO B CA 1
ATOM 4322 C C . PRO B 1 293 ? 7.066 23.375 21.906 1 97.94 293 PRO B C 1
ATOM 4324 O O . PRO B 1 293 ? 8.297 23.344 21.812 1 97.94 293 PRO B O 1
ATOM 4327 N N . GLY B 1 294 ? 6.227 23.641 20.953 1 97 294 GLY B N 1
ATOM 4328 C CA . GLY B 1 294 ? 6.77 24.047 19.656 1 97 294 GLY B CA 1
ATOM 4329 C C . GLY B 1 294 ? 7.488 25.391 19.719 1 97 294 GLY B C 1
ATOM 4330 O O . GLY B 1 294 ? 7.367 26.125 20.688 1 97 294 GLY B O 1
ATOM 4331 N N . ARG B 1 295 ? 8.25 25.641 18.688 1 96.75 295 ARG B N 1
ATOM 4332 C CA . ARG B 1 295 ? 8.914 26.922 18.5 1 96.75 295 ARG B CA 1
ATOM 4333 C C . ARG B 1 295 ? 8.719 27.438 17.078 1 96.75 295 ARG B C 1
ATOM 4335 O O . ARG B 1 295 ? 9.68 27.562 16.312 1 96.75 295 ARG B O 1
ATOM 4342 N N . PRO B 1 296 ? 7.508 27.812 16.781 1 98.44 296 PRO B N 1
ATOM 4343 C CA . PRO B 1 296 ? 7.25 28.234 15.406 1 98.44 296 PRO B CA 1
ATOM 4344 C C . PRO B 1 296 ? 7.926 29.562 15.07 1 98.44 296 PRO B C 1
ATOM 4346 O O . PRO B 1 296 ? 8.133 30.406 15.961 1 98.44 296 PRO B O 1
ATOM 4349 N N . THR B 1 297 ? 8.32 29.719 13.812 1 98.38 297 THR B N 1
ATOM 4350 C CA . THR B 1 297 ? 8.758 31.016 13.305 1 98.38 297 THR B CA 1
ATOM 4351 C C . THR B 1 297 ? 7.562 31.953 13.125 1 98.38 297 THR B C 1
ATOM 4353 O O . THR B 1 297 ? 6.605 31.609 12.422 1 98.38 297 THR B O 1
ATOM 4356 N N . GLY B 1 298 ? 7.676 33.125 13.711 1 98.38 298 GLY B N 1
ATOM 4357 C CA . GLY B 1 298 ? 6.535 34.031 13.758 1 98.38 298 GLY B CA 1
ATOM 4358 C C . GLY B 1 298 ? 6.551 35.062 12.656 1 98.38 298 GLY B C 1
ATOM 4359 O O . GLY B 1 298 ? 7.613 35.562 12.289 1 98.38 298 GLY B O 1
ATOM 4360 N N . TYR B 1 299 ? 5.387 35.344 12.125 1 98.69 299 TYR B N 1
ATOM 4361 C CA . TYR B 1 299 ? 5.094 36.438 11.188 1 98.69 299 TYR B CA 1
ATOM 4362 C C . TYR B 1 299 ? 3.895 37.25 11.656 1 98.69 299 TYR B C 1
ATOM 4364 O O . TYR B 1 299 ? 3.029 36.75 12.367 1 98.69 299 TYR B O 1
ATOM 4372 N N . ASP B 1 300 ? 3.855 38.5 11.234 1 98.44 300 ASP B N 1
ATOM 4373 C CA . ASP B 1 300 ? 2.619 39.25 11.406 1 98.44 300 ASP B CA 1
ATOM 4374 C C . ASP B 1 300 ? 1.528 38.719 10.469 1 98.44 300 ASP B C 1
ATOM 4376 O O . ASP B 1 300 ? 1.824 38.219 9.383 1 98.44 300 ASP B O 1
ATOM 4380 N N . LEU B 1 301 ? 0.302 38.906 10.891 1 98.56 301 LEU B N 1
ATOM 4381 C CA . LEU B 1 301 ? -0.829 38.5 10.078 1 98.56 301 LEU B CA 1
ATOM 4382 C C . LEU B 1 301 ? -0.703 39 8.648 1 98.56 301 LEU B C 1
ATOM 4384 O O . LEU B 1 301 ? -0.879 38.25 7.691 1 98.56 301 LEU B O 1
ATOM 4388 N N . ALA B 1 302 ? -0.304 40.25 8.523 1 97.94 302 ALA B N 1
ATOM 4389 C CA . ALA B 1 302 ? -0.223 40.906 7.219 1 97.94 302 ALA B CA 1
ATOM 4390 C C . ALA B 1 302 ? 0.859 40.25 6.352 1 97.94 302 ALA B C 1
ATOM 4392 O O . ALA B 1 302 ? 0.868 40.438 5.129 1 97.94 302 ALA B O 1
ATOM 4393 N N . GLN B 1 303 ? 1.759 39.5 6.961 1 98.38 303 GLN B N 1
ATOM 4394 C CA . GLN B 1 303 ? 2.852 38.844 6.242 1 98.38 303 GLN B CA 1
ATOM 4395 C C . GLN B 1 303 ? 2.457 37.438 5.785 1 98.38 303 GLN B C 1
ATOM 4397 O O . GLN B 1 303 ? 3.299 36.688 5.309 1 98.38 303 GLN B O 1
ATOM 4402 N N . GLY B 1 304 ? 1.181 37.125 5.871 1 98.38 304 GLY B N 1
ATOM 4403 C CA . GLY B 1 304 ? 0.67 35.812 5.465 1 98.38 304 GLY B CA 1
ATOM 4404 C C . GLY B 1 304 ? 1.1 35.406 4.066 1 98.38 304 GLY B C 1
ATOM 4405 O O . GLY B 1 304 ? 1.603 34.312 3.855 1 98.38 304 GLY B O 1
ATOM 4406 N N . PRO B 1 305 ? 0.959 36.312 3.086 1 98.31 305 PRO B N 1
ATOM 4407 C CA . PRO B 1 305 ? 1.398 35.969 1.73 1 98.31 305 PRO B CA 1
ATOM 4408 C C . PRO B 1 305 ? 2.877 35.594 1.665 1 98.31 305 PRO B C 1
ATOM 4410 O O . PRO B 1 305 ? 3.246 34.625 0.994 1 98.31 305 PRO B O 1
ATOM 4413 N N . LYS B 1 306 ? 3.686 36.312 2.338 1 98.38 306 LYS B N 1
ATOM 4414 C CA . LYS B 1 306 ? 5.117 36.031 2.375 1 98.38 306 LYS B CA 1
ATOM 4415 C C . LYS B 1 306 ? 5.395 34.688 3.004 1 98.38 306 LYS B C 1
ATOM 4417 O O . LYS B 1 306 ? 6.164 33.875 2.459 1 98.38 306 LYS B O 1
ATOM 4422 N N . ALA B 1 307 ? 4.762 34.406 4.156 1 98.56 307 ALA B N 1
ATOM 4423 C CA . ALA B 1 307 ? 4.965 33.156 4.863 1 98.56 307 ALA B CA 1
ATOM 4424 C C . ALA B 1 307 ? 4.598 31.969 3.979 1 98.56 307 ALA B C 1
ATOM 4426 O O . ALA B 1 307 ? 5.355 31 3.885 1 98.56 307 ALA B O 1
ATOM 4427 N N . LEU B 1 308 ? 3.469 32.062 3.277 1 98.62 308 LEU B N 1
ATOM 4428 C CA . LEU B 1 308 ? 3.023 30.984 2.408 1 98.62 308 LEU B CA 1
ATOM 4429 C C . LEU B 1 308 ? 3.957 30.828 1.214 1 98.62 308 LEU B C 1
ATOM 4431 O O . LEU B 1 308 ? 4.254 29.703 0.797 1 98.62 308 LEU B O 1
ATOM 4435 N N . ALA B 1 309 ? 4.395 31.922 0.679 1 98.25 309 ALA B N 1
ATOM 4436 C CA . ALA B 1 309 ? 5.301 31.859 -0.464 1 98.25 309 ALA B CA 1
ATOM 4437 C C . ALA B 1 309 ? 6.629 31.219 -0.082 1 98.25 309 ALA B C 1
ATOM 4439 O O . ALA B 1 309 ? 7.176 30.422 -0.848 1 98.25 309 ALA B O 1
ATOM 4440 N N . GLU B 1 310 ? 7.129 31.578 1.055 1 98.25 310 GLU B N 1
ATOM 4441 C CA . GLU B 1 310 ? 8.375 30.984 1.525 1 98.25 310 GLU B CA 1
ATOM 4442 C C . GLU B 1 310 ? 8.211 29.484 1.791 1 98.25 310 GLU B C 1
ATOM 4444 O O . GLU B 1 310 ? 9.109 28.688 1.498 1 98.25 310 GLU B O 1
ATOM 4449 N N . LEU B 1 311 ? 7.059 29.094 2.359 1 98.06 311 LEU B N 1
ATOM 4450 C CA . LEU B 1 311 ? 6.766 27.688 2.576 1 98.06 311 LEU B CA 1
ATOM 4451 C C . LEU B 1 311 ? 6.699 26.938 1.251 1 98.06 311 LEU B C 1
ATOM 4453 O O . LEU B 1 311 ? 7.305 25.875 1.105 1 98.06 311 LEU B O 1
ATOM 4457 N N . GLU B 1 312 ? 6.008 27.5 0.3 1 96.88 312 GLU B N 1
ATOM 4458 C CA . GLU B 1 312 ? 5.871 26.906 -1.025 1 96.88 312 GLU B CA 1
ATOM 4459 C C . GLU B 1 312 ? 7.234 26.719 -1.692 1 96.88 312 GLU B C 1
ATOM 4461 O O . GLU B 1 312 ? 7.465 25.734 -2.391 1 96.88 312 GLU B O 1
ATOM 4466 N N . ALA B 1 313 ? 8.125 27.672 -1.429 1 96.06 313 ALA B 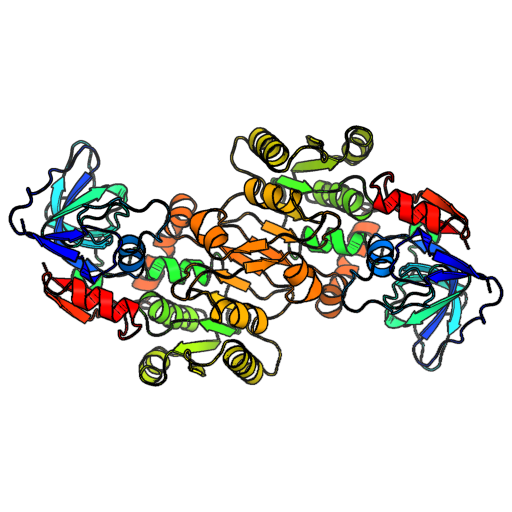N 1
ATOM 4467 C CA . ALA B 1 313 ? 9.453 27.656 -2.033 1 96.06 313 ALA B CA 1
ATOM 4468 C C . ALA B 1 313 ? 10.406 26.766 -1.247 1 96.06 313 ALA B C 1
ATOM 4470 O O . ALA B 1 313 ? 11.594 26.688 -1.566 1 96.06 313 ALA B O 1
ATOM 4471 N N . ARG B 1 314 ? 9.914 26.109 -0.207 1 95.06 314 ARG B N 1
ATOM 4472 C CA . ARG B 1 314 ? 10.711 25.234 0.636 1 95.06 314 ARG B CA 1
ATOM 4473 C C . ARG B 1 314 ? 11.852 25.984 1.313 1 95.06 314 ARG B C 1
ATOM 4475 O O . ARG B 1 314 ? 12.945 25.469 1.476 1 95.06 314 ARG B O 1
ATOM 4482 N N . ALA B 1 315 ? 11.555 27.203 1.672 1 96.5 315 ALA B N 1
ATOM 4483 C CA . ALA B 1 315 ? 12.586 28.078 2.246 1 96.5 315 ALA B CA 1
ATOM 4484 C C . ALA B 1 315 ? 12.414 28.203 3.756 1 96.5 315 ALA B C 1
ATOM 4486 O O . ALA B 1 315 ? 13.094 29 4.398 1 96.5 315 ALA B O 1
ATOM 4487 N N . THR B 1 316 ? 11.555 27.438 4.309 1 97.62 316 THR B N 1
ATOM 4488 C CA . THR B 1 316 ? 11.258 27.594 5.73 1 97.62 316 THR B CA 1
ATOM 4489 C C . THR B 1 316 ? 11.758 26.375 6.516 1 97.62 316 THR B C 1
ATOM 4491 O O . THR B 1 316 ? 12.133 25.359 5.926 1 97.62 316 THR B O 1
ATOM 4494 N N . VAL B 1 317 ? 11.867 26.547 7.797 1 98.19 317 VAL B N 1
ATOM 4495 C CA . VAL B 1 317 ? 12.234 25.5 8.742 1 98.19 317 VAL B CA 1
ATOM 4496 C C . VAL B 1 317 ? 11.18 25.406 9.852 1 98.19 317 VAL B C 1
ATOM 4498 O O . VAL B 1 317 ? 10.781 26.438 10.406 1 98.19 317 VAL B O 1
ATOM 4501 N N . GLY B 1 318 ? 10.711 24.219 10.086 1 98.31 318 GLY B N 1
ATOM 4502 C CA . GLY B 1 318 ? 9.781 24.016 11.18 1 98.31 318 GLY B CA 1
ATOM 4503 C C . GLY B 1 318 ? 8.414 24.609 10.93 1 98.31 318 GLY B C 1
ATOM 4504 O O . GLY B 1 318 ? 8.031 24.828 9.773 1 98.31 318 GLY B O 1
ATOM 4505 N N . LYS B 1 319 ? 7.637 24.734 11.961 1 98.69 319 LYS B N 1
ATOM 4506 C CA . LYS B 1 319 ? 6.289 25.281 11.938 1 98.69 319 LYS B CA 1
ATOM 4507 C C . LYS B 1 319 ? 6.32 26.812 11.836 1 98.69 319 LYS B C 1
ATOM 4509 O O . LYS B 1 319 ? 7.223 27.453 12.383 1 98.69 319 LYS B O 1
ATOM 4514 N N . LEU B 1 320 ? 5.363 27.359 11.117 1 98.81 320 LEU B N 1
ATOM 4515 C CA . LEU B 1 320 ? 5.219 28.797 11 1 98.81 320 LEU B CA 1
ATOM 4516 C C . LEU B 1 320 ? 3.936 29.281 11.672 1 98.81 320 LEU B C 1
ATOM 4518 O O . LEU B 1 320 ? 2.943 28.547 11.711 1 98.81 320 LEU B O 1
ATOM 4522 N N . ALA B 1 321 ? 3.994 30.484 12.18 1 98.81 321 ALA B N 1
ATOM 4523 C CA . ALA B 1 321 ? 2.852 31.078 12.867 1 98.81 321 ALA B CA 1
ATOM 4524 C C . ALA B 1 321 ? 2.594 32.5 12.383 1 98.81 321 ALA B C 1
ATOM 4526 O O . ALA B 1 321 ? 3.533 33.281 12.148 1 98.81 321 ALA B O 1
ATOM 4527 N N . LEU B 1 322 ? 1.359 32.812 12.148 1 98.88 322 LEU B N 1
ATOM 4528 C CA . LEU B 1 322 ? 0.921 34.188 11.969 1 98.88 322 LEU B CA 1
ATOM 4529 C C . LEU B 1 322 ? 0.314 34.719 13.25 1 98.88 322 LEU B C 1
ATOM 4531 O O . LEU B 1 322 ? -0.5 34.062 13.898 1 98.88 322 LEU B O 1
ATOM 4535 N N . LYS B 1 323 ? 0.696 35.906 13.586 1 97.94 323 LYS B N 1
ATOM 4536 C CA . LYS B 1 323 ? 0.161 36.562 14.773 1 97.94 323 LYS B CA 1
ATOM 4537 C C . LYS B 1 323 ? -0.862 37.625 14.391 1 97.94 323 LYS B C 1
ATOM 4539 O O . LYS B 1 323 ? -0.504 38.656 13.828 1 97.94 323 LYS B O 1
ATOM 4544 N N . PRO B 1 324 ? -2.088 37.375 14.695 1 95.06 324 PRO B N 1
ATOM 4545 C CA . PRO B 1 324 ? -3.129 38.312 14.312 1 95.06 324 PRO B CA 1
ATOM 4546 C C . PRO B 1 324 ? -3.043 39.625 15.094 1 95.06 324 PRO B C 1
ATOM 4548 O O . PRO B 1 324 ? -2.514 39.656 16.203 1 95.06 324 PRO B O 1
#

Sequence (648 aa):
MRALQQRSFDGPRDLGLVTDVPVPSPGPGEVLVRVTAAGVNFVDVAQSRGTFAGGPQPPYLAGIEGAGEVVAVGAGVTGPEPGDHVVGAAIAGGAFAEYMVLPAAAAVPVPAGWADEQALGLVVNWPTALAALRPLGGIAAGQTVLIHAAAGGTGQAAVTMAKHYGATVIAAASPEKHEVVRALGADHVVDSRESGADLAAEVLRLTAGAGVDLVLESVGGATFDASLAATKRVTGRVVVYGLAGGEAAITNWDLVYRHQVHVVGLNIGVLIGAAPQIFGELFGLIAAGVLGPGRPTGYDLAQGPKALAELEARATVGKLALKPMRALQQRSFDGPRDLGLVTDVPVPSPGPGEVLVRVTAAGVNFVDVAQSRGTFAGGPQPPYLAGIEGAGEVVAVGAGVTGPEPGDHVVGAAIAGGAFAEYMVLPAAAAVPVPAGWADEQALGLVVNWPTALAALRPLGGIAAGQTVLIHAAAGGTGQAAVTMAKHYGATVIAAASPEKHEVVRALGADHVVDSRESGADLAAEVLRLTAGAGVDLVLESVGGATFDASLAATKRVTGRVVVYGLAGGEAAITNWDLVYRHQVHVVGLNIGVLIGAAPQIFGELFGLIAAGVLGPGRPTGYDLAQGPKALAELEARATVGKLALKP

pLDDT: mean 97.54, std 1.95, range [87.0, 98.94]

Solvent-accessible surface area (backbone atoms only — not comparable to full-atom values): 31535 Å² total; per-residue (Å²): 63,46,31,31,34,27,59,43,54,78,22,39,80,43,41,39,77,42,68,79,42,79,77,81,76,41,49,73,42,16,24,20,26,43,28,60,18,15,34,60,53,70,63,47,46,30,35,23,46,63,70,36,86,91,44,61,65,61,68,38,42,33,31,34,24,31,12,19,32,26,70,43,70,14,58,85,53,85,55,81,48,67,72,39,47,29,31,33,69,34,81,72,31,29,19,40,17,38,50,32,70,42,50,31,90,56,50,40,69,48,58,88,92,53,58,48,56,26,43,53,42,64,82,5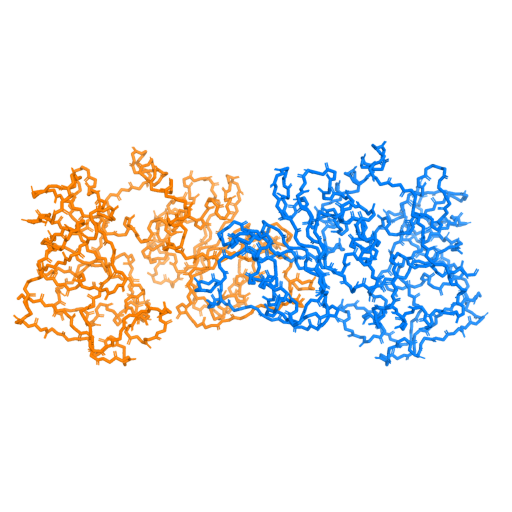4,26,43,52,40,27,49,42,45,40,37,86,72,41,58,66,43,63,76,36,34,35,36,32,46,58,18,41,28,45,35,21,42,46,31,47,39,51,41,47,72,51,40,32,44,35,36,31,22,26,49,75,94,39,44,64,60,36,44,75,53,58,36,73,39,76,45,55,57,79,48,53,30,68,57,42,20,52,52,48,18,60,77,41,77,64,55,29,25,46,24,30,45,38,44,37,22,22,55,52,42,56,16,48,55,70,20,33,15,68,69,74,8,30,37,32,32,57,38,48,79,58,32,75,37,73,51,36,53,58,38,19,36,73,72,43,23,27,32,41,29,20,38,35,60,75,60,43,44,76,77,40,61,63,55,57,57,54,51,50,48,36,38,73,70,60,72,47,69,76,43,80,45,49,78,39,51,44,82,40,46,32,59,54,42,44,36,49,75,66,65,70,59,64,43,36,35,28,29,36,86,62,45,31,30,33,28,59,45,53,76,22,39,81,44,40,38,76,42,68,78,43,79,76,80,76,40,48,75,40,15,24,22,26,42,28,59,17,15,32,61,53,69,64,48,47,29,34,23,47,61,69,36,87,90,42,61,64,62,69,37,43,33,32,36,24,30,11,21,32,26,70,43,71,16,58,88,55,81,76,81,46,68,73,40,46,30,31,33,71,32,80,70,32,29,21,40,17,38,51,32,71,42,50,45,89,56,48,38,71,48,58,89,90,52,56,51,55,25,42,53,42,64,83,55,26,44,52,40,26,49,43,45,39,38,85,71,42,58,66,44,64,76,36,34,36,37,32,46,58,17,41,29,44,35,22,42,46,31,46,40,51,40,48,73,51,41,30,45,34,36,30,21,26,48,73,94,40,42,65,62,37,43,74,52,59,37,72,40,77,45,54,56,79,48,53,28,67,55,43,18,51,52,49,17,60,76,42,76,65,54,28,25,44,26,29,45,38,42,37,23,22,56,50,43,56,16,47,56,70,21,34,14,66,68,73,8,29,38,32,33,58,39,48,78,57,31,76,38,70,52,35,55,58,39,19,36,73,72,42,23,26,32,40,30,21,38,34,59,75,60,42,44,75,76,41,58,62,56,56,57,53,51,50,49,36,38,72,70,60,71,46,71,76,44,80,48,48,79,38,50,44,81,42,46,32,57,54,42,45,37,50,75,67,67,68,59,65,43,37,37,28,28,35,85

Organism: NCBI:txid175570

Radius of gyration: 28.6 Å; Cα contacts (8 Å, |Δi|>4): 1721; chains: 2; bounding box: 52×87×62 Å

Foldseek 3Di:
DWFWWQAALPFLVRTAIDDDDDQDDEEVQKFKFQFQKAWDDLLQRCLSNVNDPPEEGPGAGTGFKTWGFTQGDYPPQPDDDGGFIWIFTHRNHDRLDRMDMDRRVGTHGDDPPFDRNLCPCLNPQQLQLLCQQPPNLNQAAPFEEEEELLQEANNLNNLLVNVVRNYAYEYEDAPVCVVVSVVSPHPHYDHNPDFLVVRLVVLCVVVVNQAGQEYAAAAEDRVVVSNQSRFGAPRHEYEYEHHLNHHDDDDPCCCVPPGVHHYHYDDPVVVCVVCVCSSVVSVVCVVVVSDDGHDAAEDESRCSSVVNVCVSVSNDGHMHIYGD/DWFWWQAALPFLVRTAIDDDDDQDDEEAQKFKFQFQKAWDDLLQRCLSNVNDPPEEGPGAGTGFKTWGFTQGHYPPQDADDGGFIWIFTHRNHDRLDRMDMDRSVGTHGDDPPFDRNLCPCLNPQLLQLLCQQPPNLNQAAPFEEEEELLQEANNLNNLLVNVVRNYAYEYEDAPVCVVVSVVSPHPHYDHNPDFLVVRLVVLCVVVVNQAGQEYAAAAEDRVVVSNQSRFGAPRHEYEYEHHLNHHDDDDPCCCVPPGVHHYHYDDPVVCCVVCVCSSVVSVVCVVVVSDDGHDAAEDESRCSSVVNVCVSVSNDGHMHIYGD

Secondary structure (DSSP, 8-state):
--EEEE-SSS-GGGEEEES-PPPPPP-TTEEEEEEEEEEE-HHHHHHHTT-STTPPPSSEE--SEEEEEEEEE-TT--SS-TT-EEEEE-TT---SBSEEEEEGGG-EEPPTT--GGGGTTTTTHHHHHHHHHTTTT---TT-EEEETTTTBHHHHHHHHHHHHTT-EEEEEE-GGGHHHHHHTT-SEEEETTS-HHHHHHHHHHHTTTS-BSEEEE-SBHHHHHHHHHHBPTTT-EEEE---TTB--EEEHHIIIII---EEEE--HHHHHHH-TTHHHHHHHHHHTTSS----PEEEEGGGHHHHHHHHHTT---B-EEEE-/--EEEE-SSS-GGGEEEES-PPPPPP-TTEEEEEEEEEEE-HHHHHHHTT-STTPPPSSEE--SEEEEEEEEE-TT--SS-TT-EEEEE-TT---SBSEEEEEGGG-EEPPTT--GGGGTTTTTHHHHHHHHHTTTT---TT-EEEETTTTBHHHHHHHHHHHHTT-EEEEEE-GGGHHHHHHTT-SEEEETTS-HHHHHHHHHHHTTTS-BSEEEE-SBHHHHHHHHHHBPTTT-EEEE---TTB--EEEHHIIIII---EEEE--HHHHHHH-TTHHHHHHHHHHTTSS----PEEEEGGGHHHHHHHHHTT---B-EEEE-

InterPro domains:
  IPR011032 GroES-like superfamily [SSF50129] (1-151)
  IPR013149 Alcohol dehydrogenase-like, C-terminal [PF00107] (153-270)
  IPR013154 Alcohol dehydrogenase-like, N-terminal [PF08240] (27-111)
  IPR020843 Enoylreductase domain [SM00829] (11-322)
  IPR036291 NAD(P)-binding domain superfamily [SSF51735] (116-289)
  IPR051397 Zinc-containing alcohol dehydrogenase-like protein [PTHR43677] (1-321)